Protein 1S96 (pdb70)

GO terms:
  GO:0005829 cytosol (C, IDA)
  GO:0042802 identical protein binding (F, IDA)
  GO:0004385 GMP kinase activity (F, IDA)

InterPro domains:
  IPR008144 Guanylate kinase-like domain [PS50052] (4-184)
  IPR008145 Guanylate kinase/L-type calcium channel beta subunit [PF00625] (5-185)
  IPR008145 Guanylate kinase/L-type calcium channel beta subunit [SM00072] (3-187)
  IPR017665 Guanylate kinase [MF_00328] (2-187)
  IPR017665 Guanylate kinase [TIGR03263] (4-184)
  IPR020590 Guanylate kinase, conserved site [PS00856] (40-57)
  IPR027417 P-loop containing nucleoside triphosphate hydrolase [G3DSA:3.40.50.300] (6-184)
  IPR027417 P-loop containing nucleoside triphosphate hydrolase [SSF52540] (3-189)

Radius of gyration: 25.56 Å; Cα contacts (8 Å, |Δi|>4): 653; chains: 2; bounding box: 54×76×63 Å

Sequence (399 aa):
QGTLYIVSAPSGAGKSSLIQALLKTQPLYDTQVSVSHTTRQPRPGEVHGEHYFFVNHDEFKEISRDAFLEHAEVFGNYYGTSREAIEQVLATGVDVFLDIDWQGAQQIRQKPHARSIFILPPSKIELDRRLRGRGQDSEEVIAKRAQAVAESHYAEYDYLIVNDDFDTALTDLKTIIRAERLRSRQKQRHDALISKLLADQGTLYIVSAPSGAGKSSLIQALLKTQPLYDTQVSVSHTTRQPRPGEVHGEHYFFVNHDEFKEISRDAFLEHAEVFGNYYGTSREAIEQVLATGVDVFLDIDWQGAQQIRQKPHARSIFILPPSKIELDRRLRGRGQDSEEVIAKRAQAVAESHYAEYDYLIVNDDFDTALTDLKTIIRAERLRSRQKQRHDALISKLLA

Structure (mmCIF, N/CA/C/O backbone):
data_1S96
#
_entry.id   1S96
#
_cell.length_a   124.552
_cell.length_b   124.552
_cell.length_c   124.552
_cell.angle_alpha   90.00
_cell.angle_beta   90.00
_cell.angle_gamma   90.00
#
_symmetry.space_group_name_H-M   'P 21 3'
#
loop_
_entity.id
_entity.type
_entity.pdbx_description
1 polymer 'Guanylate kinase'
2 non-polymer 'PHOSPHATE ION'
3 non-polymer 'UNKNOWN ATOM OR ION'
4 water water
#
loop_
_atom_site.group_PDB
_atom_site.id
_atom_site.type_symbol
_atom_site.label_atom_id
_atom_site.label_alt_id
_atom_site.label_comp_id
_atom_site.label_asym_id
_atom_site.label_entity_id
_atom_site.label_seq_id
_atom_site.pdbx_PDB_ins_code
_atom_site.Cartn_x
_atom_site.Cartn_y
_atom_site.Cartn_z
_atom_site.occupancy
_atom_site.B_iso_or_equiv
_atom_site.auth_seq_id
_atom_site.auth_comp_id
_atom_site.auth_asym_id
_atom_site.auth_atom_id
_atom_site.pdbx_PDB_model_num
ATOM 1 N N . GLN A 1 15 ? 79.153 61.574 23.043 1.00 49.53 3 GLN A N 1
ATOM 2 C CA . GLN A 1 15 ? 78.599 62.549 22.076 1.00 40.29 3 GLN A CA 1
ATOM 3 C C . GLN A 1 15 ? 77.372 61.943 21.411 1.00 33.42 3 GLN A C 1
ATOM 4 O O . GLN A 1 15 ? 76.294 62.295 21.795 1.00 27.98 3 GLN A O 1
ATOM 10 N N . GLY A 1 16 ? 77.528 61.075 20.410 1.00 26.86 4 GLY A N 1
ATOM 11 C CA . GLY A 1 16 ? 76.346 60.533 19.727 1.00 30.13 4 GLY A CA 1
ATOM 12 C C . GLY A 1 16 ? 75.618 59.437 20.531 1.00 24.50 4 GLY A C 1
ATOM 13 O O . GLY A 1 16 ? 76.173 58.921 21.458 1.00 25.15 4 GLY A O 1
ATOM 14 N N . THR A 1 17 ? 74.401 59.070 20.145 1.00 25.79 5 THR A N 1
ATOM 15 C CA . THR A 1 17 ? 73.665 58.062 20.841 1.00 21.70 5 THR A CA 1
ATOM 16 C C . THR A 1 17 ? 73.505 56.847 19.975 1.00 24.25 5 THR A C 1
ATOM 17 O O . THR A 1 17 ? 73.302 56.974 18.804 1.00 19.16 5 THR A O 1
ATOM 21 N N . LEU A 1 18 ? 73.637 55.656 20.596 1.00 26.41 6 LEU A N 1
ATOM 22 C CA . LEU A 1 18 ? 73.433 54.374 19.941 1.00 24.29 6 LEU A CA 1
ATOM 23 C C . LEU A 1 18 ? 71.956 54.046 20.092 1.00 21.51 6 LEU A C 1
ATOM 24 O O . LEU A 1 18 ? 71.414 54.002 21.211 1.00 21.90 6 LEU A O 1
ATOM 29 N N . TYR A 1 19 ? 71.303 53.883 18.963 1.00 18.86 7 TYR A N 1
ATOM 30 C CA . TYR A 1 19 ? 69.894 53.478 18.964 1.00 23.83 7 TYR A CA 1
ATOM 31 C C . TYR A 1 19 ? 69.784 52.026 18.461 1.00 18.79 7 TYR A C 1
ATOM 32 O O . TYR A 1 19 ? 70.085 51.701 17.280 1.00 22.13 7 TYR A O 1
ATOM 41 N N . ILE A 1 20 ? 69.306 51.197 19.353 1.00 21.84 8 ILE A N 1
ATOM 42 C CA . ILE A 1 20 ? 69.085 49.782 19.071 1.00 22.95 8 ILE A CA 1
ATOM 43 C C . ILE A 1 20 ? 67.637 49.804 18.553 1.00 22.24 8 ILE A C 1
ATOM 44 O O . ILE A 1 20 ? 66.775 50.359 19.256 1.00 23.57 8 ILE A O 1
ATOM 49 N N . VAL A 1 21 ? 67.365 49.283 17.357 1.00 18.57 9 VAL A N 1
ATOM 50 C CA . VAL A 1 21 ? 66.012 49.249 16.866 1.00 21.45 9 VAL A CA 1
ATOM 51 C C . VAL A 1 21 ? 65.603 47.817 16.553 1.00 20.73 9 VAL A C 1
ATOM 52 O O . VAL A 1 21 ? 66.297 47.099 15.829 1.00 25.67 9 VAL A O 1
ATOM 56 N N . SER A 1 22 ? 64.493 47.400 17.102 1.00 25.20 10 SER A N 1
ATOM 57 C CA . SER A 1 22 ? 64.002 46.044 16.885 1.00 25.67 10 SER A CA 1
ATOM 58 C C . SER A 1 22 ? 62.546 46.070 16.597 1.00 28.16 10 SER A C 1
ATOM 59 O O . SER A 1 22 ? 61.836 47.025 16.925 1.00 23.78 10 SER A O 1
ATOM 62 N N . ALA A 1 23 ? 62.068 44.980 16.018 1.00 15.80 11 ALA A N 1
ATOM 63 C CA . ALA A 1 23 ? 60.647 44.887 15.714 1.00 16.71 11 ALA A CA 1
ATOM 64 C C . ALA A 1 23 ? 60.435 43.547 14.993 1.00 20.85 11 ALA A C 1
ATOM 65 O O . ALA A 1 23 ? 61.406 43.039 14.428 1.00 19.86 11 ALA A O 1
ATOM 67 N N . PRO A 1 24 ? 59.205 43.010 15.004 1.00 22.14 12 PRO A N 1
ATOM 68 C CA . PRO A 1 24 ? 58.872 41.751 14.281 1.00 22.96 12 PRO A CA 1
ATOM 69 C C . PRO A 1 24 ? 58.872 42.179 12.784 1.00 31.17 12 PRO A C 1
ATOM 70 O O . PRO A 1 24 ? 58.860 43.384 12.491 1.00 24.40 12 PRO A O 1
ATOM 74 N N . SER A 1 25 ? 58.885 41.242 11.835 1.00 24.84 13 SER A N 1
ATOM 75 C CA . SER A 1 25 ? 58.731 41.650 10.436 1.00 27.04 13 SER A CA 1
ATOM 76 C C . SER A 1 25 ? 57.266 42.106 10.448 1.00 24.46 13 SER A C 1
ATOM 77 O O . SER A 1 25 ? 56.484 41.652 11.277 1.00 27.26 13 SER A O 1
ATOM 80 N N . GLY A 1 26 ? 56.909 42.990 9.513 1.00 24.43 14 GLY A N 1
ATOM 81 C CA . GLY A 1 26 ? 55.536 43.458 9.448 1.00 28.41 14 GLY A CA 1
ATOM 82 C C . GLY A 1 26 ? 55.418 44.779 10.207 1.00 32.30 14 GLY A C 1
ATOM 83 O O . GLY A 1 26 ? 54.316 45.318 10.267 1.00 29.48 14 GLY A O 1
ATOM 84 N N . ALA A 1 27 ? 56.499 45.296 10.809 1.00 28.69 15 ALA A N 1
ATOM 85 C CA . ALA A 1 27 ? 56.340 46.599 11.526 1.00 30.03 15 ALA A CA 1
ATOM 86 C C . ALA A 1 27 ? 57.042 47.715 10.758 1.00 31.26 15 ALA A C 1
ATOM 87 O O . ALA A 1 27 ? 57.174 48.827 11.230 1.00 34.97 15 ALA A O 1
ATOM 89 N N . GLY A 1 28 ? 57.497 47.412 9.546 1.00 34.74 16 GLY A N 1
ATOM 90 C CA . GLY A 1 28 ? 58.127 48.425 8.686 1.00 29.68 16 GLY A CA 1
ATOM 91 C C . GLY A 1 28 ? 59.444 48.953 9.157 1.00 37.18 16 GLY A C 1
ATOM 92 O O . GLY A 1 28 ? 59.903 49.988 8.696 1.00 34.83 16 GLY A O 1
ATOM 93 N N . LYS A 1 29 ? 60.090 48.221 10.059 1.00 35.67 17 LYS A N 1
ATOM 94 C CA . LYS A 1 29 ? 61.346 48.665 10.606 1.00 28.16 17 LYS A CA 1
ATOM 95 C C . LYS A 1 29 ? 62.476 48.999 9.658 1.00 40.08 17 LYS A C 1
ATOM 96 O O . LYS A 1 29 ? 63.087 50.088 9.769 1.00 34.90 17 LYS A O 1
ATOM 102 N N . SER A 1 30 ? 62.843 48.091 8.747 1.00 32.54 18 SER A N 1
ATOM 103 C CA . SER A 1 30 ? 63.983 48.430 7.875 1.00 36.18 18 SER A CA 1
ATOM 104 C C . SER A 1 30 ? 63.780 49.687 7.034 1.00 31.21 18 SER A C 1
ATOM 105 O O . SER A 1 30 ? 64.733 50.432 6.829 1.00 37.39 18 SER A O 1
ATOM 108 N N . SER A 1 31 ? 62.565 49.852 6.517 1.00 30.38 19 SER A N 1
ATOM 109 C CA . SER A 1 31 ? 62.202 50.964 5.658 1.00 38.06 19 SER A CA 1
ATOM 110 C C . SER A 1 31 ? 62.232 52.286 6.468 1.00 36.73 19 SER A C 1
ATOM 111 O O . SER A 1 31 ? 62.614 53.329 5.936 1.00 35.72 19 SER A O 1
ATOM 114 N N . LEU A 1 32 ? 61.800 52.216 7.739 1.00 35.97 20 LEU A N 1
ATOM 115 C CA . LEU A 1 32 ? 61.792 53.387 8.627 1.00 34.48 20 LEU A CA 1
ATOM 116 C C . LEU A 1 32 ? 63.183 53.815 8.801 1.00 33.57 20 LEU A C 1
ATOM 117 O O . LEU A 1 32 ? 63.471 54.996 8.662 1.00 31.35 20 LEU A O 1
ATOM 122 N N . ILE A 1 33 ? 64.077 52.874 9.112 1.00 29.63 21 ILE A N 1
ATOM 123 C CA . ILE A 1 33 ? 65.484 53.252 9.288 1.00 30.92 21 ILE A CA 1
ATOM 124 C C . ILE A 1 33 ? 66.050 53.815 7.979 1.00 35.15 21 ILE A C 1
ATOM 125 O O . ILE A 1 33 ? 66.802 54.828 7.964 1.00 31.47 21 ILE A O 1
ATOM 130 N N . GLN A 1 34 ? 65.719 53.158 6.879 1.00 34.09 22 GLN A N 1
ATOM 131 C CA . GLN A 1 34 ? 66.260 53.607 5.583 1.00 40.77 22 GLN A CA 1
ATOM 132 C C . GLN A 1 34 ? 65.798 55.017 5.243 1.00 30.17 22 GLN A C 1
ATOM 133 O O . GLN A 1 34 ? 66.574 55.838 4.725 1.00 38.48 22 GLN A O 1
ATOM 139 N N . ALA A 1 35 ? 64.539 55.272 5.519 1.00 29.55 23 ALA A N 1
ATOM 140 C CA . ALA A 1 35 ? 63.968 56.585 5.217 1.00 40.02 23 ALA A CA 1
ATOM 141 C C . ALA A 1 35 ? 64.696 57.641 6.071 1.00 42.57 23 ALA A C 1
ATOM 142 O O . ALA A 1 35 ? 64.964 58.760 5.621 1.00 37.33 23 ALA A O 1
ATOM 144 N N . LEU A 1 36 ? 65.034 57.261 7.303 1.00 39.80 24 LEU A N 1
ATOM 145 C CA . LEU A 1 36 ? 65.763 58.123 8.204 1.00 39.67 24 LEU A CA 1
ATOM 146 C C . LEU A 1 36 ? 67.094 58.495 7.589 1.00 44.93 24 LEU A C 1
ATOM 147 O O . LEU A 1 36 ? 67.449 59.673 7.547 1.00 51.28 24 LEU A O 1
ATOM 152 N N . LEU A 1 37 ? 67.849 57.514 7.096 1.00 45.75 25 LEU A N 1
ATOM 153 C CA . LEU A 1 37 ? 69.143 57.816 6.505 1.00 51.97 25 LEU A CA 1
ATOM 154 C C . LEU A 1 37 ? 69.046 58.684 5.253 1.00 56.41 25 LEU A C 1
ATOM 155 O O . LEU A 1 37 ? 70.027 59.331 4.857 1.00 56.95 25 LEU A O 1
ATOM 160 N N . LYS A 1 38 ? 67.882 58.669 4.607 1.00 51.81 26 LYS A N 1
ATOM 161 C CA . LYS A 1 38 ? 67.702 59.446 3.396 1.00 49.98 26 LYS A CA 1
ATOM 162 C C . LYS A 1 38 ? 67.555 60.932 3.682 1.00 48.79 26 LYS A C 1
ATOM 163 O O . LYS A 1 38 ? 67.701 61.753 2.785 1.00 44.49 26 LYS A O 1
ATOM 169 N N . THR A 1 39 ? 67.260 61.305 4.912 1.00 38.96 27 THR A N 1
ATOM 170 C CA . THR A 1 39 ? 67.105 62.717 5.141 1.00 48.15 27 THR A CA 1
ATOM 171 C C . THR A 1 39 ? 67.987 63.309 6.225 1.00 50.54 27 THR A C 1
ATOM 172 O O . THR A 1 39 ? 67.789 64.463 6.669 1.00 55.04 27 THR A O 1
ATOM 176 N N . GLN A 1 40 ? 68.965 62.541 6.672 1.00 38.74 28 GLN A N 1
ATOM 177 C CA . GLN A 1 40 ? 69.842 63.113 7.643 1.00 37.17 28 GLN A CA 1
ATOM 178 C C . GLN A 1 40 ? 71.297 62.969 7.164 1.00 41.90 28 GLN A C 1
ATOM 179 O O . GLN A 1 40 ? 71.700 61.971 6.551 1.00 36.79 28 GLN A O 1
ATOM 185 N N . PRO A 1 41 ? 72.099 64.012 7.377 1.00 38.43 29 PRO A N 1
ATOM 186 C CA . PRO A 1 41 ? 73.499 63.932 6.961 1.00 30.60 29 PRO A CA 1
ATOM 187 C C . PRO A 1 41 ? 74.243 62.820 7.723 1.00 25.39 29 PRO A C 1
ATOM 188 O O . PRO A 1 41 ? 73.912 62.450 8.850 1.00 28.31 29 PRO A O 1
ATOM 192 N N . LEU A 1 42 ? 75.331 62.376 7.139 1.00 26.71 30 LEU A N 1
ATOM 193 C CA . LEU A 1 42 ? 76.149 61.326 7.755 1.00 24.17 30 LEU A CA 1
ATOM 194 C C . LEU A 1 42 ? 76.819 61.898 8.961 1.00 32.37 30 LEU A C 1
ATOM 195 O O . LEU A 1 42 ? 77.278 61.141 9.800 1.00 30.08 30 LEU A O 1
ATOM 200 N N . TYR A 1 43 ? 76.903 63.240 9.084 1.00 25.28 31 TYR A N 1
ATOM 201 C CA . TYR A 1 43 ? 77.535 63.746 10.291 1.00 24.74 31 TYR A CA 1
ATOM 202 C C . TYR A 1 43 ? 76.517 63.855 11.419 1.00 21.34 31 TYR A C 1
ATOM 203 O O . TYR A 1 43 ? 76.883 64.248 12.530 1.00 31.98 31 TYR A O 1
ATOM 212 N N . ASP A 1 44 ? 75.260 63.469 11.162 1.00 23.51 32 ASP A N 1
ATOM 213 C CA . ASP A 1 44 ? 74.290 63.414 12.269 1.00 26.83 32 ASP A CA 1
ATOM 214 C C . ASP A 1 44 ? 73.853 61.948 12.628 1.00 20.09 32 ASP A C 1
ATOM 215 O O . ASP A 1 44 ? 73.742 61.573 13.802 1.00 25.94 32 ASP A O 1
ATOM 220 N N . THR A 1 45 ? 73.605 61.195 11.577 1.00 25.64 33 THR A N 1
ATOM 221 C CA . THR A 1 45 ? 73.062 59.859 11.671 1.00 26.23 33 THR A CA 1
ATOM 222 C C . THR A 1 45 ? 73.649 58.860 10.735 1.00 28.15 33 THR A C 1
ATOM 223 O O . THR A 1 45 ? 73.762 59.172 9.537 1.00 26.60 33 THR A O 1
ATOM 227 N N . GLN A 1 46 ? 73.995 57.663 11.259 1.00 23.50 34 GLN A N 1
ATOM 228 C CA . GLN A 1 46 ? 74.532 56.570 10.396 1.00 22.78 34 GLN A CA 1
ATOM 229 C C . GLN A 1 46 ? 73.967 55.228 10.867 1.00 26.90 34 GLN A C 1
ATOM 230 O O . GLN A 1 46 ? 73.474 55.150 11.998 1.00 23.93 34 GLN A O 1
ATOM 236 N N . VAL A 1 47 ? 73.987 54.203 10.015 1.00 28.13 35 VAL A N 1
ATOM 237 C CA . VAL A 1 47 ? 73.598 52.868 10.516 1.00 26.08 35 VAL A CA 1
ATOM 238 C C . VAL A 1 47 ? 74.915 52.179 10.951 1.00 32.53 35 VAL A C 1
ATOM 239 O O . VAL A 1 47 ? 75.985 52.583 10.487 1.00 28.13 35 VAL A O 1
ATOM 243 N N . SER A 1 48 ? 74.883 51.183 11.850 1.00 25.99 36 SER A N 1
ATOM 244 C CA . SER A 1 48 ? 76.142 50.529 12.285 1.00 31.11 36 SER A CA 1
ATOM 245 C C . SER A 1 48 ? 76.461 49.595 11.108 1.00 27.26 36 SER A C 1
ATOM 246 O O . SER A 1 48 ? 75.580 49.232 10.365 1.00 32.47 36 SER A O 1
ATOM 249 N N . VAL A 1 49 ? 77.733 49.233 10.976 1.00 28.84 37 VAL A N 1
ATOM 250 C CA . VAL A 1 49 ? 78.189 48.340 9.938 1.00 36.42 37 VAL A CA 1
ATOM 251 C C . VAL A 1 49 ? 78.618 47.103 10.727 1.00 25.65 37 VAL A C 1
ATOM 252 O O . VAL A 1 49 ? 79.447 47.224 11.608 1.00 30.22 37 VAL A O 1
ATOM 256 N N . SER A 1 50 ? 78.005 45.966 10.449 1.00 34.48 38 SER A N 1
ATOM 257 C CA . SER A 1 50 ? 78.357 44.747 11.213 1.00 32.40 38 SER A CA 1
ATOM 258 C C . SER A 1 50 ? 79.581 44.012 10.654 1.00 43.08 38 SER A C 1
ATOM 259 O O . SER A 1 50 ? 79.835 44.090 9.437 1.00 37.91 38 SER A O 1
ATOM 262 N N . HIS A 1 51 ? 80.333 43.342 11.534 1.00 36.98 39 HIS A N 1
ATOM 263 C CA . HIS A 1 51 ? 81.434 42.462 11.097 1.00 37.83 39 HIS A CA 1
ATOM 264 C C . HIS A 1 51 ? 80.830 41.128 10.705 1.00 40.89 39 HIS A C 1
ATOM 265 O O . HIS A 1 51 ? 79.787 40.716 11.269 1.00 42.02 39 HIS A O 1
ATOM 272 N N . THR A 1 52 ? 81.460 40.429 9.757 1.00 43.24 40 THR A N 1
ATOM 273 C CA . THR A 1 52 ? 80.967 39.117 9.303 1.00 40.66 40 THR A CA 1
ATOM 274 C C . THR A 1 52 ? 82.038 38.326 8.568 1.00 53.02 40 THR A C 1
ATOM 275 O O . THR A 1 52 ? 82.937 38.896 7.949 1.00 53.74 40 THR A O 1
ATOM 279 N N . THR A 1 53 ? 81.934 37.000 8.649 1.00 54.77 41 THR A N 1
ATOM 280 C CA . THR A 1 53 ? 82.869 36.071 8.008 1.00 47.55 41 THR A CA 1
ATOM 281 C C . THR A 1 53 ? 82.260 35.612 6.686 1.00 47.47 41 THR A C 1
ATOM 282 O O . THR A 1 53 ? 82.901 34.970 5.868 1.00 51.34 41 THR A O 1
ATOM 286 N N . ARG A 1 54 ? 80.986 35.886 6.506 1.00 45.52 42 ARG A N 1
ATOM 287 C CA . ARG A 1 54 ? 80.339 35.540 5.273 1.00 46.43 42 ARG A CA 1
ATOM 288 C C . ARG A 1 54 ? 81.249 36.154 4.204 1.00 51.80 42 ARG A C 1
ATOM 289 O O . ARG A 1 54 ? 82.112 37.010 4.508 1.00 48.27 42 ARG A O 1
ATOM 297 N N . GLN A 1 55 ? 81.118 35.676 2.972 1.00 53.34 43 GLN A N 1
ATOM 298 C CA . GLN A 1 55 ? 81.963 36.166 1.876 1.00 61.13 43 GLN A CA 1
ATOM 299 C C . GLN A 1 55 ? 81.310 37.354 1.208 1.00 63.66 43 GLN A C 1
ATOM 300 O O . GLN A 1 55 ? 80.099 37.303 0.908 1.00 62.87 43 GLN A O 1
ATOM 306 N N . PRO A 1 56 ? 82.094 38.431 0.952 1.00 63.72 44 PRO A N 1
ATOM 307 C CA . PRO A 1 56 ? 81.518 39.616 0.308 1.00 61.94 44 PRO A CA 1
ATOM 308 C C . PRO A 1 56 ? 80.658 39.140 -0.819 1.00 64.42 44 PRO A C 1
ATOM 309 O O . PRO A 1 56 ? 80.916 38.092 -1.388 1.00 65.33 44 PRO A O 1
ATOM 313 N N . ARG A 1 57 ? 79.601 39.870 -1.109 1.00 68.81 45 ARG A N 1
ATOM 314 C CA . ARG A 1 57 ? 78.725 39.484 -2.190 1.00 74.81 45 ARG A CA 1
ATOM 315 C C . ARG A 1 57 ? 78.743 40.516 -3.324 1.00 82.27 45 ARG A C 1
ATOM 316 O O . ARG A 1 57 ? 79.544 41.468 -3.315 1.00 85.62 45 ARG A O 1
ATOM 324 N N . PRO A 1 58 ? 77.885 40.328 -4.337 1.00 84.57 46 PRO A N 1
ATOM 325 C CA . PRO A 1 58 ? 77.884 41.302 -5.430 1.00 84.51 46 PRO A CA 1
ATOM 326 C C . PRO A 1 58 ? 77.503 42.734 -5.012 1.00 83.00 46 PRO A C 1
ATOM 327 O O . PRO A 1 58 ? 76.364 43.015 -4.617 1.00 83.50 46 PRO A O 1
ATOM 331 N N . GLY A 1 59 ? 78.468 43.640 -5.096 1.00 81.60 47 GLY A N 1
ATOM 332 C CA . GLY A 1 59 ? 78.188 45.022 -4.742 1.00 83.26 47 GLY A CA 1
ATOM 333 C C . GLY A 1 59 ? 78.696 45.462 -3.381 1.00 81.80 47 GLY A C 1
ATOM 334 O O . GLY A 1 59 ? 79.049 46.624 -3.163 1.00 82.37 47 GLY A O 1
ATOM 335 N N . GLU A 1 60 ? 78.756 44.525 -2.451 1.00 76.69 48 GLU A N 1
ATOM 336 C CA . GLU A 1 60 ? 79.214 44.851 -1.116 1.00 69.96 48 GLU A CA 1
ATOM 337 C C . GLU A 1 60 ? 80.633 45.367 -1.020 1.00 62.62 48 GLU A C 1
ATOM 338 O O . GLU A 1 60 ? 81.566 44.841 -1.606 1.00 61.73 48 GLU A O 1
ATOM 344 N N . VAL A 1 61 ? 80.801 46.399 -0.229 1.00 57.55 49 VAL A N 1
ATOM 345 C CA . VAL A 1 61 ? 82.102 46.958 -0.087 1.00 57.02 49 VAL A CA 1
ATOM 346 C C . VAL A 1 61 ? 82.497 46.887 1.353 1.00 58.55 49 VAL A C 1
ATOM 347 O O . VAL A 1 61 ? 81.730 47.292 2.229 1.00 66.02 49 VAL A O 1
ATOM 351 N N . HIS A 1 62 ? 83.686 46.375 1.615 1.00 55.05 50 HIS A N 1
ATOM 352 C CA . HIS A 1 62 ? 84.203 46.326 2.969 1.00 55.00 50 HIS A CA 1
ATOM 353 C C . HIS A 1 62 ? 83.923 47.725 3.554 1.00 60.00 50 HIS A C 1
ATOM 354 O O . HIS A 1 62 ? 83.799 48.689 2.788 1.00 61.46 50 HIS A O 1
ATOM 361 N N . GLY A 1 63 ? 83.820 47.820 4.885 1.00 57.91 51 GLY A N 1
ATOM 362 C CA . GLY A 1 63 ? 83.580 49.085 5.572 1.00 49.35 51 GLY A CA 1
ATOM 363 C C . GLY A 1 63 ? 82.259 49.767 5.297 1.00 44.28 51 GLY A C 1
ATOM 364 O O . GLY A 1 63 ? 81.955 50.788 5.914 1.00 47.78 51 GLY A O 1
ATOM 365 N N . GLU A 1 64 ? 81.454 49.226 4.396 1.00 38.73 52 GLU A N 1
ATOM 366 C CA . GLU A 1 64 ? 80.180 49.850 4.125 1.00 52.82 52 GLU A CA 1
ATOM 367 C C . GLU A 1 64 ? 79.002 48.924 4.351 1.00 52.75 52 GLU A C 1
ATOM 368 O O . GLU A 1 64 ? 78.094 49.245 5.137 1.00 57.79 52 GLU A O 1
ATOM 374 N N . HIS A 1 65 ? 78.987 47.788 3.651 1.00 49.06 53 HIS A N 1
ATOM 375 C CA . HIS A 1 65 ? 77.884 46.835 3.824 1.00 54.32 53 HIS A CA 1
ATOM 376 C C . HIS A 1 65 ? 78.168 45.962 5.024 1.00 51.18 53 HIS A C 1
ATOM 377 O O . HIS A 1 65 ? 77.220 45.565 5.672 1.00 44.04 53 HIS A O 1
ATOM 384 N N . TYR A 1 66 ? 79.463 45.694 5.280 1.00 44.15 54 TYR A N 1
ATOM 385 C CA . TYR A 1 66 ? 79.963 44.958 6.454 1.00 44.69 54 TYR A CA 1
ATOM 386 C C . TYR A 1 66 ? 81.421 45.161 6.545 1.00 43.86 54 TYR A C 1
ATOM 387 O O . TYR A 1 66 ? 82.042 45.622 5.590 1.00 54.29 54 TYR A O 1
ATOM 396 N N . PHE A 1 67 ? 81.984 44.857 7.704 1.00 40.00 55 PHE A N 1
ATOM 397 C CA . PHE A 1 67 ? 83.413 44.830 7.829 1.00 43.09 55 PHE A CA 1
ATOM 398 C C . PHE A 1 67 ? 83.649 43.309 7.627 1.00 53.99 55 PHE A C 1
ATOM 399 O O . PHE A 1 67 ? 83.347 42.489 8.524 1.00 51.11 55 PHE A O 1
ATOM 407 N N . PHE A 1 68 ? 84.134 42.918 6.452 1.00 58.56 56 PHE A N 1
ATOM 408 C CA . PHE A 1 68 ? 84.412 41.499 6.202 1.00 55.86 56 PHE A CA 1
ATOM 409 C C . PHE A 1 68 ? 85.718 41.032 6.872 1.00 53.90 56 PHE A C 1
ATOM 410 O O . PHE A 1 68 ? 86.745 41.691 6.787 1.00 52.68 56 PHE A O 1
ATOM 418 N N . VAL A 1 69 ? 85.638 39.931 7.615 1.00 50.87 57 VAL A N 1
ATOM 419 C CA . VAL A 1 69 ? 86.813 39.337 8.222 1.00 49.50 57 VAL A CA 1
ATOM 420 C C . VAL A 1 69 ? 86.618 37.818 8.190 1.00 52.31 57 VAL A C 1
ATOM 421 O O . VAL A 1 69 ? 85.541 37.337 7.838 1.00 55.87 57 VAL A O 1
ATOM 425 N N . ASN A 1 70 ? 87.662 37.055 8.495 1.00 57.69 58 ASN A N 1
ATOM 426 C CA . ASN A 1 70 ? 87.532 35.583 8.444 1.00 62.09 58 ASN A CA 1
ATOM 427 C C . ASN A 1 70 ? 87.349 34.991 9.850 1.00 56.73 58 ASN A C 1
ATOM 428 O O . ASN A 1 70 ? 87.606 35.676 10.858 1.00 51.98 58 ASN A O 1
ATOM 433 N N . HIS A 1 71 ? 86.942 33.723 9.919 1.00 51.62 59 HIS A N 1
ATOM 434 C CA . HIS A 1 71 ? 86.698 33.128 11.218 1.00 47.03 59 HIS A CA 1
ATOM 435 C C . HIS A 1 71 ? 87.771 33.275 12.284 1.00 54.51 59 HIS A C 1
ATOM 436 O O . HIS A 1 71 ? 87.458 33.404 13.496 1.00 50.88 59 HIS A O 1
ATOM 443 N N . ASP A 1 72 ? 89.039 33.267 11.878 1.00 54.11 60 ASP A N 1
ATOM 444 C CA . ASP A 1 72 ? 90.070 33.402 12.898 1.00 54.19 60 ASP A CA 1
ATOM 445 C C . ASP A 1 72 ? 90.071 34.817 13.460 1.00 47.10 60 ASP A C 1
ATOM 446 O O . ASP A 1 72 ? 90.271 35.020 14.662 1.00 46.60 60 ASP A O 1
ATOM 451 N N . GLU A 1 73 ? 89.842 35.808 12.604 1.00 44.36 61 GLU A N 1
ATOM 452 C CA . GLU A 1 73 ? 89.842 37.195 13.137 1.00 44.47 61 GLU A CA 1
ATOM 453 C C . GLU A 1 73 ? 88.623 37.344 14.065 1.00 30.81 61 GLU A C 1
ATOM 454 O O . GLU A 1 73 ? 88.724 37.798 15.223 1.00 44.21 61 GLU A O 1
ATOM 460 N N . PHE A 1 74 ? 87.462 36.959 13.546 1.00 38.18 62 PHE A N 1
ATOM 461 C CA . PHE A 1 74 ? 86.229 37.057 14.343 1.00 36.99 62 PHE A CA 1
ATOM 462 C C . PHE A 1 74 ? 86.435 36.368 15.701 1.00 42.06 62 PHE A C 1
ATOM 463 O O . PHE A 1 74 ? 86.230 36.969 16.800 1.00 35.87 62 PHE A O 1
ATOM 471 N N . LYS A 1 75 ? 86.907 35.115 15.675 1.00 47.72 63 LYS A N 1
ATOM 472 C CA . LYS A 1 75 ? 87.113 34.432 16.952 1.00 41.14 63 LYS A CA 1
ATOM 473 C C . LYS A 1 75 ? 88.099 35.158 17.817 1.00 42.68 63 LYS A C 1
ATOM 474 O O . LYS A 1 75 ? 87.951 35.179 19.051 1.00 43.64 63 LYS A O 1
ATOM 480 N N . GLU A 1 76 ? 89.140 35.727 17.213 1.00 39.18 64 GLU A N 1
ATOM 481 C CA . GLU A 1 76 ? 90.082 36.415 18.063 1.00 35.37 64 GLU A CA 1
ATOM 482 C C . GLU A 1 76 ? 89.353 37.612 18.661 1.00 40.98 64 GLU A C 1
ATOM 483 O O . GLU A 1 76 ? 89.591 38.022 19.835 1.00 45.36 64 GLU A O 1
ATOM 497 N N . ILE A 1 78 ? 86.080 37.797 19.326 1.00 39.22 66 ILE A N 1
ATOM 498 C CA . ILE A 1 78 ? 85.285 37.295 20.416 1.00 34.34 66 ILE A CA 1
ATOM 499 C C . ILE A 1 78 ? 86.204 37.117 21.642 1.00 44.32 66 ILE A C 1
ATOM 500 O O . ILE A 1 78 ? 85.850 37.567 22.736 1.00 39.51 66 ILE A O 1
ATOM 505 N N . SER A 1 79 ? 87.392 36.490 21.489 1.00 49.60 67 SER A N 1
ATOM 506 C CA . SER A 1 79 ? 88.252 36.270 22.682 1.00 49.15 67 SER A CA 1
ATOM 507 C C . SER A 1 79 ? 88.519 37.568 23.405 1.00 54.60 67 SER A C 1
ATOM 508 O O . SER A 1 79 ? 88.621 37.605 24.649 1.00 51.20 67 SER A O 1
ATOM 511 N N . ARG A 1 80 ? 88.621 38.640 22.619 1.00 53.20 68 ARG A N 1
ATOM 512 C CA . ARG A 1 80 ? 88.831 39.975 23.173 1.00 53.29 68 ARG A CA 1
ATOM 513 C C . ARG A 1 80 ? 87.522 40.654 23.604 1.00 52.14 68 ARG A C 1
ATOM 514 O O . ARG A 1 80 ? 87.542 41.800 24.030 1.00 46.96 68 ARG A O 1
ATOM 522 N N . ASP A 1 81 ? 86.392 39.965 23.510 1.00 50.91 69 ASP A N 1
ATOM 523 C CA . ASP A 1 81 ? 85.104 40.560 23.908 1.00 41.99 69 ASP A CA 1
ATOM 524 C C . ASP A 1 81 ? 84.958 41.919 23.279 1.00 38.54 69 ASP A C 1
ATOM 525 O O . ASP A 1 81 ? 84.589 42.889 23.936 1.00 37.15 69 ASP A O 1
ATOM 530 N N . ALA A 1 82 ? 85.228 41.940 21.989 1.00 38.00 70 ALA A N 1
ATOM 531 C CA . ALA A 1 82 ? 85.218 43.127 21.195 1.00 41.03 70 ALA A CA 1
ATOM 532 C C . ALA A 1 82 ? 83.839 43.410 20.581 1.00 44.32 70 ALA A C 1
ATOM 533 O O . ALA A 1 82 ? 83.666 44.475 19.970 1.00 38.11 70 ALA A O 1
ATOM 535 N N . PHE A 1 83 ? 82.870 42.492 20.723 1.00 36.74 71 PHE A N 1
ATOM 536 C CA . PHE A 1 83 ? 81.551 42.727 20.175 1.00 31.51 71 PHE A CA 1
ATOM 537 C C . PHE A 1 83 ? 80.537 43.112 21.185 1.00 37.94 71 PHE A C 1
ATOM 538 O O . PHE A 1 83 ? 80.591 42.650 22.326 1.00 37.48 71 PHE A O 1
ATOM 546 N N . LEU A 1 84 ? 79.566 43.931 20.742 1.00 34.83 72 LEU A N 1
ATOM 547 C CA . LEU A 1 84 ? 78.482 44.370 21.616 1.00 33.94 72 LEU A CA 1
ATOM 548 C C . LEU A 1 84 ? 77.480 43.213 21.543 1.00 30.69 72 LEU A C 1
ATOM 549 O O . LEU A 1 84 ? 76.798 42.897 22.516 1.00 33.23 72 LEU A O 1
ATOM 554 N N . GLU A 1 85 ? 77.396 42.584 20.374 1.00 28.78 73 GLU A N 1
ATOM 555 C CA . GLU A 1 85 ? 76.570 41.419 20.216 1.00 26.81 73 GLU A CA 1
ATOM 556 C C . GLU A 1 85 ? 77.120 40.643 19.013 1.00 33.07 73 GLU A C 1
ATOM 557 O O . GLU A 1 85 ? 77.716 41.221 18.094 1.00 30.47 73 GLU A O 1
ATOM 563 N N . HIS A 1 86 ? 76.935 39.328 18.998 1.00 27.31 74 HIS A N 1
ATOM 564 C CA . HIS A 1 86 ? 77.361 38.562 17.795 1.00 34.10 74 HIS A CA 1
ATOM 565 C C . HIS A 1 86 ? 76.548 37.331 17.770 1.00 31.98 74 HIS A C 1
ATOM 566 O O . HIS A 1 86 ? 75.938 36.956 18.790 1.00 33.21 74 HIS A O 1
ATOM 573 N N . ALA A 1 87 ? 76.494 36.714 16.616 1.00 32.49 75 ALA A N 1
ATOM 574 C CA . ALA A 1 87 ? 75.664 35.542 16.472 1.00 37.83 75 ALA A CA 1
ATOM 575 C C . ALA A 1 87 ? 76.385 34.736 15.489 1.00 34.99 75 ALA A C 1
ATOM 576 O O . ALA A 1 87 ? 77.207 35.252 14.755 1.00 36.86 75 ALA A O 1
ATOM 578 N N . GLU A 1 88 ? 76.009 33.479 15.448 1.00 37.75 76 GLU A N 1
ATOM 579 C CA . GLU A 1 88 ? 76.640 32.523 14.608 1.00 34.83 76 GLU A CA 1
ATOM 580 C C . GLU A 1 88 ? 75.527 31.838 13.871 1.00 38.33 76 GLU A C 1
ATOM 581 O O . GLU A 1 88 ? 74.713 31.131 14.467 1.00 42.95 76 GLU A O 1
ATOM 587 N N . VAL A 1 89 ? 75.469 32.034 12.569 1.00 35.67 77 VAL A N 1
ATOM 588 C CA . VAL A 1 89 ? 74.392 31.407 11.815 1.00 40.59 77 VAL A CA 1
ATOM 589 C C . VAL A 1 89 ? 74.970 30.795 10.526 1.00 51.27 77 VAL A C 1
ATOM 590 O O . VAL A 1 89 ? 75.775 31.432 9.823 1.00 50.96 77 VAL A O 1
ATOM 594 N N . PHE A 1 90 ? 74.571 29.548 10.257 1.00 55.28 78 PHE A N 1
ATOM 595 C CA . PHE A 1 90 ? 74.991 28.765 9.094 1.00 50.25 78 PHE A CA 1
ATOM 596 C C . PHE A 1 90 ? 76.445 28.890 8.697 1.00 51.49 78 PHE A C 1
ATOM 597 O O . PHE A 1 90 ? 76.766 29.218 7.562 1.00 47.00 78 PHE A O 1
ATOM 605 N N . GLY A 1 91 ? 77.331 28.670 9.649 1.00 43.42 79 GLY A N 1
ATOM 606 C CA . GLY A 1 91 ? 78.727 28.693 9.306 1.00 47.81 79 GLY A CA 1
ATOM 607 C C . GLY A 1 91 ? 79.387 30.021 9.373 1.00 51.79 79 GLY A C 1
ATOM 608 O O . GLY A 1 91 ? 80.622 30.113 9.231 1.00 51.82 79 GLY A O 1
ATOM 609 N N . ASN A 1 92 ? 78.596 31.061 9.603 1.00 49.31 80 ASN A N 1
ATOM 610 C CA . ASN A 1 92 ? 79.205 32.386 9.696 1.00 44.78 80 ASN A CA 1
ATOM 611 C C . ASN A 1 92 ? 78.844 33.205 10.918 1.00 33.15 80 ASN A C 1
ATOM 612 O O . ASN A 1 92 ? 77.807 33.017 11.530 1.00 38.96 80 ASN A O 1
ATOM 617 N N . TYR A 1 93 ? 79.790 34.051 11.289 1.00 35.41 81 TYR A N 1
ATOM 618 C CA . TYR A 1 93 ? 79.662 34.964 12.381 1.00 36.99 81 TYR A CA 1
ATOM 619 C C . TYR A 1 93 ? 79.140 36.351 11.867 1.00 40.41 81 TYR A C 1
ATOM 620 O O . TYR A 1 93 ? 79.354 36.735 10.703 1.00 41.25 81 TYR A O 1
ATOM 629 N N . TYR A 1 94 ? 78.411 37.066 12.711 1.00 36.86 82 TYR A N 1
ATOM 630 C CA . TYR A 1 94 ? 77.868 38.400 12.377 1.00 32.55 82 TYR A CA 1
ATOM 631 C C . TYR A 1 94 ? 77.891 39.085 13.729 1.00 36.80 82 TYR A C 1
ATOM 632 O O . TYR A 1 94 ? 77.513 38.462 14.760 1.00 34.12 82 TYR A O 1
ATOM 641 N N . GLY A 1 95 ? 78.369 40.325 13.792 1.00 31.40 83 GLY A N 1
ATOM 642 C CA . GLY A 1 95 ? 78.377 40.966 15.093 1.00 32.23 83 GLY A CA 1
ATOM 643 C C . GLY A 1 95 ? 78.673 42.443 14.940 1.00 31.18 83 GLY A C 1
ATOM 644 O O . GLY A 1 95 ? 79.067 42.860 13.868 1.00 31.51 83 GLY A O 1
ATOM 645 N N . THR A 1 96 ? 78.539 43.184 16.013 1.00 32.10 84 THR A N 1
ATOM 646 C CA . THR A 1 96 ? 78.730 44.626 15.981 1.00 27.81 84 THR A CA 1
ATOM 647 C C . THR A 1 96 ? 79.907 44.926 16.800 1.00 30.29 84 THR A C 1
ATOM 648 O O . THR A 1 96 ? 79.906 44.718 18.031 1.00 32.56 84 THR A O 1
ATOM 652 N N . SER A 1 97 ? 80.920 45.445 16.133 1.00 29.00 85 SER A N 1
ATOM 653 C CA . SER A 1 97 ? 82.150 45.745 16.850 1.00 32.67 85 SER A CA 1
ATOM 654 C C . SER A 1 97 ? 81.946 46.890 17.777 1.00 28.91 85 SER A C 1
ATOM 655 O O . SER A 1 97 ? 81.391 47.888 17.388 1.00 33.17 85 SER A O 1
ATOM 658 N N . ARG A 1 98 ? 82.420 46.775 18.989 1.00 25.57 86 ARG A N 1
ATOM 659 C CA . ARG A 1 98 ? 82.263 47.815 19.932 1.00 32.91 86 ARG A CA 1
ATOM 660 C C . ARG A 1 98 ? 83.129 49.006 19.538 1.00 45.73 86 ARG A C 1
ATOM 661 O O . ARG A 1 98 ? 82.761 50.199 19.749 1.00 38.47 86 ARG A O 1
ATOM 669 N N . GLU A 1 99 ? 84.263 48.692 18.927 1.00 41.21 87 GLU A N 1
ATOM 670 C CA . GLU A 1 99 ? 85.188 49.739 18.527 1.00 42.50 87 GLU A CA 1
ATOM 671 C C . GLU A 1 99 ? 84.571 50.530 17.428 1.00 30.60 87 GLU A C 1
ATOM 672 O O . GLU A 1 99 ? 84.568 51.730 17.469 1.00 37.09 87 GLU A O 1
ATOM 678 N N . ALA A 1 100 ? 84.037 49.858 16.437 1.00 30.34 88 ALA A N 1
ATOM 679 C CA . ALA A 1 100 ? 83.475 50.564 15.306 1.00 32.80 88 ALA A CA 1
ATOM 680 C C . ALA A 1 100 ? 82.335 51.510 15.717 1.00 42.55 88 ALA A C 1
ATOM 681 O O . ALA A 1 100 ? 82.233 52.628 15.160 1.00 35.86 88 ALA A O 1
ATOM 683 N N . ILE A 1 101 ? 81.507 51.070 16.681 1.00 34.37 89 ILE A N 1
ATOM 684 C CA . ILE A 1 101 ? 80.387 51.874 17.187 1.00 35.06 89 ILE A CA 1
ATOM 685 C C . ILE A 1 101 ? 80.932 53.051 17.986 1.00 36.75 89 ILE A C 1
ATOM 686 O O . ILE A 1 101 ? 80.562 54.214 17.751 1.00 31.19 89 ILE A O 1
ATOM 691 N N . GLU A 1 102 ? 81.810 52.798 18.934 1.00 36.62 90 GLU A N 1
ATOM 692 C CA . GLU A 1 102 ? 82.245 53.932 19.720 1.00 35.54 90 GLU A CA 1
ATOM 693 C C . GLU A 1 102 ? 83.028 54.982 18.953 1.00 36.00 90 GLU A C 1
ATOM 694 O O . GLU A 1 102 ? 83.024 56.150 19.337 1.00 31.18 90 GLU A O 1
ATOM 700 N N . GLN A 1 103 ? 83.659 54.573 17.860 1.00 31.92 91 GLN A N 1
ATOM 701 C CA . GLN A 1 103 ? 84.410 55.498 17.042 1.00 44.63 91 GLN A CA 1
ATOM 702 C C . GLN A 1 103 ? 83.456 56.503 16.444 1.00 39.16 91 GLN A C 1
ATOM 703 O O . GLN A 1 103 ? 83.760 57.682 16.454 1.00 36.61 91 GLN A O 1
ATOM 709 N N . VAL A 1 104 ? 82.365 56.008 15.854 1.00 35.67 92 VAL A N 1
ATOM 710 C CA . VAL A 1 104 ? 81.334 56.859 15.263 1.00 33.63 92 VAL A CA 1
ATOM 711 C C . VAL A 1 104 ? 80.646 57.706 16.339 1.00 30.72 92 VAL A C 1
ATOM 712 O O . VAL A 1 104 ? 80.522 58.915 16.176 1.00 30.66 92 VAL A O 1
ATOM 716 N N . LEU A 1 105 ? 80.200 57.092 17.432 1.00 28.06 93 LEU A N 1
ATOM 717 C CA . LEU A 1 105 ? 79.591 57.849 18.520 1.00 26.01 93 LEU A CA 1
ATOM 718 C C . LEU A 1 105 ? 80.512 58.937 19.026 1.00 28.73 93 LEU A C 1
ATOM 719 O O . LEU A 1 105 ? 80.031 60.007 19.431 1.00 32.77 93 LEU A O 1
ATOM 724 N N . ALA A 1 106 ? 81.821 58.699 18.999 1.00 28.25 94 ALA A N 1
ATOM 725 C CA . ALA A 1 106 ? 82.745 59.663 19.545 1.00 24.71 94 ALA A CA 1
ATOM 726 C C . ALA A 1 106 ? 82.829 60.863 18.578 1.00 29.27 94 ALA A C 1
ATOM 727 O O . ALA A 1 106 ? 83.328 61.877 18.957 1.00 32.87 94 ALA A O 1
ATOM 729 N N . THR A 1 107 ? 82.345 60.744 17.342 1.00 26.36 95 THR A N 1
ATOM 730 C CA . THR A 1 107 ? 82.379 61.893 16.473 1.00 25.76 95 THR A CA 1
ATOM 731 C C . THR A 1 107 ? 81.039 62.670 16.525 1.00 35.02 95 THR A C 1
ATOM 732 O O . THR A 1 107 ? 80.772 63.488 15.642 1.00 30.73 95 THR A O 1
ATOM 736 N N . GLY A 1 108 ? 80.208 62.399 17.533 1.00 26.97 96 GLY A N 1
ATOM 737 C CA . GLY A 1 108 ? 78.942 63.122 17.678 1.00 24.12 96 GLY A CA 1
ATOM 738 C C . GLY A 1 108 ? 77.798 62.630 16.814 1.00 26.75 96 GLY A C 1
ATOM 739 O O . GLY A 1 108 ? 76.743 63.239 16.750 1.00 28.84 96 GLY A O 1
ATOM 740 N N . VAL A 1 109 ? 77.995 61.500 16.164 1.00 24.89 97 VAL A N 1
ATOM 741 C CA . VAL A 1 109 ? 76.989 60.918 15.281 1.00 26.61 97 VAL A CA 1
ATOM 742 C C . VAL A 1 109 ? 76.078 59.893 15.986 1.00 31.80 97 VAL A C 1
ATOM 743 O O . VAL A 1 109 ? 76.522 59.147 16.823 1.00 30.37 97 VAL A O 1
ATOM 747 N N . ASP A 1 110 ? 74.798 59.895 15.644 1.00 25.16 98 ASP A N 1
ATOM 748 C CA . ASP A 1 110 ? 73.859 58.935 16.222 1.00 27.72 98 ASP A CA 1
ATOM 749 C C . ASP A 1 110 ? 73.928 57.680 15.332 1.00 29.07 98 ASP A C 1
ATOM 750 O O . ASP A 1 110 ? 73.883 57.769 14.121 1.00 25.70 98 ASP A O 1
ATOM 755 N N . VAL A 1 111 ? 73.995 56.522 15.948 1.00 25.71 99 VAL A N 1
ATOM 756 C CA . VAL A 1 111 ? 74.085 55.297 15.167 1.00 25.06 99 VAL A CA 1
ATOM 757 C C . VAL A 1 111 ? 72.873 54.421 15.345 1.00 23.61 99 VAL A C 1
ATOM 758 O O . VAL A 1 111 ? 72.475 54.158 16.460 1.00 24.74 99 VAL A O 1
ATOM 762 N N . PHE A 1 112 ? 72.286 53.978 14.250 1.00 19.99 100 PHE A N 1
ATOM 763 C CA . PHE A 1 112 ? 71.182 53.092 14.344 1.00 22.96 100 PHE A CA 1
ATOM 764 C C . PHE A 1 112 ? 71.608 51.647 14.109 1.00 25.49 100 PHE A C 1
ATOM 765 O O . PHE A 1 112 ? 72.207 51.333 13.082 1.00 20.28 100 PHE A O 1
ATOM 773 N N . LEU A 1 113 ? 71.222 50.803 15.037 1.00 28.18 101 LEU A N 1
ATOM 774 C CA . LEU A 1 113 ? 71.617 49.370 15.005 1.00 26.39 101 LEU A CA 1
ATOM 775 C C . LEU A 1 113 ? 70.320 48.513 14.971 1.00 28.97 101 LEU A C 1
ATOM 776 O O . LEU A 1 113 ? 69.610 48.371 15.950 1.00 25.75 101 LEU A O 1
ATOM 781 N N . ASP A 1 114 ? 70.021 47.964 13.811 1.00 25.58 102 ASP A N 1
ATOM 782 C CA . ASP A 1 114 ? 68.807 47.182 13.582 1.00 25.23 102 ASP A CA 1
ATOM 783 C C . ASP A 1 114 ? 69.205 45.767 14.106 1.00 34.91 102 ASP A C 1
ATOM 784 O O . ASP A 1 114 ? 70.205 45.200 13.665 1.00 25.34 102 ASP A O 1
ATOM 789 N N . ILE A 1 115 ? 68.466 45.188 15.048 1.00 28.98 103 ILE A N 1
ATOM 790 C CA . ILE A 1 115 ? 68.937 43.933 15.640 1.00 27.73 103 ILE A CA 1
ATOM 791 C C . ILE A 1 115 ? 67.741 43.282 16.289 1.00 31.78 103 ILE A C 1
ATOM 792 O O . ILE A 1 115 ? 66.750 43.950 16.623 1.00 28.07 103 ILE A O 1
ATOM 797 N N . ASP A 1 116 ? 67.812 41.971 16.443 1.00 27.31 104 ASP A N 1
ATOM 798 C CA . ASP A 1 116 ? 66.747 41.188 17.083 1.00 23.13 104 ASP A CA 1
ATOM 799 C C . ASP A 1 116 ? 66.769 41.409 18.597 1.00 20.58 104 ASP A C 1
ATOM 800 O O . ASP A 1 116 ? 67.736 41.925 19.154 1.00 24.50 104 ASP A O 1
ATOM 805 N N . TRP A 1 117 ? 65.754 40.898 19.304 1.00 21.46 105 TRP A N 1
ATOM 806 C CA . TRP A 1 117 ? 65.712 41.174 20.715 1.00 20.39 105 TRP A CA 1
ATOM 807 C C . TRP A 1 117 ? 66.871 40.606 21.491 1.00 26.61 105 TRP A C 1
ATOM 808 O O . TRP A 1 117 ? 67.199 41.132 22.532 1.00 25.78 105 TRP A O 1
ATOM 819 N N . GLN A 1 118 ? 67.433 39.479 21.035 1.00 27.32 106 GLN A N 1
ATOM 820 C CA . GLN A 1 118 ? 68.540 38.827 21.769 1.00 29.02 106 GLN A CA 1
ATOM 821 C C . GLN A 1 118 ? 69.780 39.654 21.620 1.00 26.61 106 GLN A C 1
ATOM 822 O O . GLN A 1 118 ? 70.452 39.899 22.604 1.00 23.86 106 GLN A O 1
ATOM 828 N N . GLY A 1 119 ? 70.086 40.081 20.397 1.00 22.44 107 GLY A N 1
ATOM 829 C CA . GLY A 1 119 ? 71.247 40.979 20.234 1.00 25.54 107 GLY A CA 1
ATOM 830 C C . GLY A 1 119 ? 71.042 42.296 21.016 1.00 25.67 107 GLY A C 1
ATOM 831 O O . GLY A 1 119 ? 71.958 42.841 21.634 1.00 27.46 107 GLY A O 1
ATOM 832 N N . ALA A 1 120 ? 69.798 42.788 21.042 1.00 23.39 108 ALA A N 1
ATOM 833 C CA . ALA A 1 120 ? 69.448 44.003 21.815 1.00 21.34 108 ALA A CA 1
ATOM 834 C C . ALA A 1 120 ? 69.769 43.798 23.265 1.00 26.76 108 ALA A C 1
ATOM 835 O O . ALA A 1 120 ? 70.323 44.675 23.917 1.00 22.83 108 ALA A O 1
ATOM 837 N N . GLN A 1 121 ? 69.422 42.638 23.829 1.00 27.39 109 GLN A N 1
ATOM 838 C CA . GLN A 1 121 ? 69.753 42.449 25.254 1.00 21.36 109 GLN A CA 1
ATOM 839 C C . GLN A 1 121 ? 71.282 42.439 25.460 1.00 23.14 109 GLN A C 1
ATOM 840 O O . GLN A 1 121 ? 71.767 43.048 26.434 1.00 25.10 109 GLN A O 1
ATOM 846 N N . GLN A 1 122 ? 72.025 41.847 24.531 1.00 22.06 110 GLN A N 1
ATOM 847 C CA . GLN A 1 122 ? 73.494 41.782 24.643 1.00 24.05 110 GLN A CA 1
ATOM 848 C C . GLN A 1 122 ? 74.049 43.195 24.637 1.00 28.35 110 GLN A C 1
ATOM 849 O O . GLN A 1 122 ? 74.913 43.556 25.400 1.00 25.68 110 GLN A O 1
ATOM 855 N N . ILE A 1 123 ? 73.617 43.992 23.684 1.00 26.43 111 ILE A N 1
ATOM 856 C CA . ILE A 1 123 ? 74.116 45.372 23.629 1.00 23.81 111 ILE A CA 1
ATOM 857 C C . ILE A 1 123 ? 73.788 46.166 24.873 1.00 25.85 111 ILE A C 1
ATOM 858 O O . ILE A 1 123 ? 74.658 46.869 25.408 1.00 31.30 111 ILE A O 1
ATOM 863 N N . ARG A 1 124 ? 72.555 46.097 25.372 1.00 25.88 112 ARG A N 1
ATOM 864 C CA . ARG A 1 124 ? 72.200 46.907 26.541 1.00 31.82 112 ARG A CA 1
ATOM 865 C C . ARG A 1 124 ? 73.044 46.680 27.737 1.00 37.41 112 ARG A C 1
ATOM 866 O O . ARG A 1 124 ? 73.298 47.603 28.531 1.00 41.04 112 ARG A O 1
ATOM 874 N N . GLN A 1 125 ? 73.427 45.447 27.912 1.00 35.15 113 GLN A N 1
ATOM 875 C CA . GLN A 1 125 ? 74.204 45.108 29.080 1.00 45.42 113 GLN A CA 1
ATOM 876 C C . GLN A 1 125 ? 75.572 45.742 28.929 1.00 44.44 113 GLN A C 1
ATOM 877 O O . GLN A 1 125 ? 76.106 46.289 29.888 1.00 49.42 113 GLN A O 1
ATOM 883 N N . LYS A 1 126 ? 76.122 45.743 27.728 1.00 38.88 114 LYS A N 1
ATOM 884 C CA . LYS A 1 126 ? 77.425 46.377 27.541 1.00 38.65 114 LYS A CA 1
ATOM 885 C C . LYS A 1 126 ? 77.386 47.888 27.271 1.00 43.33 114 LYS A C 1
ATOM 886 O O . LYS A 1 126 ? 78.423 48.522 27.346 1.00 48.32 114 LYS A O 1
ATOM 900 N N . PRO A 1 128 ? 74.882 50.561 28.577 1.00 35.92 116 PRO A N 1
ATOM 901 C CA . PRO A 1 128 ? 73.751 51.041 29.342 1.00 41.18 116 PRO A CA 1
ATOM 902 C C . PRO A 1 128 ? 73.203 52.351 28.787 1.00 46.12 116 PRO A C 1
ATOM 903 O O . PRO A 1 128 ? 72.023 52.590 28.889 1.00 44.02 116 PRO A O 1
ATOM 907 N N . HIS A 1 129 ? 74.048 53.182 28.186 1.00 42.11 117 HIS A N 1
ATOM 908 C CA . HIS A 1 129 ? 73.598 54.456 27.654 1.00 42.98 117 HIS A CA 1
ATOM 909 C C . HIS A 1 129 ? 72.889 54.315 26.298 1.00 39.92 117 HIS A C 1
ATOM 910 O O . HIS A 1 129 ? 72.405 55.293 25.757 1.00 32.23 117 HIS A O 1
ATOM 917 N N . ALA A 1 130 ? 72.841 53.121 25.725 1.00 33.22 118 ALA A N 1
ATOM 918 C CA . ALA A 1 130 ? 72.160 53.014 24.426 1.00 31.28 118 ALA A CA 1
ATOM 919 C C . ALA A 1 130 ? 70.633 53.151 24.640 1.00 30.05 118 ALA A C 1
ATOM 920 O O . ALA A 1 130 ? 70.133 52.852 25.728 1.00 31.12 118 ALA A O 1
ATOM 922 N N . ARG A 1 131 ? 69.909 53.622 23.621 1.00 23.18 119 ARG A N 1
ATOM 923 C CA . ARG A 1 131 ? 68.451 53.790 23.716 1.00 22.73 119 ARG A CA 1
ATOM 924 C C . ARG A 1 131 ? 67.875 52.747 22.778 1.00 23.20 119 ARG A C 1
ATOM 925 O O . ARG A 1 131 ? 68.405 52.514 21.691 1.00 30.69 119 ARG A O 1
ATOM 933 N N . SER A 1 132 ? 66.765 52.153 23.142 1.00 19.02 120 SER A N 1
ATOM 934 C CA . SER A 1 132 ? 66.264 51.178 22.257 1.00 19.98 120 SER A CA 1
ATOM 935 C C . SER A 1 132 ? 64.835 51.523 21.885 1.00 19.92 120 SER A C 1
ATOM 936 O O . SER A 1 132 ? 64.037 52.007 22.701 1.00 19.04 120 SER A O 1
ATOM 939 N N . ILE A 1 133 ? 64.517 51.218 20.652 1.00 17.87 121 ILE A N 1
ATOM 940 C CA . ILE A 1 133 ? 63.182 51.523 20.163 1.00 15.57 121 ILE A CA 1
ATOM 941 C C . ILE A 1 133 ? 62.580 50.243 19.613 1.00 20.74 121 ILE A C 1
ATOM 942 O O . ILE A 1 133 ? 63.173 49.570 18.795 1.00 20.65 121 ILE A O 1
ATOM 947 N N . PHE A 1 134 ? 61.380 49.936 20.038 1.00 18.32 122 PHE A N 1
ATOM 948 C CA . PHE A 1 134 ? 60.738 48.762 19.491 1.00 22.13 122 PHE A CA 1
ATOM 949 C C . PHE A 1 134 ? 59.590 49.248 18.601 1.00 27.86 122 PHE A C 1
ATOM 950 O O . PHE A 1 134 ? 58.898 50.224 18.939 1.00 21.76 122 PHE A O 1
ATOM 958 N N . ILE A 1 135 ? 59.382 48.608 17.438 1.00 22.40 123 ILE A N 1
ATOM 959 C CA . ILE A 1 135 ? 58.285 49.047 16.573 1.00 15.36 123 ILE A CA 1
ATOM 960 C C . ILE A 1 135 ? 57.261 47.941 16.391 1.00 22.85 123 ILE A C 1
ATOM 961 O O . ILE A 1 135 ? 57.625 46.767 16.147 1.00 23.02 123 ILE A O 1
ATOM 966 N N . LEU A 1 136 ? 55.997 48.289 16.544 1.00 19.50 124 LEU A N 1
ATOM 967 C CA . LEU A 1 136 ? 54.932 47.352 16.441 1.00 18.23 124 LEU A CA 1
ATOM 968 C C . LEU A 1 136 ? 54.017 47.639 15.318 1.00 27.08 124 LEU A C 1
ATOM 969 O O . LEU A 1 136 ? 53.925 48.761 14.898 1.00 22.29 124 LEU A O 1
ATOM 974 N N . PRO A 1 137 ? 53.342 46.610 14.803 1.00 21.84 125 PRO A N 1
ATOM 975 C CA . PRO A 1 137 ? 52.343 46.713 13.726 1.00 21.18 125 PRO A CA 1
ATOM 976 C C . PRO A 1 137 ? 51.128 47.312 14.471 1.00 21.42 125 PRO A C 1
ATOM 977 O O . PRO A 1 137 ? 51.018 47.226 15.690 1.00 19.87 125 PRO A O 1
ATOM 981 N N . PRO A 1 138 ? 50.114 47.824 13.736 1.00 24.97 126 PRO A N 1
ATOM 982 C CA . PRO A 1 138 ? 48.981 48.437 14.434 1.00 22.58 126 PRO A CA 1
ATOM 983 C C . PRO A 1 138 ? 47.804 47.623 14.870 1.00 26.36 126 PRO A C 1
ATOM 984 O O . PRO A 1 138 ? 46.891 48.174 15.501 1.00 24.98 126 PRO A O 1
ATOM 988 N N . SER A 1 139 ? 47.772 46.338 14.517 1.00 21.28 127 SER A N 1
ATOM 989 C CA . SER A 1 139 ? 46.678 45.443 14.895 1.00 19.06 127 SER A CA 1
ATOM 990 C C . SER A 1 139 ? 47.089 44.022 14.391 1.00 20.26 127 SER A C 1
ATOM 991 O O . SER A 1 139 ? 47.956 43.898 13.568 1.00 19.08 127 SER A O 1
ATOM 994 N N . LYS A 1 140 ? 46.428 42.996 14.900 1.00 24.36 128 LYS A N 1
ATOM 995 C CA . LYS A 1 140 ? 46.776 41.632 14.540 1.00 27.09 128 LYS A CA 1
ATOM 996 C C . LYS A 1 140 ? 46.513 41.395 13.050 1.00 22.46 128 LYS A C 1
ATOM 997 O O . LYS A 1 140 ? 47.361 40.834 12.334 1.00 25.50 128 LYS A O 1
ATOM 1003 N N . ILE A 1 141 ? 45.339 41.865 12.606 1.00 26.47 129 ILE A N 1
ATOM 1004 C CA . ILE A 1 141 ? 44.920 41.750 11.179 1.00 26.60 129 ILE A CA 1
ATOM 1005 C C . ILE A 1 141 ? 45.896 42.504 10.270 1.00 28.70 129 ILE A C 1
ATOM 1006 O O . ILE A 1 141 ? 46.301 42.000 9.217 1.00 27.46 129 ILE A O 1
ATOM 1011 N N . GLU A 1 142 ? 46.332 43.699 10.661 1.00 25.53 130 GLU A N 1
ATOM 1012 C CA . GLU A 1 142 ? 47.269 44.400 9.742 1.00 21.40 130 GLU A CA 1
ATOM 1013 C C . GLU A 1 142 ? 48.605 43.676 9.801 1.00 23.34 130 GLU A C 1
ATOM 1014 O O . GLU A 1 142 ? 49.330 43.601 8.790 1.00 20.03 130 GLU A O 1
ATOM 1020 N N . LEU A 1 143 ? 48.994 43.146 10.987 1.00 20.10 131 LEU A N 1
ATOM 1021 C CA . LEU A 1 143 ? 50.306 42.415 10.984 1.00 20.06 131 LEU A CA 1
ATOM 1022 C C . LEU A 1 143 ? 50.223 41.169 10.032 1.00 22.68 131 LEU A C 1
ATOM 1023 O O . LEU A 1 143 ? 51.123 40.888 9.245 1.00 28.43 131 LEU A O 1
ATOM 1028 N N . ASP A 1 144 ? 49.124 40.457 10.147 1.00 20.24 132 ASP A N 1
ATOM 1029 C CA . ASP A 1 144 ? 48.896 39.293 9.309 1.00 23.55 132 ASP A CA 1
ATOM 1030 C C . ASP A 1 144 ? 48.969 39.737 7.828 1.00 28.69 132 ASP A C 1
ATOM 1031 O O . ASP A 1 144 ? 49.710 39.162 7.023 1.00 24.95 132 ASP A O 1
ATOM 1036 N N . ARG A 1 145 ? 48.244 40.808 7.494 1.00 29.59 133 ARG A N 1
ATOM 1037 C CA . ARG A 1 145 ? 48.270 41.295 6.107 1.00 26.29 133 ARG A CA 1
ATOM 1038 C C . ARG A 1 145 ? 49.665 41.633 5.665 1.00 25.01 133 ARG A C 1
ATOM 1039 O O . ARG A 1 145 ? 50.087 41.226 4.582 1.00 24.61 133 ARG A O 1
ATOM 1047 N N . ARG A 1 146 ? 50.444 42.323 6.487 1.00 24.97 134 ARG A N 1
ATOM 1048 C CA . ARG A 1 146 ? 51.747 42.663 5.992 1.00 20.03 134 ARG A CA 1
ATOM 1049 C C . ARG A 1 146 ? 52.653 41.420 5.828 1.00 27.45 134 ARG A C 1
ATOM 1050 O O . ARG A 1 146 ? 53.461 41.359 4.909 1.00 27.32 134 ARG A O 1
ATOM 1058 N N . LEU A 1 147 ? 52.565 40.488 6.775 1.00 24.37 135 LEU A N 1
ATOM 1059 C CA . LEU A 1 147 ? 53.358 39.227 6.702 1.00 25.79 135 LEU A CA 1
ATOM 1060 C C . LEU A 1 147 ? 52.957 38.446 5.409 1.00 28.05 135 LEU A C 1
ATOM 1061 O O . LEU A 1 147 ? 53.788 37.791 4.771 1.00 35.53 135 LEU A O 1
ATOM 1066 N N . ARG A 1 148 ? 51.693 38.463 5.029 1.00 30.94 136 ARG A N 1
ATOM 1067 C CA . ARG A 1 148 ? 51.391 37.738 3.776 1.00 34.83 136 ARG A CA 1
ATOM 1068 C C . ARG A 1 148 ? 51.980 38.379 2.519 1.00 35.43 136 ARG A C 1
ATOM 1069 O O . ARG A 1 148 ? 52.124 37.707 1.513 1.00 36.08 136 ARG A O 1
ATOM 1077 N N . GLY A 1 149 ? 52.309 39.675 2.569 1.00 30.88 137 GLY A N 1
ATOM 1078 C CA . GLY A 1 149 ? 52.942 40.340 1.438 1.00 36.18 137 GLY A CA 1
ATOM 1079 C C . GLY A 1 149 ? 52.187 40.256 0.133 1.00 39.82 137 GLY A C 1
ATOM 1080 O O . GLY A 1 149 ? 51.045 40.643 0.110 1.00 37.84 137 GLY A O 1
ATOM 1081 N N . ARG A 1 150 ? 52.821 39.755 -0.940 1.00 49.95 138 ARG A N 1
ATOM 1082 C CA . ARG A 1 150 ? 52.172 39.622 -2.269 1.00 52.01 138 ARG A CA 1
ATOM 1083 C C . ARG A 1 150 ? 51.093 38.551 -2.201 1.00 51.49 138 ARG A C 1
ATOM 1084 O O . ARG A 1 150 ? 50.214 38.445 -3.067 1.00 50.04 138 ARG A O 1
ATOM 1092 N N . GLY A 1 151 ? 51.154 37.749 -1.150 1.00 50.45 139 GLY A N 1
ATOM 1093 C CA . GLY A 1 151 ? 50.130 36.748 -0.979 1.00 55.60 139 GLY A CA 1
ATOM 1094 C C . GLY A 1 151 ? 50.394 35.447 -1.691 1.00 60.00 139 GLY A C 1
ATOM 1095 O O . GLY A 1 151 ? 49.452 34.696 -1.980 1.00 62.63 139 GLY A O 1
ATOM 1096 N N . GLN A 1 152 ? 51.653 35.164 -1.987 1.00 59.32 140 GLN A N 1
ATOM 1097 C CA . GLN A 1 152 ? 51.941 33.893 -2.649 1.00 71.24 140 GLN A CA 1
ATOM 1098 C C . GLN A 1 152 ? 52.589 32.854 -1.726 1.00 72.07 140 GLN A C 1
ATOM 1099 O O . GLN A 1 152 ? 53.511 32.158 -2.155 1.00 78.53 140 GLN A O 1
ATOM 1105 N N . ASP A 1 153 ? 52.116 32.737 -0.477 1.00 66.57 141 ASP A N 1
ATOM 1106 C CA . ASP A 1 153 ? 52.689 31.768 0.470 1.00 55.72 141 ASP A CA 1
ATOM 1107 C C . ASP A 1 153 ? 51.638 30.897 1.106 1.00 45.75 141 ASP A C 1
ATOM 1108 O O . ASP A 1 153 ? 50.474 31.277 1.202 1.00 43.66 141 ASP A O 1
ATOM 1113 N N . SER A 1 154 ? 52.063 29.730 1.575 1.00 45.51 142 SER A N 1
ATOM 1114 C CA . SER A 1 154 ? 51.154 28.775 2.201 1.00 44.79 142 SER A CA 1
ATOM 1115 C C . SER A 1 154 ? 50.794 29.219 3.585 1.00 44.93 142 SER A C 1
ATOM 1116 O O . SER A 1 154 ? 51.505 30.031 4.161 1.00 43.39 142 SER A O 1
ATOM 1119 N N . GLU A 1 155 ? 49.679 28.727 4.102 1.00 39.80 143 GLU A N 1
ATOM 1120 C CA . GLU A 1 155 ? 49.246 29.087 5.436 1.00 46.88 143 GLU A CA 1
ATOM 1121 C C . GLU A 1 155 ? 50.226 28.640 6.510 1.00 50.60 143 GLU A C 1
ATOM 1122 O O . GLU A 1 155 ? 50.206 29.139 7.671 1.00 44.47 143 GLU A O 1
ATOM 1128 N N . GLU A 1 156 ? 51.071 27.696 6.107 1.00 51.32 144 GLU A N 1
ATOM 1129 C CA . GLU A 1 156 ? 52.077 27.124 6.972 1.00 53.70 144 GLU A CA 1
ATOM 1130 C C . GLU A 1 156 ? 53.212 28.093 7.140 1.00 43.75 144 GLU A C 1
ATOM 1131 O O . GLU A 1 156 ? 53.677 28.288 8.244 1.00 42.93 144 GLU A O 1
ATOM 1137 N N . VAL A 1 157 ? 53.671 28.657 6.028 1.00 38.79 145 VAL A N 1
ATOM 1138 C CA . VAL A 1 157 ? 54.760 29.621 6.052 1.00 44.63 145 VAL A CA 1
ATOM 1139 C C . VAL A 1 157 ? 54.262 30.879 6.797 1.00 42.85 145 VAL A C 1
ATOM 1140 O O . VAL A 1 157 ? 55.005 31.449 7.583 1.00 37.99 145 VAL A O 1
ATOM 1144 N N . ILE A 1 158 ? 52.995 31.258 6.563 1.00 38.19 146 ILE A N 1
ATOM 1145 C CA . ILE A 1 158 ? 52.428 32.434 7.207 1.00 40.73 146 ILE A CA 1
ATOM 1146 C C . ILE A 1 158 ? 52.306 32.180 8.685 1.00 36.62 146 ILE A C 1
ATOM 1147 O O . ILE A 1 158 ? 52.685 33.040 9.476 1.00 31.40 146 ILE A O 1
ATOM 1152 N N . ALA A 1 159 ? 51.772 31.026 9.091 1.00 26.00 147 ALA A N 1
ATOM 1153 C CA . ALA A 1 159 ? 51.701 30.734 10.530 1.00 31.00 147 ALA A CA 1
ATOM 1154 C C . ALA A 1 159 ? 53.104 30.744 11.145 1.00 30.24 147 ALA A C 1
ATOM 1155 O O . ALA A 1 159 ? 53.290 31.122 12.320 1.00 32.65 147 ALA A O 1
ATOM 1157 N N . LYS A 1 160 ? 54.100 30.331 10.373 1.00 35.76 148 LYS A N 1
ATOM 1158 C CA . LYS A 1 160 ? 55.416 30.373 10.942 1.00 37.02 148 LYS A CA 1
ATOM 1159 C C . LYS A 1 160 ? 55.899 31.843 11.077 1.00 41.02 148 LYS A C 1
ATOM 1160 O O . LYS A 1 160 ? 56.535 32.222 12.109 1.00 40.62 148 LYS A O 1
ATOM 1166 N N . ARG A 1 161 ? 55.589 32.674 10.078 1.00 37.97 149 ARG A N 1
ATOM 1167 C CA . ARG A 1 161 ? 56.023 34.080 10.142 1.00 35.94 149 ARG A CA 1
ATOM 1168 C C . ARG A 1 161 ? 55.361 34.728 11.325 1.00 26.86 149 ARG A C 1
ATOM 1169 O O . ARG A 1 161 ? 56.003 35.437 12.049 1.00 29.37 149 ARG A O 1
ATOM 1185 N N . ALA A 1 163 ? 54.246 33.301 14.090 1.00 27.06 151 ALA A N 1
ATOM 1186 C CA . ALA A 1 163 ? 54.819 32.812 15.365 1.00 24.35 151 ALA A CA 1
ATOM 1187 C C . ALA A 1 163 ? 56.102 33.499 15.667 1.00 25.64 151 ALA A C 1
ATOM 1188 O O . ALA A 1 163 ? 56.414 33.811 16.821 1.00 31.95 151 ALA A O 1
ATOM 1190 N N . GLN A 1 164 ? 56.887 33.704 14.627 1.00 23.58 152 GLN A N 1
ATOM 1191 C CA . GLN A 1 164 ? 58.154 34.324 14.798 1.00 22.21 152 GLN A CA 1
ATOM 1192 C C . GLN A 1 164 ? 57.904 35.810 15.184 1.00 29.45 152 GLN A C 1
ATOM 1193 O O . GLN A 1 164 ? 58.590 36.357 16.025 1.00 26.08 152 GLN A O 1
ATOM 1199 N N . ALA A 1 165 ? 56.877 36.427 14.598 1.00 23.35 153 ALA A N 1
ATOM 1200 C CA . ALA A 1 165 ? 56.577 37.836 14.902 1.00 25.50 153 ALA A CA 1
ATOM 1201 C C . ALA A 1 165 ? 56.136 37.907 16.347 1.00 21.02 153 ALA A C 1
ATOM 1202 O O . ALA A 1 165 ? 56.603 38.777 17.092 1.00 22.81 153 ALA A O 1
ATOM 1204 N N . VAL A 1 166 ? 55.298 36.961 16.788 1.00 21.52 154 VAL A N 1
ATOM 1205 C CA . VAL A 1 166 ? 54.808 36.979 18.155 1.00 19.67 154 VAL A CA 1
ATOM 1206 C C . VAL A 1 166 ? 55.948 36.834 19.161 1.00 26.88 154 VAL A C 1
ATOM 1207 O O . VAL A 1 166 ? 55.963 37.525 20.194 1.00 26.14 154 VAL A O 1
ATOM 1211 N N . ALA A 1 167 ? 56.888 35.919 18.868 1.00 27.40 155 ALA A N 1
ATOM 1212 C CA . ALA A 1 167 ? 58.026 35.702 19.755 1.00 29.58 155 ALA A CA 1
ATOM 1213 C C . ALA A 1 167 ? 58.835 37.000 19.866 1.00 27.47 155 ALA A C 1
ATOM 1214 O O . ALA A 1 167 ? 59.257 37.371 20.971 1.00 25.30 155 ALA A O 1
ATOM 1216 N N . GLU A 1 168 ? 59.033 37.694 18.740 1.00 21.76 156 GLU A N 1
ATOM 1217 C CA . GLU A 1 168 ? 59.804 38.963 18.768 1.00 26.08 156 GLU A CA 1
ATOM 1218 C C . GLU A 1 168 ? 59.033 40.010 19.592 1.00 21.28 156 GLU A C 1
ATOM 1219 O O . GLU A 1 168 ? 59.611 40.643 20.479 1.00 23.55 156 GLU A O 1
ATOM 1233 N N . SER A 1 170 ? 56.960 39.625 21.991 1.00 16.36 158 SER A N 1
ATOM 1234 C CA . SER A 1 170 ? 56.781 39.387 23.417 1.00 15.26 158 SER A CA 1
ATOM 1235 C C . SER A 1 170 ? 57.918 40.094 24.190 1.00 16.99 158 SER A C 1
ATOM 1236 O O . SER A 1 170 ? 57.823 40.284 25.399 1.00 21.71 158 SER A O 1
ATOM 1239 N N . HIS A 1 171 ? 58.971 40.542 23.514 1.00 14.84 159 HIS A N 1
ATOM 1240 C CA . HIS A 1 171 ? 60.029 41.224 24.228 1.00 15.42 159 HIS A CA 1
ATOM 1241 C C . HIS A 1 171 ? 59.903 42.727 24.176 1.00 21.82 159 HIS A C 1
ATOM 1242 O O . HIS A 1 171 ? 60.810 43.419 24.599 1.00 19.88 159 HIS A O 1
ATOM 1249 N N . TYR A 1 172 ? 58.792 43.223 23.721 1.00 20.40 160 TYR A N 1
ATOM 1250 C CA . TYR A 1 172 ? 58.763 44.702 23.503 1.00 20.11 160 TYR A CA 1
ATOM 1251 C C . TYR A 1 172 ? 58.990 45.510 24.739 1.00 21.76 160 TYR A C 1
ATOM 1252 O O . TYR A 1 172 ? 59.592 46.565 24.665 1.00 23.25 160 TYR A O 1
ATOM 1261 N N . ALA A 1 173 ? 58.605 45.007 25.896 1.00 18.81 161 ALA A N 1
ATOM 1262 C CA . ALA A 1 173 ? 58.724 45.785 27.101 1.00 24.26 161 ALA A CA 1
ATOM 1263 C C . ALA A 1 173 ? 60.132 46.018 27.553 1.00 23.20 161 ALA A C 1
ATOM 1264 O O . ALA A 1 173 ? 60.356 46.827 28.445 1.00 23.66 161 ALA A O 1
ATOM 1266 N N . GLU A 1 174 ? 61.090 45.368 26.913 1.00 20.75 162 GLU A N 1
ATOM 1267 C CA . GLU A 1 174 ? 62.475 45.548 27.348 1.00 27.72 162 GLU A CA 1
ATOM 1268 C C . GLU A 1 174 ? 63.074 46.828 26.735 1.00 28.85 162 GLU A C 1
ATOM 1269 O O . GLU A 1 174 ? 64.230 47.175 27.008 1.00 22.61 162 GLU A O 1
ATOM 1275 N N . TYR A 1 175 ? 62.293 47.532 25.929 1.00 20.77 163 TYR A N 1
ATOM 1276 C CA . TYR A 1 175 ? 62.811 48.692 25.223 1.00 19.17 163 TYR A CA 1
ATOM 1277 C C . TYR A 1 175 ? 62.428 50.055 25.839 1.00 18.73 163 TYR A C 1
ATOM 1278 O O . TYR A 1 175 ? 61.501 50.151 26.600 1.00 18.81 163 TYR A O 1
ATOM 1287 N N . ASP A 1 176 ? 63.164 51.102 25.490 1.00 21.69 164 ASP A N 1
ATOM 1288 C CA . ASP A 1 176 ? 62.918 52.448 26.055 1.00 20.61 164 ASP A CA 1
ATOM 1289 C C . ASP A 1 176 ? 61.737 53.191 25.425 1.00 18.04 164 ASP A C 1
ATOM 1290 O O . ASP A 1 176 ? 61.021 53.937 26.105 1.00 22.05 164 ASP A O 1
ATOM 1295 N N . TYR A 1 177 ? 61.559 52.967 24.130 1.00 17.68 165 TYR A N 1
ATOM 1296 C CA . TYR A 1 177 ? 60.488 53.593 23.351 1.00 20.91 165 TYR A CA 1
ATOM 1297 C C . TYR A 1 177 ? 59.697 52.582 22.538 1.00 25.52 165 TYR A C 1
ATOM 1298 O O . TYR A 1 177 ? 60.255 51.593 22.048 1.00 20.66 165 TYR A O 1
ATOM 1307 N N . LEU A 1 178 ? 58.425 52.880 22.314 1.00 17.04 166 LEU A N 1
ATOM 1308 C CA . LEU A 1 178 ? 57.598 52.043 21.441 1.00 19.61 166 LEU A CA 1
ATOM 1309 C C . LEU A 1 178 ? 56.975 52.915 20.357 1.00 23.77 166 LEU A C 1
ATOM 1310 O O . LEU A 1 178 ? 56.402 53.966 20.674 1.00 25.48 166 LEU A O 1
ATOM 1315 N N . ILE A 1 179 ? 57.106 52.523 19.091 1.00 20.03 167 ILE A N 1
ATOM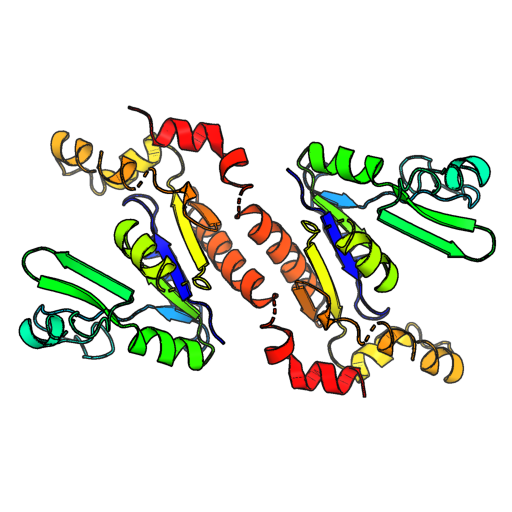 1316 C CA . ILE A 1 179 ? 56.423 53.227 18.013 1.00 23.41 167 ILE A CA 1
ATOM 1317 C C . ILE A 1 179 ? 55.401 52.222 17.469 1.00 28.14 167 ILE A C 1
ATOM 1318 O O . ILE A 1 179 ? 55.722 51.039 17.236 1.00 22.93 167 ILE A O 1
ATOM 1323 N N . VAL A 1 180 ? 54.156 52.637 17.304 1.00 21.42 168 VAL A N 1
ATOM 1324 C CA . VAL A 1 180 ? 53.167 51.709 16.704 1.00 21.44 168 VAL A CA 1
ATOM 1325 C C . VAL A 1 180 ? 53.068 52.213 15.291 1.00 26.23 168 VAL A C 1
ATOM 1326 O O . VAL A 1 180 ? 52.530 53.263 15.034 1.00 25.18 168 VAL A O 1
ATOM 1330 N N . ASN A 1 181 ? 53.581 51.441 14.351 1.00 24.74 169 ASN A N 1
ATOM 1331 C CA . ASN A 1 181 ? 53.620 51.873 12.956 1.00 26.04 169 ASN A CA 1
ATOM 1332 C C . ASN A 1 181 ? 52.339 51.546 12.200 1.00 33.56 169 ASN A C 1
ATOM 1333 O O . ASN A 1 181 ? 52.220 50.472 11.552 1.00 26.06 169 ASN A O 1
ATOM 1338 N N . ASP A 1 182 ? 51.372 52.457 12.322 1.00 25.99 170 ASP A N 1
ATOM 1339 C CA . ASP A 1 182 ? 50.076 52.296 11.659 1.00 33.27 170 ASP A CA 1
ATOM 1340 C C . ASP A 1 182 ? 50.283 52.953 10.305 1.00 33.70 170 ASP A C 1
ATOM 1341 O O . ASP A 1 182 ? 50.456 52.293 9.309 1.00 32.62 170 ASP A O 1
ATOM 1346 N N . ASP A 1 183 ? 50.340 54.268 10.306 1.00 33.84 171 ASP A N 1
ATOM 1347 C CA . ASP A 1 183 ? 50.617 55.028 9.087 1.00 31.03 171 ASP A CA 1
ATOM 1348 C C . ASP A 1 183 ? 52.091 55.214 8.961 1.00 23.84 171 ASP A C 1
ATOM 1349 O O . ASP A 1 183 ? 52.753 55.809 9.802 1.00 30.32 171 ASP A O 1
ATOM 1354 N N . PHE A 1 184 ? 52.657 54.858 7.833 1.00 32.06 172 PHE A N 1
ATOM 1355 C CA . PHE A 1 184 ? 54.093 54.955 7.723 1.00 29.37 172 PHE A CA 1
ATOM 1356 C C . PHE A 1 184 ? 54.718 56.293 7.998 1.00 43.01 172 PHE A C 1
ATOM 1357 O O . PHE A 1 184 ? 55.753 56.403 8.670 1.00 33.28 172 PHE A O 1
ATOM 1365 N N . ASP A 1 185 ? 54.126 57.326 7.433 1.00 38.39 173 ASP A N 1
ATOM 1366 C CA . ASP A 1 185 ? 54.699 58.618 7.641 1.00 36.54 173 ASP A CA 1
ATOM 1367 C C . ASP A 1 185 ? 54.629 59.043 9.094 1.00 22.92 173 ASP A C 1
ATOM 1368 O O . ASP A 1 185 ? 55.577 59.631 9.566 1.00 28.38 173 ASP A O 1
ATOM 1373 N N . THR A 1 186 ? 53.520 58.769 9.750 1.00 27.09 174 THR A N 1
ATOM 1374 C CA . THR A 1 186 ? 53.395 59.098 11.142 1.00 32.75 174 THR A CA 1
ATOM 1375 C C . THR A 1 186 ? 54.446 58.322 11.945 1.00 37.22 174 THR A C 1
ATOM 1376 O O . THR A 1 186 ? 54.949 58.859 12.917 1.00 33.14 174 THR A O 1
ATOM 1380 N N . ALA A 1 187 ? 54.844 57.107 11.515 1.00 26.49 175 ALA A N 1
ATOM 1381 C CA . ALA A 1 187 ? 55.781 56.378 12.317 1.00 28.82 175 ALA A CA 1
ATOM 1382 C C . ALA A 1 187 ? 57.090 56.963 12.077 1.00 26.73 175 ALA A C 1
ATOM 1383 O O . ALA A 1 187 ? 57.962 57.026 12.961 1.00 25.87 175 ALA A O 1
ATOM 1385 N N . LEU A 1 188 ? 57.316 57.416 10.857 1.00 22.41 176 LEU A N 1
ATOM 1386 C CA . LEU A 1 188 ? 58.609 57.993 10.637 1.00 22.45 176 LEU A CA 1
ATOM 1387 C C . LEU A 1 188 ? 58.822 59.304 11.456 1.00 22.34 176 LEU A C 1
ATOM 1388 O O . LEU A 1 188 ? 59.983 59.659 11.838 1.00 25.58 176 LEU A O 1
ATOM 1393 N N . THR A 1 189 ? 57.735 60.056 11.586 1.00 25.19 177 THR A N 1
ATOM 1394 C CA . THR A 1 189 ? 57.784 61.296 12.356 1.00 32.36 177 THR A CA 1
ATOM 1395 C C . THR A 1 189 ? 58.055 60.958 13.824 1.00 29.00 177 THR A C 1
ATOM 1396 O O . THR A 1 189 ? 58.849 61.642 14.469 1.00 27.84 177 THR A O 1
ATOM 1400 N N . ASP A 1 190 ? 57.464 59.848 14.315 1.00 30.78 178 ASP A N 1
ATOM 1401 C CA . ASP A 1 190 ? 57.740 59.391 15.673 1.00 25.25 178 ASP A CA 1
ATOM 1402 C C . ASP A 1 190 ? 59.203 59.114 15.860 1.00 22.43 178 ASP A C 1
ATOM 1403 O O . ASP A 1 190 ? 59.827 59.542 16.862 1.00 24.93 178 ASP A O 1
ATOM 1408 N N . LEU A 1 191 ? 59.804 58.413 14.916 1.00 20.34 179 LEU A N 1
ATOM 1409 C CA . LEU A 1 191 ? 61.215 58.096 15.032 1.00 21.12 179 LEU A CA 1
ATOM 1410 C C . LEU A 1 191 ? 62.047 59.410 15.063 1.00 23.95 179 LEU A C 1
ATOM 1411 O O . LEU A 1 191 ? 62.989 59.591 15.870 1.00 28.86 179 LEU A O 1
ATOM 1416 N N . LYS A 1 192 ? 61.755 60.289 14.133 1.00 21.52 180 LYS A N 1
ATOM 1417 C CA . LYS A 1 192 ? 62.441 61.559 14.113 1.00 26.98 180 LYS A CA 1
ATOM 1418 C C . LYS A 1 192 ? 62.219 62.340 15.390 1.00 19.84 180 LYS A C 1
ATOM 1419 O O . LYS A 1 192 ? 63.149 62.973 15.889 1.00 29.07 180 LYS A O 1
ATOM 1425 N N . THR A 1 193 ? 61.025 62.285 15.938 1.00 22.16 181 THR A N 1
ATOM 1426 C CA . THR A 1 193 ? 60.764 62.986 17.199 1.00 21.18 181 THR A CA 1
ATOM 1427 C C . THR A 1 193 ? 61.645 62.428 18.295 1.00 28.50 181 THR A C 1
ATOM 1428 O O . THR A 1 193 ? 62.232 63.195 19.078 1.00 18.50 181 THR A O 1
ATOM 1432 N N . ILE A 1 194 ? 61.791 61.096 18.358 1.00 23.41 182 ILE A N 1
ATOM 1433 C CA . ILE A 1 194 ? 62.646 60.562 19.394 1.00 20.96 182 ILE A CA 1
ATOM 1434 C C . ILE A 1 194 ? 64.055 61.086 19.304 1.00 21.08 182 ILE A C 1
ATOM 1435 O O . ILE A 1 194 ? 64.656 61.524 20.283 1.00 22.16 182 ILE A O 1
ATOM 1440 N N . ILE A 1 195 ? 64.600 61.062 18.119 1.00 18.79 183 ILE A N 1
ATOM 1441 C CA . ILE A 1 195 ? 65.983 61.438 17.905 1.00 18.79 183 ILE A CA 1
ATOM 1442 C C . ILE A 1 195 ? 66.154 62.949 18.212 1.00 24.22 183 ILE A C 1
ATOM 1443 O O . ILE A 1 195 ? 67.146 63.319 18.755 1.00 22.41 183 ILE A O 1
ATOM 1448 N N . ARG A 1 196 ? 65.209 63.788 17.780 1.00 24.72 184 ARG A N 1
ATOM 1449 C CA . ARG A 1 196 ? 65.293 65.238 18.038 1.00 23.80 184 ARG A CA 1
ATOM 1450 C C . ARG A 1 196 ? 65.167 65.502 19.575 1.00 17.26 184 ARG A C 1
ATOM 1451 O O . ARG A 1 196 ? 65.937 66.240 20.143 1.00 22.36 184 ARG A O 1
ATOM 1459 N N . ALA A 1 197 ? 64.212 64.863 20.244 1.00 23.95 185 ALA A N 1
ATOM 1460 C CA . ALA A 1 197 ? 64.039 65.047 21.713 1.00 23.47 185 ALA A CA 1
ATOM 1461 C C . ALA A 1 197 ? 65.319 64.643 22.424 1.00 25.27 185 ALA A C 1
ATOM 1462 O O . ALA A 1 197 ? 65.790 65.342 23.351 1.00 20.98 185 ALA A O 1
ATOM 1464 N N . GLU A 1 198 ? 65.914 63.512 22.018 1.00 23.04 186 GLU A N 1
ATOM 1465 C CA . GLU A 1 198 ? 67.165 63.085 22.681 1.00 22.90 186 GLU A CA 1
ATOM 1466 C C . GLU A 1 198 ? 68.228 64.129 22.482 1.00 23.54 186 GLU A C 1
ATOM 1467 O O . GLU A 1 198 ? 69.006 64.363 23.379 1.00 21.61 186 GLU A O 1
ATOM 1473 N N . ARG A 1 199 ? 68.285 64.704 21.293 1.00 21.30 187 ARG A N 1
ATOM 1474 C CA . ARG A 1 199 ? 69.261 65.773 21.066 1.00 22.27 187 ARG A CA 1
ATOM 1475 C C . ARG A 1 199 ? 68.950 67.052 21.852 1.00 24.81 187 ARG A C 1
ATOM 1476 O O . ARG A 1 199 ? 69.806 67.882 22.001 1.00 29.38 187 ARG A O 1
ATOM 1484 N N . LEU A 1 200 ? 67.762 67.184 22.435 1.00 21.01 188 LEU A N 1
ATOM 1485 C CA . LEU A 1 200 ? 67.432 68.378 23.224 1.00 20.28 188 LEU A CA 1
ATOM 1486 C C . LEU A 1 200 ? 67.785 68.193 24.662 1.00 26.04 188 LEU A C 1
ATOM 1487 O O . LEU A 1 200 ? 67.635 69.095 25.471 1.00 18.61 188 LEU A O 1
ATOM 1492 N N . ARG A 1 201 ? 68.228 66.978 25.021 1.00 24.66 189 ARG A N 1
ATOM 1493 C CA . ARG A 1 201 ? 68.649 66.754 26.410 1.00 23.07 189 ARG A CA 1
ATOM 1494 C C . ARG A 1 201 ? 69.851 67.650 26.741 1.00 22.54 189 ARG A C 1
ATOM 1495 O O . ARG A 1 201 ? 70.715 67.864 25.900 1.00 24.43 189 ARG A O 1
ATOM 1511 N N . SER A 1 203 ? 72.559 67.066 28.397 1.00 26.06 191 SER A N 1
ATOM 1512 C CA . SER A 1 203 ? 73.915 66.524 28.166 1.00 36.02 191 SER A CA 1
ATOM 1513 C C . SER A 1 203 ? 74.387 66.876 26.765 1.00 29.89 191 SER A C 1
ATOM 1514 O O . SER A 1 203 ? 75.556 67.249 26.560 1.00 38.46 191 SER A O 1
ATOM 1517 N N . ARG A 1 204 ? 73.514 66.767 25.785 1.00 27.49 192 ARG A N 1
ATOM 1518 C CA . ARG A 1 204 ? 74.002 67.111 24.454 1.00 27.04 192 ARG A CA 1
ATOM 1519 C C . ARG A 1 204 ? 73.879 68.583 24.140 1.00 35.10 192 ARG A C 1
ATOM 1520 O O . ARG A 1 204 ? 74.725 69.117 23.468 1.00 30.02 192 ARG A O 1
ATOM 1528 N N . GLN A 1 205 ? 72.822 69.229 24.621 1.00 31.13 193 GLN A N 1
ATOM 1529 C CA . GLN A 1 205 ? 72.684 70.614 24.301 1.00 26.95 193 GLN A CA 1
ATOM 1530 C C . GLN A 1 205 ? 73.753 71.430 24.918 1.00 26.81 193 GLN A C 1
ATOM 1531 O O . GLN A 1 205 ? 74.191 72.378 24.315 1.00 28.33 193 GLN A O 1
ATOM 1537 N N . LYS A 1 206 ? 74.129 71.148 26.167 1.00 27.15 194 LYS A N 1
ATOM 1538 C CA . LYS A 1 206 ? 75.132 71.988 26.798 1.00 26.78 194 LYS A CA 1
ATOM 1539 C C . LYS A 1 206 ? 76.507 71.949 26.096 1.00 25.01 194 LYS A C 1
ATOM 1540 O O . LYS A 1 206 ? 77.297 72.897 26.151 1.00 29.77 194 LYS A O 1
ATOM 1546 N N . GLN A 1 207 ? 76.736 70.909 25.340 1.00 30.53 195 GLN A N 1
ATOM 1547 C CA . GLN A 1 207 ? 77.984 70.765 24.607 1.00 36.72 195 GLN A CA 1
ATOM 1548 C C . GLN A 1 207 ? 77.808 71.499 23.261 1.00 38.94 195 GLN A C 1
ATOM 1549 O O . GLN A 1 207 ? 78.672 72.298 22.872 1.00 34.52 195 GLN A O 1
ATOM 1555 N N . ARG A 1 208 ? 76.673 71.251 22.587 1.00 27.89 196 ARG A N 1
ATOM 1556 C CA . ARG A 1 208 ? 76.384 71.852 21.307 1.00 31.95 196 ARG A CA 1
ATOM 1557 C C . ARG A 1 208 ? 76.368 73.375 21.411 1.00 33.15 196 ARG A C 1
ATOM 1558 O O . ARG A 1 208 ? 76.799 74.054 20.513 1.00 30.54 196 ARG A O 1
ATOM 1566 N N . HIS A 1 209 ? 75.864 73.909 22.521 1.00 25.98 197 HIS A N 1
ATOM 1567 C CA . HIS A 1 209 ? 75.720 75.367 22.617 1.00 25.82 197 HIS A CA 1
ATOM 1568 C C . HIS A 1 209 ? 76.668 76.023 23.575 1.00 25.73 197 HIS A C 1
ATOM 1569 O O . HIS A 1 209 ? 76.460 77.149 24.063 1.00 25.93 197 HIS A O 1
ATOM 1576 N N . ASP A 1 210 ? 77.704 75.290 23.884 1.00 27.96 198 ASP A N 1
ATOM 1577 C CA . ASP A 1 210 ? 78.681 75.765 24.808 1.00 27.45 198 ASP A CA 1
ATOM 1578 C C . ASP A 1 210 ? 79.120 77.254 24.576 1.00 18.48 198 ASP A C 1
ATOM 1579 O O . ASP A 1 210 ? 79.187 78.022 25.521 1.00 25.89 198 ASP A O 1
ATOM 1584 N N . ALA A 1 211 ? 79.433 77.602 23.323 1.00 24.16 199 ALA A N 1
ATOM 1585 C CA . ALA A 1 211 ? 79.899 78.961 22.985 1.00 30.21 199 ALA A CA 1
ATOM 1586 C C . ALA A 1 211 ? 78.739 79.959 23.183 1.00 25.43 199 ALA A C 1
ATOM 1587 O O . ALA A 1 211 ? 78.948 81.014 23.811 1.00 29.20 199 ALA A O 1
ATOM 1589 N N . LEU A 1 212 ? 77.534 79.631 22.684 1.00 21.91 200 LEU A N 1
ATOM 1590 C CA . LEU A 1 212 ? 76.372 80.484 22.910 1.00 19.98 200 LEU A CA 1
ATOM 1591 C C . LEU A 1 212 ? 76.159 80.672 24.420 1.00 30.61 200 LEU A C 1
ATOM 1592 O O . LEU A 1 212 ? 76.052 81.791 24.941 1.00 30.80 200 LEU A O 1
ATOM 1597 N N . ILE A 1 213 ? 76.078 79.562 25.148 1.00 25.56 201 ILE A N 1
ATOM 1598 C CA . ILE A 1 213 ? 75.844 79.681 26.588 1.00 22.24 201 ILE A CA 1
ATOM 1599 C C . ILE A 1 213 ? 76.921 80.563 27.217 1.00 26.29 201 ILE A C 1
ATOM 1600 O O . ILE A 1 213 ? 76.632 81.440 28.007 1.00 28.04 201 ILE A O 1
ATOM 1605 N N . SER A 1 214 ? 78.175 80.319 26.880 1.00 23.46 202 SER A N 1
ATOM 1606 C CA . SER A 1 214 ? 79.213 81.157 27.451 1.00 28.42 202 SER A CA 1
ATOM 1607 C C . SER A 1 214 ? 79.015 82.667 27.077 1.00 28.78 202 SER A C 1
ATOM 1608 O O . SER A 1 214 ? 79.225 83.567 27.946 1.00 25.91 202 SER A O 1
ATOM 1611 N N . LYS A 1 215 ? 78.586 82.995 25.857 1.00 27.22 203 LYS A N 1
ATOM 1612 C CA . LYS A 1 215 ? 78.347 84.426 25.566 1.00 25.05 203 LYS A CA 1
ATOM 1613 C C . LYS A 1 215 ? 77.142 84.928 26.361 1.00 36.55 203 LYS A C 1
ATOM 1614 O O . LYS A 1 215 ? 77.159 86.069 26.831 1.00 32.14 203 LYS A O 1
ATOM 1620 N N . LEU A 1 216 ? 76.078 84.108 26.507 1.00 25.61 204 LEU A N 1
ATOM 1621 C CA . LEU A 1 216 ? 74.921 84.609 27.277 1.00 25.56 204 LEU A CA 1
ATOM 1622 C C . LEU A 1 216 ? 75.277 84.941 28.722 1.00 27.01 204 LEU A C 1
ATOM 1623 O O . LEU A 1 216 ? 74.813 85.938 29.290 1.00 29.38 204 LEU A O 1
ATOM 1628 N N . LEU A 1 217 ? 76.154 84.148 29.320 1.00 26.68 205 LEU A N 1
ATOM 1629 C CA . LEU A 1 217 ? 76.477 84.380 30.735 1.00 32.35 205 LEU A CA 1
ATOM 1630 C C . LEU A 1 217 ? 77.503 85.510 30.929 1.00 37.67 205 LEU A C 1
ATOM 1631 O O . LEU A 1 217 ? 77.506 86.173 31.955 1.00 39.06 205 LEU A O 1
ATOM 1636 N N . ALA A 1 218 ? 78.294 85.782 29.889 1.00 40.17 206 ALA A N 1
ATOM 1637 C CA . ALA A 1 218 ? 79.320 86.826 29.919 1.00 47.28 206 ALA A CA 1
ATOM 1638 C C . ALA A 1 218 ? 78.807 88.231 30.106 1.00 51.42 206 ALA A C 1
ATOM 1639 O O . ALA A 1 218 ? 77.683 88.558 29.673 1.00 59.16 206 ALA A O 1
ATOM 1641 N N . ASP A 1 219 ? 79.702 89.050 30.678 1.00 61.64 207 ASP A N 1
ATOM 1642 C CA . ASP A 1 219 ? 79.581 90.496 30.973 1.00 66.80 207 ASP A CA 1
ATOM 1643 C C . ASP A 1 219 ? 79.196 90.870 32.393 1.00 71.36 207 ASP A C 1
ATOM 1644 O O . ASP A 1 219 ? 80.119 90.920 33.247 1.00 69.70 207 ASP A O 1
ATOM 1650 N N . GLN B 1 15 ? 50.865 58.639 35.973 1.00 43.58 3 GLN B N 1
ATOM 1651 C CA . GLN B 1 15 ? 50.350 58.568 34.576 1.00 32.93 3 GLN B CA 1
ATOM 1652 C C . GLN B 1 15 ? 50.876 59.799 33.789 1.00 29.82 3 GLN B C 1
ATOM 1653 O O . GLN B 1 15 ? 51.693 59.617 32.886 1.00 26.69 3 GLN B O 1
ATOM 1659 N N . GLY B 1 16 ? 50.414 61.027 34.063 1.00 26.05 4 GLY B N 1
ATOM 1660 C CA . GLY B 1 16 ? 50.926 62.148 33.271 1.00 17.75 4 GLY B CA 1
ATOM 1661 C C . GLY B 1 16 ? 52.324 62.552 33.745 1.00 22.08 4 GLY B C 1
ATOM 1662 O O . GLY B 1 16 ? 52.716 62.117 34.801 1.00 22.07 4 GLY B O 1
ATOM 1663 N N . THR B 1 17 ? 53.027 63.450 33.049 1.00 20.32 5 THR B N 1
ATOM 1664 C CA . THR B 1 17 ? 54.346 63.885 33.473 1.00 21.85 5 THR B CA 1
ATOM 1665 C C . THR B 1 17 ? 54.263 65.387 33.831 1.00 22.75 5 THR B C 1
ATOM 1666 O O . THR B 1 17 ? 53.570 66.165 33.173 1.00 19.40 5 THR B O 1
ATOM 1670 N N . LEU B 1 18 ? 54.900 65.758 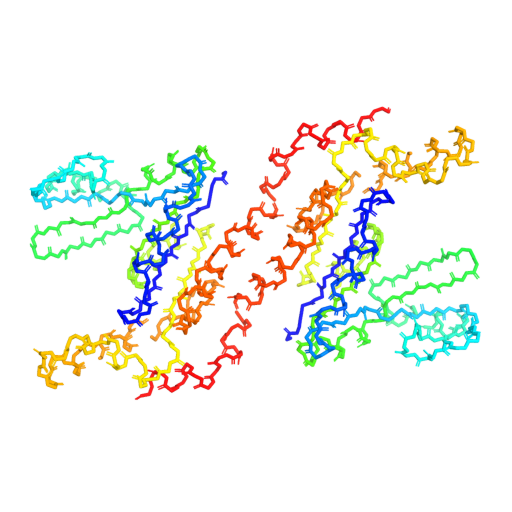34.928 1.00 21.51 6 LEU B N 1
ATOM 1671 C CA . LEU B 1 18 ? 54.974 67.125 35.381 1.00 22.82 6 LEU B CA 1
ATOM 1672 C C . LEU B 1 18 ? 56.173 67.752 34.660 1.00 18.89 6 LEU B C 1
ATOM 1673 O O . LEU B 1 18 ? 57.328 67.252 34.748 1.00 21.57 6 LEU B O 1
ATOM 1678 N N . TYR B 1 19 ? 55.906 68.787 33.884 1.00 21.64 7 TYR B N 1
ATOM 1679 C CA . TYR B 1 19 ? 57.005 69.481 33.192 1.00 18.38 7 TYR B CA 1
ATOM 1680 C C . TYR B 1 19 ? 57.246 70.845 33.866 1.00 21.30 7 TYR B C 1
ATOM 1681 O O . TYR B 1 19 ? 56.386 71.732 33.871 1.00 22.15 7 TYR B O 1
ATOM 1690 N N . ILE B 1 20 ? 58.430 70.951 34.444 1.00 22.91 8 ILE B N 1
ATOM 1691 C CA . ILE B 1 20 ? 58.892 72.175 35.059 1.00 21.37 8 ILE B CA 1
ATOM 1692 C C . ILE B 1 20 ? 59.452 72.984 33.891 1.00 21.63 8 ILE B C 1
ATOM 1693 O O . ILE B 1 20 ? 60.346 72.508 33.176 1.00 23.47 8 ILE B O 1
ATOM 1698 N N . VAL B 1 21 ? 58.960 74.199 33.666 1.00 1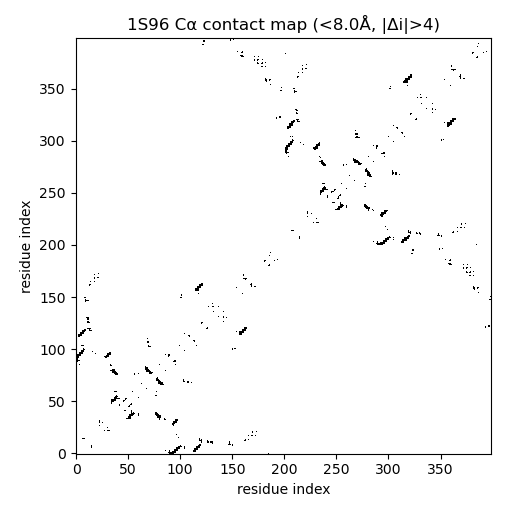9.09 9 VAL B N 1
ATOM 1699 C CA . VAL B 1 21 ? 59.534 75.016 32.521 1.00 20.22 9 VAL B CA 1
ATOM 1700 C C . VAL B 1 21 ? 60.066 76.339 33.114 1.00 19.76 9 VAL B C 1
ATOM 1701 O O . VAL B 1 21 ? 59.302 77.052 33.808 1.00 22.35 9 VAL B O 1
ATOM 1705 N N . SER B 1 22 ? 61.312 76.677 32.825 1.00 24.74 10 SER B N 1
ATOM 1706 C CA . SER B 1 22 ? 61.902 77.902 33.366 1.00 23.86 10 SER B CA 1
ATOM 1707 C C . SER B 1 22 ? 62.685 78.546 32.232 1.00 24.43 10 SER B C 1
ATOM 1708 O O . SER B 1 22 ? 63.046 77.914 31.246 1.00 22.52 10 SER B O 1
ATOM 1711 N N . ALA B 1 23 ? 63.010 79.810 32.412 1.00 25.28 11 ALA B N 1
ATOM 1712 C CA . ALA B 1 23 ? 63.762 80.578 31.416 1.00 24.92 11 ALA B CA 1
ATOM 1713 C C . ALA B 1 23 ? 63.840 81.997 31.943 1.00 22.22 11 ALA B C 1
ATOM 1714 O O . ALA B 1 23 ? 62.964 82.430 32.727 1.00 21.00 11 ALA B O 1
ATOM 1716 N N . PRO B 1 24 ? 64.853 82.733 31.482 1.00 19.88 12 PRO B N 1
ATOM 1717 C CA . PRO B 1 24 ? 65.033 84.156 31.846 1.00 21.76 12 PRO B CA 1
ATOM 1718 C C . PRO B 1 24 ? 63.927 84.847 31.063 1.00 23.30 12 PRO B C 1
ATOM 1719 O O . PRO B 1 24 ? 63.386 84.217 30.137 1.00 26.41 12 PRO B O 1
ATOM 1723 N N . SER B 1 25 ? 63.531 86.090 31.419 1.00 22.90 13 SER B N 1
ATOM 1724 C CA . SER B 1 25 ? 62.616 86.863 30.570 1.00 19.18 13 SER B CA 1
ATOM 1725 C C . SER B 1 25 ? 63.443 86.976 29.257 1.00 22.97 13 SER B C 1
ATOM 1726 O O . SER B 1 25 ? 64.693 86.894 29.292 1.00 25.14 13 SER B O 1
ATOM 1729 N N . GLY B 1 26 ? 62.759 87.157 28.138 1.00 22.15 14 GLY B N 1
ATOM 1730 C CA . GLY B 1 26 ? 63.422 87.274 26.851 1.00 25.42 14 GLY B CA 1
ATOM 1731 C C . GLY B 1 26 ? 63.622 85.937 26.119 1.00 31.82 14 GLY B C 1
ATOM 1732 O O . GLY B 1 26 ? 64.290 85.905 25.098 1.00 32.85 14 GLY B O 1
ATOM 1733 N N . ALA B 1 27 ? 63.087 84.812 26.618 1.00 28.98 15 ALA B N 1
ATOM 1734 C CA . ALA B 1 27 ? 63.283 83.522 25.899 1.00 30.65 15 ALA B CA 1
ATOM 1735 C C . ALA B 1 27 ? 61.965 83.064 25.298 1.00 32.07 15 ALA B C 1
ATOM 1736 O O . ALA B 1 27 ? 61.850 81.949 24.804 1.00 33.07 15 ALA B O 1
ATOM 1738 N N . GLY B 1 28 ? 60.946 83.906 25.436 1.00 33.06 16 GLY B N 1
ATOM 1739 C CA . GLY B 1 28 ? 59.611 83.605 24.908 1.00 35.09 16 GLY B CA 1
ATOM 1740 C C . GLY B 1 28 ? 58.922 82.434 25.616 1.00 40.70 16 GLY B C 1
ATOM 1741 O O . GLY B 1 28 ? 57.998 81.858 25.085 1.00 32.60 16 GLY B O 1
ATOM 1742 N N . LYS B 1 29 ? 59.317 82.138 26.848 1.00 35.25 17 LYS B N 1
ATOM 1743 C CA . LYS B 1 29 ? 58.757 81.014 27.554 1.00 25.81 17 LYS B CA 1
ATOM 1744 C C . LYS B 1 29 ? 5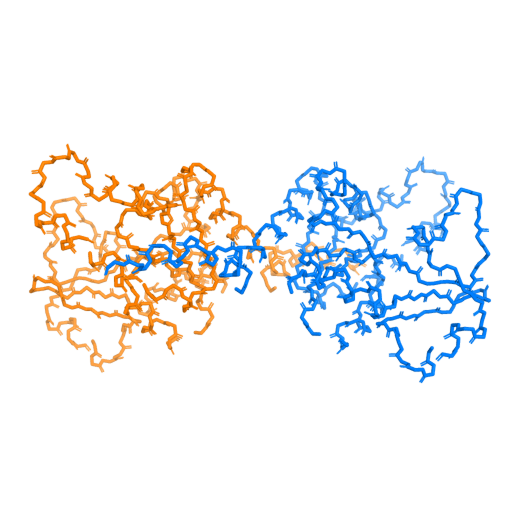7.269 81.046 27.735 1.00 35.63 17 LYS B C 1
ATOM 1745 O O . LYS B 1 29 ? 56.591 80.054 27.440 1.00 30.33 17 LYS B O 1
ATOM 1751 N N . SER B 1 30 ? 56.728 82.154 28.229 1.00 31.25 18 SER B N 1
ATOM 1752 C CA . SER B 1 30 ? 55.288 82.211 28.492 1.00 36.26 18 SER B CA 1
ATOM 1753 C C . SER B 1 30 ? 54.380 81.947 27.258 1.00 32.84 18 SER B C 1
ATOM 1754 O O . SER B 1 30 ? 53.354 81.290 27.344 1.00 34.79 18 SER B O 1
ATOM 1757 N N . SER B 1 31 ? 54.763 82.551 26.158 1.00 26.42 19 SER B N 1
ATOM 1758 C CA . SER B 1 31 ? 54.136 82.438 24.875 1.00 38.36 19 SER B CA 1
ATOM 1759 C C . SER B 1 31 ? 54.222 80.972 24.378 1.00 37.02 19 SER B C 1
ATOM 1760 O O . SER B 1 31 ? 53.259 80.458 23.806 1.00 33.85 19 SER B O 1
ATOM 1763 N N . LEU B 1 32 ? 55.395 80.352 24.539 1.00 28.50 20 LEU B N 1
ATOM 1764 C CA . LEU B 1 32 ? 55.593 79.006 24.069 1.00 33.53 20 LEU B CA 1
ATOM 1765 C C . LEU B 1 32 ? 54.643 78.118 24.816 1.00 25.83 20 LEU B C 1
ATOM 1766 O O . LEU B 1 32 ? 53.992 77.265 24.225 1.00 34.37 20 LEU B O 1
ATOM 1771 N N . ILE B 1 33 ? 54.446 78.349 26.101 1.00 27.44 21 ILE B N 1
ATOM 1772 C CA . ILE B 1 33 ? 53.547 77.500 26.814 1.00 24.19 21 ILE B CA 1
ATOM 1773 C C . ILE B 1 33 ? 52.116 77.777 26.376 1.00 29.72 21 ILE B C 1
ATOM 1774 O O . ILE B 1 33 ? 51.262 76.854 26.261 1.00 31.09 21 ILE B O 1
ATOM 1779 N N . GLN B 1 34 ? 51.791 79.052 26.204 1.00 29.25 22 GLN B N 1
ATOM 1780 C CA . GLN B 1 34 ? 50.417 79.366 25.809 1.00 33.25 22 GLN B CA 1
ATOM 1781 C C . GLN B 1 34 ? 50.155 78.742 24.435 1.00 28.41 22 GLN B C 1
ATOM 1782 O O . GLN B 1 34 ? 49.097 78.166 24.207 1.00 35.48 22 GLN B O 1
ATOM 1788 N N . ALA B 1 35 ? 51.131 78.826 23.551 1.00 25.89 23 ALA B N 1
ATOM 1789 C CA . ALA B 1 35 ? 50.942 78.281 22.241 1.00 36.83 23 ALA B CA 1
ATOM 1790 C C . ALA B 1 35 ? 50.701 76.771 22.379 1.00 39.00 23 ALA B C 1
ATOM 1791 O O . ALA B 1 35 ? 49.872 76.177 21.685 1.00 30.20 23 ALA B O 1
ATOM 1793 N N . LEU B 1 36 ? 51.382 76.142 23.312 1.00 41.44 24 LEU B N 1
ATOM 1794 C CA . LEU B 1 36 ? 51.135 74.698 23.513 1.00 42.33 24 LEU B CA 1
ATOM 1795 C C . LEU B 1 36 ? 49.674 74.396 23.937 1.00 36.48 24 LEU B C 1
ATOM 1796 O O . LEU B 1 36 ? 48.996 73.570 23.309 1.00 42.46 24 LEU B O 1
ATOM 1801 N N . LEU B 1 37 ? 49.142 75.082 24.952 1.00 36.61 25 LEU B N 1
ATOM 1802 C CA . LEU B 1 37 ? 47.774 74.845 25.376 1.00 38.61 25 LEU B CA 1
ATOM 1803 C C . LEU B 1 37 ? 46.713 75.101 24.304 1.00 47.08 25 LEU B C 1
ATOM 1804 O O . LEU B 1 37 ? 45.612 74.562 24.400 1.00 46.72 25 LEU B O 1
ATOM 1809 N N . LYS B 1 38 ? 46.995 75.970 23.335 1.00 35.86 26 LYS B N 1
ATOM 1810 C CA . LYS B 1 38 ? 46.020 76.210 22.314 1.00 43.96 26 LYS B CA 1
ATOM 1811 C C . LYS B 1 38 ? 45.878 75.025 21.384 1.00 39.12 26 LYS B C 1
ATOM 1812 O O . LYS B 1 38 ? 44.916 74.944 20.644 1.00 47.86 26 LYS B O 1
ATOM 1818 N N . THR B 1 39 ? 46.828 74.111 21.380 1.00 40.66 27 THR B N 1
ATOM 1819 C CA . THR B 1 39 ? 46.698 73.034 20.426 1.00 41.26 27 THR B CA 1
ATOM 1820 C C . THR B 1 39 ? 46.586 71.646 20.991 1.00 44.99 27 THR B C 1
ATOM 1821 O O . THR B 1 39 ? 46.531 70.667 20.241 1.00 44.00 27 THR B O 1
ATOM 1825 N N . GLN B 1 40 ? 46.517 71.551 22.306 1.00 30.99 28 GLN B N 1
ATOM 1826 C CA . GLN B 1 40 ? 46.382 70.249 22.927 1.00 31.97 28 GLN B CA 1
ATOM 1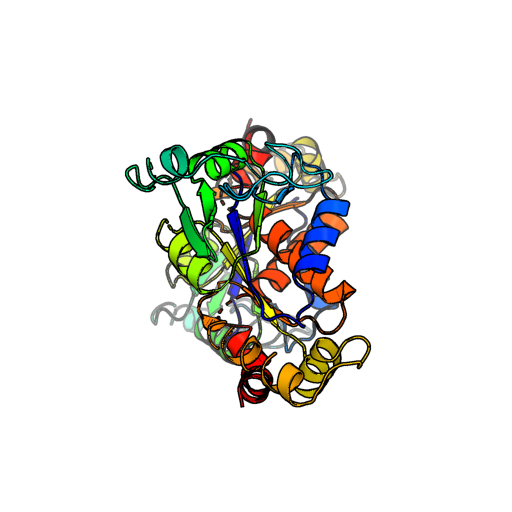827 C C . GLN B 1 40 ? 45.125 70.200 23.782 1.00 31.77 28 GLN B C 1
ATOM 1828 O O . GLN B 1 40 ? 44.793 71.167 24.457 1.00 30.51 28 GLN B O 1
ATOM 1834 N N . PRO B 1 41 ? 44.403 69.066 23.764 1.00 31.23 29 PRO B N 1
ATOM 1835 C CA . PRO B 1 41 ? 43.170 68.930 24.559 1.00 31.52 29 PRO B CA 1
ATOM 1836 C C . PRO B 1 41 ? 43.526 68.914 26.048 1.00 29.25 29 PRO B C 1
ATOM 1837 O O . PRO B 1 41 ? 44.621 68.472 26.417 1.00 24.11 29 PRO B O 1
ATOM 1841 N N . LEU B 1 42 ? 42.592 69.333 26.876 1.00 23.91 30 LEU B N 1
ATOM 1842 C CA . LEU B 1 42 ? 42.818 69.385 28.309 1.00 22.94 30 LEU B CA 1
ATOM 1843 C C . LEU B 1 42 ? 42.993 68.003 28.871 1.00 26.09 30 LEU B C 1
ATOM 1844 O O . LEU B 1 42 ? 43.505 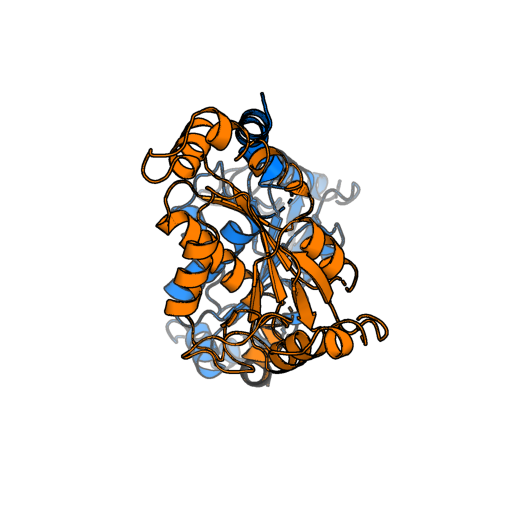67.849 29.998 1.00 25.31 30 LEU B O 1
ATOM 1849 N N . TYR B 1 43 ? 42.557 66.980 28.144 1.00 22.21 31 TYR B N 1
ATOM 1850 C CA . TYR B 1 43 ? 42.766 65.616 28.692 1.00 24.82 31 TYR B CA 1
ATOM 1851 C C . TYR B 1 43 ? 44.161 65.136 28.379 1.00 21.72 31 TYR B C 1
ATOM 1852 O O . TYR B 1 43 ? 44.578 64.053 28.816 1.00 26.44 31 TYR B O 1
ATOM 1861 N N . ASP B 1 44 ? 44.921 65.924 27.635 1.00 16.60 32 ASP B N 1
ATOM 1862 C CA . ASP B 1 44 ? 46.338 65.566 27.459 1.00 14.38 32 ASP B CA 1
ATOM 1863 C C . ASP B 1 44 ? 47.310 66.483 28.211 1.00 17.94 32 ASP B C 1
ATOM 1864 O O . ASP B 1 44 ? 48.318 66.042 28.800 1.00 20.89 32 ASP B O 1
ATOM 1869 N N . THR B 1 45 ? 47.034 67.782 28.103 1.00 23.95 33 THR B N 1
ATOM 1870 C CA . THR B 1 45 ? 47.952 68.766 28.595 1.00 22.42 33 THR B CA 1
ATOM 1871 C C . THR B 1 45 ? 47.254 69.888 29.377 1.00 26.16 33 THR B C 1
ATOM 1872 O O . THR B 1 45 ? 46.308 70.424 28.861 1.00 22.79 33 THR B O 1
ATOM 1876 N N . GLN B 1 46 ? 47.738 70.251 30.567 1.00 24.17 34 GLN B N 1
ATOM 1877 C CA . GLN B 1 46 ? 47.123 71.346 31.348 1.00 27.43 34 GLN B CA 1
ATOM 1878 C C . GLN B 1 46 ? 48.214 72.195 31.996 1.00 30.87 34 GLN B C 1
ATOM 1879 O O . GLN B 1 46 ? 49.349 71.730 32.159 1.00 25.90 34 GLN B O 1
ATOM 1885 N N . VAL B 1 47 ? 47.914 73.461 32.295 1.00 24.68 35 VAL B N 1
ATOM 1886 C CA . VAL B 1 47 ? 48.919 74.239 33.010 1.00 21.48 35 VAL B CA 1
ATOM 1887 C C . VAL B 1 47 ? 48.624 74.074 34.508 1.00 20.95 35 VAL B C 1
ATOM 1888 O O . VAL B 1 47 ? 47.480 73.796 34.919 1.00 23.15 35 VAL B O 1
ATOM 1892 N N . SER B 1 48 ? 49.663 74.167 35.319 1.00 23.46 36 SER B N 1
ATOM 1893 C CA . SER B 1 48 ? 49.579 74.151 36.763 1.00 25.79 36 SER B CA 1
ATOM 1894 C C . SER B 1 48 ? 48.705 75.314 37.240 1.00 26.34 3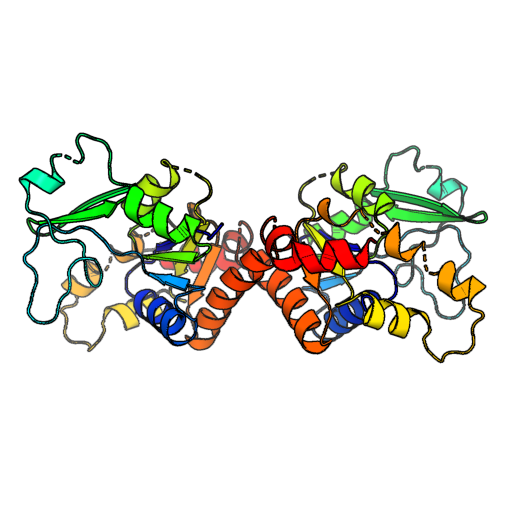6 SER B C 1
ATOM 1895 O O . SER B 1 48 ? 48.777 76.379 36.690 1.00 27.90 36 SER B O 1
ATOM 1898 N N . VAL B 1 49 ? 47.890 75.108 38.258 1.00 23.83 37 VAL B N 1
ATOM 1899 C CA . VAL B 1 49 ? 47.067 76.156 38.830 1.00 26.53 37 VAL B CA 1
ATOM 1900 C C . VAL B 1 49 ? 47.722 76.440 40.219 1.00 26.89 37 VAL B C 1
ATOM 1901 O O . VAL B 1 49 ? 47.832 75.538 41.052 1.00 24.30 37 VAL B O 1
ATOM 1905 N N . SER B 1 50 ? 48.211 77.660 40.446 1.00 26.56 38 SER B N 1
ATOM 1906 C CA . SER B 1 50 ? 48.867 77.922 41.708 1.00 25.13 38 SER B CA 1
ATOM 1907 C C . SER B 1 50 ? 47.905 78.425 42.782 1.00 22.50 38 SER B C 1
ATOM 1908 O O . SER B 1 50 ? 46.819 78.886 42.487 1.00 29.48 38 SER B O 1
ATOM 1911 N N . HIS B 1 51 ? 48.346 78.282 44.032 1.00 25.33 39 HIS B N 1
ATOM 1912 C CA . HIS B 1 51 ? 47.604 78.859 45.155 1.00 32.09 39 HIS B CA 1
ATOM 1913 C C . HIS B 1 51 ? 48.156 80.267 45.283 1.00 31.19 39 HIS B C 1
ATOM 1914 O O . HIS B 1 51 ? 49.321 80.534 44.960 1.00 28.70 39 HIS B O 1
ATOM 1921 N N . THR B 1 52 ? 47.298 81.187 45.663 1.00 31.82 40 THR B N 1
ATOM 1922 C CA . THR B 1 52 ? 47.777 82.528 45.923 1.00 31.80 40 THR B CA 1
ATOM 1923 C C . THR B 1 52 ? 46.964 83.129 47.060 1.00 37.48 40 THR B C 1
ATOM 1924 O O . THR B 1 52 ? 45.825 82.700 47.289 1.00 30.57 40 THR B O 1
ATOM 1928 N N . THR B 1 53 ? 47.538 84.132 47.739 1.00 36.96 41 THR B N 1
ATOM 1929 C CA . THR B 1 53 ? 46.874 84.816 48.852 1.00 35.46 41 THR B CA 1
ATOM 1930 C C . THR B 1 53 ? 46.337 86.106 48.311 1.00 41.83 41 THR B C 1
ATOM 1931 O O . THR B 1 53 ? 45.566 86.769 48.988 1.00 42.56 41 THR B O 1
ATOM 1935 N N . ARG B 1 54 ? 46.700 86.480 47.091 1.00 34.75 42 ARG B N 1
ATOM 1936 C CA . ARG B 1 54 ? 46.122 87.726 46.583 1.00 33.09 42 ARG B CA 1
ATOM 1937 C C . ARG B 1 54 ? 44.652 87.524 46.333 1.00 45.51 42 ARG B C 1
ATOM 1938 O O . ARG B 1 54 ? 44.184 86.392 46.183 1.00 40.78 42 ARG B O 1
ATOM 1946 N N . GLN B 1 55 ? 43.926 88.634 46.259 1.00 41.33 43 GLN B N 1
ATOM 1947 C CA . GLN B 1 55 ? 42.505 88.611 46.085 1.00 38.27 43 GLN B CA 1
ATOM 1948 C C . GLN B 1 55 ? 42.097 88.270 44.683 1.00 42.89 43 GLN B C 1
ATOM 1949 O O . GLN B 1 55 ? 42.717 88.730 43.714 1.00 40.23 43 GLN B O 1
ATOM 1955 N N . PRO B 1 56 ? 40.998 87.492 44.550 1.00 39.43 44 PRO B N 1
ATOM 1956 C CA . PRO B 1 56 ? 40.547 87.141 43.202 1.00 37.38 44 PRO B CA 1
ATOM 1957 C C . PRO B 1 56 ? 40.124 88.424 42.541 1.00 33.43 44 PRO B C 1
ATOM 1958 O O . PRO B 1 56 ? 39.596 89.286 43.219 1.00 41.04 44 PRO B O 1
ATOM 1962 N N . ARG B 1 57 ? 40.323 88.548 41.232 1.00 37.09 45 ARG B N 1
ATOM 1963 C CA . ARG B 1 57 ? 39.925 89.736 40.484 1.00 38.84 45 ARG B CA 1
ATOM 1964 C C . ARG B 1 57 ? 38.701 89.371 39.709 1.00 52.47 45 ARG B C 1
ATOM 1965 O O . ARG B 1 57 ? 38.343 88.198 39.663 1.00 50.63 45 ARG B O 1
ATOM 1973 N N . PRO B 1 58 ? 38.035 90.358 39.081 1.00 55.48 46 PRO B N 1
ATOM 1974 C CA . PRO B 1 58 ? 36.817 90.018 38.319 1.00 51.32 46 PRO B CA 1
ATOM 1975 C C . PRO B 1 58 ? 37.120 88.983 37.256 1.00 49.97 46 PRO B C 1
ATOM 1976 O O . PRO B 1 58 ? 38.171 89.009 36.647 1.00 48.29 46 PRO B O 1
ATOM 1980 N N . GLY B 1 59 ? 36.200 88.044 37.058 1.00 53.81 47 GLY B N 1
ATOM 1981 C CA . GLY B 1 59 ? 36.430 87.016 36.059 1.00 52.82 47 GLY B CA 1
ATOM 1982 C C . GLY B 1 59 ? 37.229 85.806 36.537 1.00 51.00 47 GLY B C 1
ATOM 1983 O O . GLY B 1 59 ? 37.071 84.703 36.005 1.00 54.14 47 GLY B O 1
ATOM 1984 N N . GLU B 1 60 ? 38.072 85.966 37.546 1.00 39.70 48 GLU B N 1
ATOM 1985 C CA . GLU B 1 60 ? 38.847 84.826 37.974 1.00 44.35 48 GLU B CA 1
ATOM 1986 C C . GLU B 1 60 ? 38.007 83.819 38.717 1.00 48.41 48 GLU B C 1
ATOM 1987 O O . GLU B 1 60 ? 37.086 84.154 39.465 1.00 51.12 48 GLU B O 1
ATOM 1993 N N . VAL B 1 61 ? 38.344 82.564 38.511 1.00 42.32 49 VAL B N 1
ATOM 1994 C CA . VAL B 1 61 ? 37.641 81.479 39.140 1.00 33.20 49 VAL B CA 1
ATOM 1995 C C . VAL B 1 61 ? 38.585 80.626 39.964 1.00 34.20 49 VAL B C 1
ATOM 1996 O O . VAL B 1 61 ? 39.637 80.213 39.481 1.00 31.94 49 VAL B O 1
ATOM 2000 N N . HIS B 1 62 ? 38.191 80.345 41.192 1.00 28.14 50 HIS B N 1
ATOM 2001 C CA . HIS B 1 62 ? 38.949 79.541 42.097 1.00 38.15 50 HIS B CA 1
ATOM 2002 C C . HIS B 1 62 ? 39.118 78.162 41.482 1.00 45.69 50 HIS B C 1
ATOM 2003 O O . HIS B 1 62 ? 38.131 77.605 40.980 1.00 45.81 50 HIS B O 1
ATOM 2010 N N . GLY B 1 63 ? 40.347 77.617 41.515 1.00 31.80 51 GLY B N 1
ATOM 2011 C CA . GLY B 1 63 ? 40.569 76.313 40.916 1.00 35.11 51 GLY B CA 1
ATOM 2012 C C . GLY B 1 63 ? 40.849 76.430 39.431 1.00 40.32 51 GLY B C 1
ATOM 2013 O O . GLY B 1 63 ? 41.297 75.480 38.812 1.00 40.79 51 GLY B O 1
ATOM 2014 N N . GLU B 1 64 ? 40.576 77.587 38.839 1.00 38.98 52 GLU B N 1
ATOM 2015 C CA . GLU B 1 64 ? 40.886 77.757 37.419 1.00 39.13 52 GLU B CA 1
ATOM 2016 C C . GLU B 1 64 ? 42.087 78.721 37.188 1.00 39.59 52 GLU B C 1
ATOM 2017 O O . GLU B 1 64 ? 43.121 78.346 36.603 1.00 35.40 52 GLU B O 1
ATOM 2023 N N . HIS B 1 65 ? 41.969 79.961 37.653 1.00 30.33 53 HIS B N 1
ATOM 2024 C CA . HIS B 1 65 ? 43.092 80.925 37.463 1.00 29.68 53 HIS B CA 1
ATOM 2025 C C . HIS B 1 65 ? 44.064 80.760 38.613 1.00 27.37 53 HIS B C 1
ATOM 2026 O O . HIS B 1 65 ? 45.255 80.814 38.417 1.00 30.73 53 HIS B O 1
ATOM 2033 N N . TYR B 1 66 ? 43.546 80.514 39.806 1.00 28.00 54 TYR B N 1
ATOM 2034 C CA . TYR B 1 66 ? 44.382 80.245 40.966 1.00 26.25 54 TYR B CA 1
ATOM 2035 C C . TYR B 1 66 ? 43.498 79.582 41.982 1.00 28.65 54 TYR B C 1
ATOM 2036 O O . TYR B 1 66 ? 42.296 79.664 41.850 1.00 35.80 54 TYR B O 1
ATOM 2045 N N . PHE B 1 67 ? 44.097 78.894 42.961 1.00 25.05 55 PHE B N 1
ATOM 2046 C CA . PHE B 1 67 ? 43.318 78.515 44.131 1.00 28.39 55 PHE B CA 1
ATOM 2047 C C . PHE B 1 67 ? 43.556 79.749 45.090 1.00 33.10 55 PHE B C 1
ATOM 2048 O O . PHE B 1 67 ? 44.695 80.124 45.431 1.00 34.77 55 PHE B O 1
ATOM 2056 N N . PHE B 1 68 ? 42.477 80.381 45.487 1.00 33.11 56 PHE B N 1
ATOM 2057 C CA . PHE B 1 68 ? 42.528 81.603 46.329 1.00 33.71 56 PHE B CA 1
ATOM 2058 C C . PHE B 1 68 ? 42.341 81.282 47.785 1.00 38.48 56 PHE B C 1
ATOM 2059 O O . PHE B 1 68 ? 41.273 80.785 48.179 1.00 38.89 56 PHE B O 1
ATOM 2067 N N . VAL B 1 69 ? 43.405 81.480 48.559 1.00 33.92 57 VAL B N 1
ATOM 2068 C CA . VAL B 1 69 ? 43.386 81.266 49.977 1.00 36.89 57 VAL B CA 1
ATOM 2069 C C . VAL B 1 69 ? 43.846 82.566 50.640 1.00 46.34 57 VAL B C 1
ATOM 2070 O O . VAL B 1 69 ? 44.301 83.518 49.946 1.00 45.78 57 VAL B O 1
ATOM 2074 N N . ASN B 1 70 ? 43.703 82.634 51.970 1.00 46.75 58 ASN B N 1
ATOM 2075 C CA . ASN B 1 70 ? 44.110 83.827 52.711 1.00 45.97 58 ASN B CA 1
ATOM 2076 C C . ASN B 1 70 ? 45.484 83.498 53.248 1.00 43.12 58 ASN B C 1
ATOM 2077 O O . ASN B 1 70 ? 45.943 82.352 53.112 1.00 41.03 58 ASN B O 1
ATOM 2082 N N . HIS B 1 71 ? 46.150 84.484 53.847 1.00 39.30 59 HIS B N 1
ATOM 2083 C CA . HIS B 1 71 ? 47.494 84.270 54.341 1.00 45.35 59 HIS B CA 1
ATOM 2084 C C . HIS B 1 71 ? 47.680 83.199 55.427 1.00 52.15 59 HIS B C 1
ATOM 2085 O O . HIS B 1 71 ? 48.737 82.541 55.477 1.00 47.73 59 HIS B O 1
ATOM 2092 N N . ASP B 1 72 ? 46.674 82.991 56.283 1.00 53.62 60 ASP B N 1
ATOM 2093 C CA . ASP B 1 72 ? 46.832 82.001 57.360 1.00 57.07 60 ASP B CA 1
ATOM 2094 C C . ASP B 1 72 ? 46.734 80.611 56.768 1.00 52.39 60 ASP B C 1
ATOM 2095 O O . ASP B 1 72 ? 47.542 79.720 57.104 1.00 56.12 60 ASP B O 1
ATOM 2100 N N . GLU B 1 73 ? 45.734 80.431 55.903 1.00 46.89 61 GLU B N 1
ATOM 2101 C CA . GLU B 1 73 ? 45.531 79.156 55.188 1.00 47.67 61 GLU B CA 1
ATOM 2102 C C . GLU B 1 73 ? 46.827 78.789 54.458 1.00 38.66 61 GLU B C 1
ATOM 2103 O O . GLU B 1 73 ? 47.314 77.673 54.568 1.00 40.12 61 GLU B O 1
ATOM 2109 N N . PHE B 1 74 ? 47.403 79.754 53.756 1.00 37.85 62 PHE B N 1
ATOM 2110 C CA . PHE B 1 74 ? 48.647 79.482 53.051 1.00 33.96 62 PHE B CA 1
ATOM 2111 C C . PHE B 1 74 ? 49.725 79.099 54.038 1.00 44.31 62 PHE B C 1
ATOM 2112 O O . PHE B 1 74 ? 50.436 78.105 53.843 1.00 42.17 62 PHE B O 1
ATOM 2120 N N . LYS B 1 75 ? 49.849 79.832 55.144 1.00 44.06 63 LYS B N 1
ATOM 2121 C CA . LYS B 1 75 ? 50.918 79.448 56.064 1.00 45.60 63 LYS B CA 1
ATOM 2122 C C . LYS B 1 75 ? 50.627 78.103 56.694 1.00 42.92 63 LYS B C 1
ATOM 2123 O O . LYS B 1 75 ? 51.559 77.288 56.932 1.00 43.56 63 LYS B O 1
ATOM 2129 N N . GLU B 1 76 ? 49.345 77.820 56.921 1.00 40.54 64 GLU B N 1
ATOM 2130 C CA . GLU B 1 76 ? 49.000 76.516 57.465 1.00 44.67 64 GLU B CA 1
ATOM 2131 C C . GLU B 1 76 ? 49.452 75.495 56.431 1.00 45.76 64 GLU B C 1
ATOM 2132 O O . GLU B 1 76 ? 50.106 74.524 56.766 1.00 48.35 64 GLU B O 1
ATOM 2146 N N . ILE B 1 78 ? 51.729 75.579 54.328 1.00 42.51 66 ILE B N 1
ATOM 2147 C CA . ILE B 1 78 ? 53.150 75.466 54.323 1.00 38.08 66 ILE B CA 1
ATOM 2148 C C . ILE B 1 78 ? 53.591 74.597 55.470 1.00 44.27 66 ILE B C 1
ATOM 2149 O O . ILE B 1 78 ? 54.551 73.829 55.323 1.00 44.26 66 ILE B O 1
ATOM 2154 N N . SER B 1 79 ? 52.895 74.713 56.604 1.00 45.67 67 SER B N 1
ATOM 2155 C CA . SER B 1 79 ? 53.290 73.975 57.809 1.00 50.36 67 SER B CA 1
ATOM 2156 C C . SER B 1 79 ? 53.073 72.504 57.594 1.00 49.28 67 SER B C 1
ATOM 2157 O O . SER B 1 79 ? 53.838 71.703 58.098 1.00 49.97 67 SER B O 1
ATOM 2160 N N . ARG B 1 80 ? 52.058 72.129 56.824 1.00 49.43 68 ARG B N 1
ATOM 2161 C CA . ARG B 1 80 ? 51.887 70.703 56.560 1.00 50.53 68 ARG B CA 1
ATOM 2162 C C . ARG B 1 80 ? 52.649 70.271 55.266 1.00 53.66 68 ARG B C 1
ATOM 2163 O O . ARG B 1 80 ? 52.400 69.196 54.705 1.00 43.79 68 ARG B O 1
ATOM 2171 N N . ASP B 1 81 ? 53.595 71.115 54.822 1.00 54.56 69 ASP B N 1
ATOM 2172 C CA . ASP B 1 81 ? 54.416 70.827 53.630 1.00 55.61 69 ASP B CA 1
ATOM 2173 C C . ASP B 1 81 ? 53.510 70.479 52.420 1.00 45.50 69 ASP B C 1
ATOM 2174 O O . ASP B 1 81 ? 53.784 69.557 51.694 1.00 48.68 69 ASP B O 1
ATOM 2179 N N . ALA B 1 82 ? 52.419 71.205 52.257 1.00 41.08 70 ALA B N 1
ATOM 2180 C CA . ALA B 1 82 ? 51.456 70.972 51.199 1.00 39.13 70 ALA B CA 1
ATOM 2181 C C . ALA B 1 82 ? 51.911 71.486 49.818 1.00 39.02 70 ALA B C 1
ATOM 2182 O O . ALA B 1 82 ? 51.245 71.220 48.804 1.00 32.74 70 ALA B O 1
ATOM 2184 N N . PHE B 1 83 ? 53.006 72.242 49.785 1.00 32.84 71 PHE B N 1
ATOM 2185 C CA . PHE B 1 83 ? 53.490 72.840 48.513 1.00 38.67 71 PHE B CA 1
ATOM 2186 C C . PHE B 1 83 ? 54.707 72.219 47.920 1.00 38.37 71 PHE B C 1
ATOM 2187 O O . PHE B 1 83 ? 55.611 71.864 48.682 1.00 39.15 71 PHE B O 1
ATOM 2195 N N . LEU B 1 84 ? 54.758 72.092 46.574 1.00 32.84 72 LEU B N 1
ATOM 2196 C CA . LEU B 1 84 ? 55.977 71.587 45.919 1.00 30.71 72 LEU B CA 1
ATOM 2197 C C . LEU B 1 84 ? 57.006 72.747 45.946 1.00 25.59 72 LEU B C 1
ATOM 2198 O O . LEU B 1 84 ? 58.216 72.530 46.001 1.00 28.89 72 LEU B O 1
ATOM 2203 N N . GLU B 1 85 ? 56.495 73.960 45.842 1.00 26.82 73 GLU B N 1
ATOM 2204 C CA . GLU B 1 85 ? 57.283 75.195 45.898 1.00 21.80 73 GLU B CA 1
ATOM 2205 C C . GLU B 1 85 ? 56.325 76.318 46.330 1.00 25.55 73 GLU B C 1
ATOM 2206 O O . GLU B 1 85 ? 55.120 76.205 46.175 1.00 30.15 73 GLU B O 1
ATOM 2212 N N . HIS B 1 86 ? 56.851 77.393 46.910 1.00 30.54 74 HIS B N 1
ATOM 2213 C CA . HIS B 1 86 ? 56.058 78.576 47.269 1.00 30.51 74 HIS B CA 1
ATOM 2214 C C . HIS B 1 86 ? 57.073 79.661 47.447 1.00 28.93 74 HIS B C 1
ATOM 2215 O O . HIS B 1 86 ? 58.243 79.372 47.593 1.00 32.84 74 HIS B O 1
ATOM 2222 N N . ALA B 1 87 ? 56.625 80.888 47.300 1.00 30.64 75 ALA B N 1
ATOM 2223 C CA . ALA B 1 87 ? 57.505 82.024 47.398 1.00 37.32 75 ALA B CA 1
ATOM 2224 C C . ALA B 1 87 ? 56.618 83.195 47.749 1.00 37.05 75 ALA B C 1
ATOM 2225 O O . ALA B 1 87 ? 55.394 83.132 47.581 1.00 33.05 75 ALA B O 1
ATOM 2227 N N . GLU B 1 88 ? 57.222 84.249 48.284 1.00 42.80 76 GLU B N 1
ATOM 2228 C CA . GLU B 1 88 ? 56.443 85.435 48.627 1.00 45.22 76 GLU B CA 1
ATOM 2229 C C . GLU B 1 88 ? 56.857 86.427 47.599 1.00 47.51 76 GLU B C 1
ATOM 2230 O O . GLU B 1 88 ? 58.038 86.597 47.351 1.00 47.86 76 GLU B O 1
ATOM 2236 N N . VAL B 1 89 ? 55.888 87.080 47.003 1.00 46.52 77 VAL B N 1
ATOM 2237 C CA . VAL B 1 89 ? 56.164 88.026 45.962 1.00 52.21 77 VAL B CA 1
ATOM 2238 C C . VAL B 1 89 ? 55.269 89.234 46.103 1.00 55.56 77 VAL B C 1
ATOM 2239 O O . VAL B 1 89 ? 54.045 89.142 45.899 1.00 61.27 77 VAL B O 1
ATOM 2243 N N . PHE B 1 90 ? 55.868 90.370 46.440 1.00 61.85 78 PHE B N 1
ATOM 2244 C CA . PHE B 1 90 ? 55.117 91.628 46.590 1.00 63.67 78 PHE B CA 1
ATOM 2245 C C . PHE B 1 90 ? 54.014 91.467 47.634 1.00 57.96 78 PHE B C 1
ATOM 2246 O O . PHE B 1 90 ? 52.825 91.670 47.335 1.00 61.08 78 PHE B O 1
ATOM 2254 N N . GLY B 1 91 ? 54.426 91.061 48.837 1.00 50.83 79 GLY B N 1
ATOM 2255 C CA . GLY B 1 91 ? 53.487 90.880 49.933 1.00 49.05 79 GLY B CA 1
ATOM 2256 C C . GLY B 1 91 ? 52.308 89.908 49.725 1.00 48.91 79 GLY B C 1
ATOM 2257 O O . GLY B 1 91 ? 51.237 90.100 50.303 1.00 42.04 79 GLY B O 1
ATOM 2258 N N . ASN B 1 92 ? 52.516 88.873 48.913 1.00 45.80 80 ASN B N 1
ATOM 2259 C CA . ASN B 1 92 ? 51.528 87.822 48.671 1.00 35.75 80 ASN B CA 1
ATOM 2260 C C . ASN B 1 92 ? 52.265 86.526 48.443 1.00 40.04 80 ASN B C 1
ATOM 2261 O O . ASN B 1 92 ? 53.392 86.522 47.929 1.00 41.21 80 ASN B O 1
ATOM 2266 N N . TYR B 1 93 ? 51.699 85.408 48.873 1.00 39.10 81 TYR B N 1
ATOM 2267 C CA . TYR B 1 93 ? 52.420 84.141 48.677 1.00 38.74 81 TYR B CA 1
ATOM 2268 C C . TYR B 1 93 ? 51.860 83.439 47.433 1.00 42.35 81 TYR B C 1
ATOM 2269 O O . TYR B 1 93 ? 50.663 83.599 47.137 1.00 34.24 81 TYR B O 1
ATOM 2278 N N . TYR B 1 94 ? 52.699 82.712 46.693 1.00 34.05 82 TYR B N 1
ATOM 2279 C CA . TYR B 1 94 ? 52.170 81.990 45.503 1.00 33.03 82 TYR B CA 1
ATOM 2280 C C . TYR B 1 94 ? 52.808 80.625 45.658 1.00 37.16 82 TYR B C 1
ATOM 2281 O O . TYR B 1 94 ? 53.929 80.553 46.106 1.00 39.84 82 TYR B O 1
ATOM 2290 N N . GLY B 1 95 ? 52.112 79.537 45.336 1.00 31.70 83 GLY B N 1
ATOM 2291 C CA . GLY B 1 95 ? 52.773 78.266 45.532 1.00 25.57 83 GLY B CA 1
ATOM 2292 C C . GLY B 1 95 ? 52.092 77.203 44.704 1.00 21.41 83 GLY B C 1
ATOM 2293 O O . GLY B 1 95 ? 50.962 77.410 44.233 1.00 26.17 83 GLY B O 1
ATOM 2294 N N . THR B 1 96 ? 52.770 76.072 44.532 1.00 27.28 84 THR B N 1
ATOM 2295 C CA . THR B 1 96 ? 52.151 74.999 43.774 1.00 28.22 84 THR B CA 1
ATOM 2296 C C . THR B 1 96 ? 51.808 73.842 44.709 1.00 25.82 84 THR B C 1
ATOM 2297 O O . THR B 1 96 ? 52.680 73.219 45.304 1.00 26.54 84 THR B O 1
ATOM 2301 N N . SER B 1 97 ? 50.525 73.597 44.818 1.00 25.22 85 SER B N 1
ATOM 2302 C CA . SER B 1 97 ? 50.046 72.572 45.703 1.00 29.41 85 SER B CA 1
ATOM 2303 C C . SER B 1 97 ? 50.395 71.152 45.254 1.00 31.76 85 SER B C 1
ATOM 2304 O O . SER B 1 97 ? 50.096 70.743 44.124 1.00 27.95 85 SER B O 1
ATOM 2307 N N . ARG B 1 98 ? 50.986 70.375 46.123 1.00 26.61 86 ARG B N 1
ATOM 2308 C CA . ARG B 1 98 ? 51.318 69.014 45.756 1.00 30.88 86 ARG B CA 1
ATOM 2309 C C . ARG B 1 98 ? 50.063 68.252 45.393 1.00 34.92 86 ARG B C 1
ATOM 2310 O O . ARG B 1 98 ? 49.989 67.589 44.385 1.00 33.59 86 ARG B O 1
ATOM 2318 N N . GLU B 1 99 ? 49.061 68.341 46.233 1.00 28.24 87 GLU B N 1
ATOM 2319 C CA . GLU B 1 99 ? 47.858 67.612 45.952 1.00 38.19 87 GLU B CA 1
ATOM 2320 C C . GLU B 1 99 ? 47.263 67.963 44.596 1.00 37.77 87 GLU B C 1
ATOM 2321 O O . GLU B 1 99 ? 46.878 67.068 43.849 1.00 32.89 87 GLU B O 1
ATOM 2327 N N . ALA B 1 100 ? 47.135 69.260 44.302 1.00 30.40 88 ALA B N 1
ATOM 2328 C CA . ALA B 1 100 ? 46.567 69.677 43.041 1.00 30.10 88 ALA B CA 1
ATOM 2329 C C . ALA B 1 100 ? 47.348 69.082 41.845 1.00 31.67 88 ALA B C 1
ATOM 2330 O O . ALA B 1 100 ? 46.728 68.616 40.894 1.00 32.06 88 ALA B O 1
ATOM 2332 N N . ILE B 1 101 ? 48.679 69.106 41.906 1.00 25.69 89 ILE B N 1
ATOM 2333 C CA . ILE B 1 101 ? 49.491 68.604 40.823 1.00 26.14 89 ILE B CA 1
ATOM 2334 C C . ILE B 1 101 ? 49.244 67.106 40.725 1.00 28.87 89 ILE B C 1
ATOM 2335 O O . ILE B 1 101 ? 48.981 66.595 39.660 1.00 25.93 89 ILE B O 1
ATOM 2340 N N . GLU B 1 102 ? 49.234 66.404 41.838 1.00 27.68 90 GLU B N 1
ATOM 2341 C CA . GLU B 1 102 ? 49.074 64.915 41.759 1.00 31.60 90 GLU B CA 1
ATOM 2342 C C . GLU B 1 102 ? 47.738 64.454 41.288 1.00 26.49 90 GLU B C 1
ATOM 2343 O O . GLU B 1 102 ? 47.616 63.402 40.610 1.00 25.65 90 GLU B O 1
ATOM 2349 N N . GLN B 1 103 ? 46.699 65.183 41.653 1.00 24.07 91 GLN B N 1
ATOM 2350 C CA . GLN B 1 103 ? 45.385 64.778 41.189 1.00 30.19 91 GLN B CA 1
ATOM 2351 C C . GLN B 1 103 ? 45.327 64.867 39.667 1.00 28.60 91 GLN B C 1
ATOM 2352 O O . GLN B 1 103 ? 44.710 64.055 39.029 1.00 27.27 91 GLN B O 1
ATOM 2358 N N . VAL B 1 104 ? 45.906 65.903 39.092 1.00 22.38 92 VAL B N 1
ATOM 2359 C CA . VAL B 1 104 ? 45.870 66.051 37.631 1.00 17.45 92 VAL B CA 1
ATOM 2360 C C . VAL B 1 104 ? 46.746 65.013 36.997 1.00 18.95 92 VAL B C 1
ATOM 2361 O O . VAL B 1 104 ? 46.299 64.323 36.111 1.00 24.41 92 VAL B O 1
ATOM 2365 N N . LEU B 1 105 ? 47.969 64.844 37.461 1.00 19.92 93 LEU B N 1
ATOM 2366 C CA . LEU B 1 105 ? 48.837 63.805 36.864 1.00 25.35 93 LEU B CA 1
ATOM 2367 C C . LEU B 1 105 ? 48.182 62.429 36.959 1.00 32.34 93 LEU B C 1
ATOM 2368 O O . LEU B 1 105 ? 48.349 61.608 36.061 1.00 27.47 93 LEU B O 1
ATOM 2373 N N . ALA B 1 106 ? 47.483 62.157 38.062 1.00 27.20 94 ALA B N 1
ATOM 2374 C CA . ALA B 1 106 ? 46.862 60.816 38.238 1.00 25.44 94 ALA B CA 1
ATOM 2375 C C . ALA B 1 106 ? 45.773 60.590 37.182 1.00 30.67 94 ALA B C 1
ATOM 2376 O O . ALA B 1 106 ? 45.318 59.461 36.994 1.00 25.56 94 ALA B O 1
ATOM 2378 N N . THR B 1 107 ? 45.362 61.631 36.472 1.00 19.30 95 THR B N 1
ATOM 2379 C CA . THR B 1 107 ? 44.331 61.457 35.431 1.00 26.43 95 THR B CA 1
ATOM 2380 C C . THR B 1 107 ? 44.978 61.223 34.090 1.00 23.21 95 THR B C 1
ATOM 2381 O O . THR B 1 107 ? 44.304 61.125 33.070 1.00 26.22 95 THR B O 1
ATOM 2385 N N . GLY B 1 108 ? 46.312 61.140 34.097 1.00 24.46 96 GLY B N 1
ATOM 2386 C CA . GLY B 1 108 ? 47.061 60.900 32.860 1.00 21.59 96 GLY B CA 1
ATOM 2387 C C . GLY B 1 108 ? 47.362 62.155 32.079 1.00 26.78 96 GLY B C 1
ATOM 2388 O O . GLY B 1 108 ? 47.833 62.080 30.986 1.00 21.74 96 GLY B O 1
ATOM 2389 N N . VAL B 1 109 ? 47.093 63.323 32.651 1.00 20.15 97 VAL B N 1
ATOM 2390 C CA . VAL B 1 109 ? 47.327 64.602 31.955 1.00 18.21 97 VAL B CA 1
ATOM 2391 C C . VAL B 1 109 ? 48.731 65.117 32.232 1.00 23.03 97 VAL B C 1
ATOM 2392 O O . VAL B 1 109 ? 49.200 65.021 33.353 1.00 25.10 97 VAL B O 1
ATOM 2396 N N . ASP B 1 110 ? 49.413 65.634 31.225 1.00 18.42 98 ASP B N 1
ATOM 2397 C CA . ASP B 1 110 ? 50.744 66.214 31.439 1.00 18.13 98 ASP B CA 1
ATOM 2398 C C . ASP B 1 110 ? 50.557 67.667 31.987 1.00 20.52 98 ASP B C 1
ATOM 2399 O O . ASP B 1 110 ? 49.718 68.411 31.512 1.00 23.87 98 ASP B O 1
ATOM 2404 N N . VAL B 1 111 ? 51.372 68.078 32.952 1.00 22.50 99 VAL B N 1
ATOM 2405 C CA . VAL B 1 111 ? 51.151 69.405 33.513 1.00 24.14 99 VAL B CA 1
ATOM 2406 C C . VAL B 1 111 ? 52.385 70.259 33.278 1.00 18.72 99 VAL B C 1
ATOM 2407 O O . VAL B 1 111 ? 53.484 69.780 33.533 1.00 22.66 99 VAL B O 1
ATOM 2411 N N . PHE B 1 112 ? 52.190 71.521 32.876 1.00 21.35 100 PHE B N 1
ATOM 2412 C CA . PHE B 1 112 ? 53.318 72.434 32.629 1.00 21.63 100 PHE B CA 1
ATOM 2413 C C . PHE B 1 112 ? 53.283 73.481 33.785 1.00 20.74 100 PHE B C 1
ATOM 2414 O O . PHE B 1 112 ? 52.273 74.103 34.042 1.00 23.18 100 PHE B O 1
ATOM 2422 N N . LEU B 1 113 ? 54.387 73.562 34.490 1.00 27.27 101 LEU B N 1
ATOM 2423 C CA . LEU B 1 113 ? 54.518 74.387 35.690 1.00 27.12 101 LEU B CA 1
ATOM 2424 C C . LEU B 1 113 ? 55.615 75.382 35.385 1.00 28.78 101 LEU B C 1
ATOM 2425 O O . LEU B 1 113 ? 56.783 75.027 35.382 1.00 25.86 101 LEU B O 1
ATOM 2430 N N . ASP B 1 114 ? 55.217 76.603 35.042 1.00 27.23 102 ASP B N 1
ATOM 2431 C CA . ASP B 1 114 ? 56.151 77.668 34.662 1.00 25.56 102 ASP B CA 1
ATOM 2432 C C . ASP B 1 114 ? 56.710 78.197 36.020 1.00 24.41 102 ASP B C 1
ATOM 2433 O O . ASP B 1 114 ? 55.928 78.643 36.847 1.00 21.68 102 ASP B O 1
ATOM 2438 N N . ILE B 1 115 ? 58.015 78.166 36.249 1.00 21.87 103 ILE B N 1
ATOM 2439 C CA . ILE B 1 115 ? 58.519 78.551 37.561 1.00 20.92 103 ILE B CA 1
ATOM 2440 C C . ILE B 1 115 ? 59.984 78.981 37.431 1.00 29.18 103 ILE B C 1
ATOM 2441 O O . ILE B 1 115 ? 60.643 78.632 36.482 1.00 24.68 103 ILE B O 1
ATOM 2446 N N . ASP B 1 116 ? 60.491 79.773 38.374 1.00 24.65 104 ASP B N 1
ATOM 2447 C CA . ASP B 1 116 ? 61.873 80.207 38.324 1.00 25.13 104 ASP B CA 1
ATOM 2448 C C . ASP B 1 116 ? 62.735 79.047 38.761 1.00 28.85 104 ASP B C 1
ATOM 2449 O O . ASP B 1 116 ? 62.208 78.010 39.228 1.00 22.54 104 ASP B O 1
ATOM 2454 N N . TRP B 1 117 ? 64.052 79.238 38.715 1.00 22.21 105 TRP B N 1
ATOM 2455 C CA . TRP B 1 117 ? 64.946 78.183 39.021 1.00 25.51 105 TRP B CA 1
ATOM 2456 C C . TRP B 1 117 ? 64.888 77.760 40.479 1.00 33.17 105 TRP B C 1
ATOM 2457 O O . TRP B 1 117 ? 65.191 76.619 40.820 1.00 29.37 105 TRP B O 1
ATOM 2468 N N . GLN B 1 118 ? 64.462 78.657 41.333 1.00 26.64 106 GLN B N 1
ATOM 2469 C CA . GLN B 1 118 ? 64.422 78.362 42.765 1.00 30.81 106 GLN B CA 1
ATOM 2470 C C . GLN B 1 118 ? 63.311 77.381 43.076 1.00 24.88 106 GLN B C 1
ATOM 2471 O O . GLN B 1 118 ? 63.518 76.359 43.708 1.00 32.35 106 GLN B O 1
ATOM 2477 N N . GLY B 1 119 ? 62.128 77.717 42.633 1.00 25.17 107 GLY B N 1
ATOM 2478 C CA . GLY B 1 119 ? 61.005 76.822 42.799 1.00 29.55 107 GLY B CA 1
ATOM 2479 C C . GLY B 1 119 ? 61.243 75.527 42.021 1.00 28.79 107 GLY B C 1
ATOM 2480 O O . GLY B 1 119 ? 60.842 74.485 42.480 1.00 31.67 107 GLY B O 1
ATOM 2481 N N . ALA B 1 120 ? 61.920 75.583 40.874 1.00 27.49 108 ALA B N 1
ATOM 2482 C CA . ALA B 1 120 ? 62.212 74.382 40.101 1.00 24.38 108 ALA B CA 1
ATOM 2483 C C . ALA B 1 120 ? 63.093 73.484 41.000 1.00 33.33 108 ALA B C 1
ATOM 2484 O O . ALA B 1 120 ? 62.921 72.270 41.054 1.00 31.05 108 ALA B O 1
ATOM 2486 N N . GLN B 1 121 ? 64.068 74.054 41.689 1.00 28.29 109 GLN B N 1
ATOM 2487 C CA . GLN B 1 121 ? 64.854 73.192 42.559 1.00 28.83 109 GLN B CA 1
ATOM 2488 C C . GLN B 1 121 ? 63.993 72.602 43.669 1.00 28.40 109 GLN B C 1
ATOM 2489 O O . GLN B 1 121 ? 64.180 71.444 44.054 1.00 38.44 109 GLN B O 1
ATOM 2495 N N . GLN B 1 122 ? 63.037 73.354 44.183 1.00 25.90 110 GLN B N 1
ATOM 2496 C CA . GLN B 1 122 ? 62.222 72.831 45.289 1.00 31.52 110 GLN B CA 1
ATOM 2497 C C . GLN B 1 122 ? 61.393 71.662 44.767 1.00 34.37 110 GLN B C 1
ATOM 2498 O O . GLN B 1 122 ? 61.320 70.597 45.375 1.00 28.38 110 GLN B O 1
ATOM 2504 N N . ILE B 1 123 ? 60.764 71.863 43.626 1.00 27.97 111 ILE B N 1
ATOM 2505 C CA . ILE B 1 123 ? 59.952 70.810 43.005 1.00 22.34 111 ILE B CA 1
ATOM 2506 C C . ILE B 1 123 ? 60.714 69.529 42.742 1.00 26.47 111 ILE B C 1
ATOM 2507 O O . ILE B 1 123 ? 60.231 68.426 43.041 1.00 29.19 111 ILE B O 1
ATOM 2512 N N . ARG B 1 124 ? 61.870 69.632 42.135 1.00 27.57 112 ARG B N 1
ATOM 2513 C CA . ARG B 1 124 ? 62.652 68.466 41.841 1.00 32.77 112 ARG B CA 1
ATOM 2514 C C . ARG B 1 124 ? 62.975 67.598 43.077 1.00 40.58 112 ARG B C 1
ATOM 2515 O O . ARG B 1 124 ? 63.111 66.404 42.974 1.00 40.95 112 ARG B O 1
ATOM 2523 N N . GLN B 1 125 ? 63.154 68.231 44.219 1.00 45.35 113 GLN B N 1
ATOM 2524 C CA . GLN B 1 125 ? 63.466 67.543 45.463 1.00 44.32 113 GLN B CA 1
ATOM 2525 C C . GLN B 1 125 ? 62.284 66.742 45.932 1.00 42.12 113 GLN B C 1
ATOM 2526 O O . GLN B 1 125 ? 62.448 65.755 46.593 1.00 46.82 113 GLN B O 1
ATOM 2532 N N . LYS B 1 126 ? 61.086 67.204 45.675 1.00 29.98 114 LYS B N 1
ATOM 2533 C CA . LYS B 1 126 ? 59.929 66.424 46.055 1.00 37.05 114 LYS B CA 1
ATOM 2534 C C . LYS B 1 126 ? 59.372 65.523 44.914 1.00 41.35 114 LYS B C 1
ATOM 2535 O O . LYS B 1 126 ? 58.676 64.549 45.195 1.00 39.75 114 LYS B O 1
ATOM 2549 N N . PRO B 1 128 ? 61.092 63.749 41.852 1.00 36.61 116 PRO B N 1
ATOM 2550 C CA . PRO B 1 128 ? 62.266 63.258 41.140 1.00 39.99 116 PRO B CA 1
ATOM 2551 C C . PRO B 1 128 ? 61.945 62.876 39.748 1.00 41.49 116 PRO B C 1
ATOM 2552 O O . PRO B 1 128 ? 62.777 62.998 38.861 1.00 47.65 116 PRO B O 1
ATOM 2556 N N . HIS B 1 129 ? 60.707 62.469 39.549 1.00 35.84 117 HIS B N 1
ATOM 2557 C CA . HIS B 1 129 ? 60.228 62.099 38.218 1.00 43.02 117 HIS B CA 1
ATOM 2558 C C . HIS B 1 129 ? 59.773 63.340 37.370 1.00 37.89 117 HIS B C 1
ATOM 2559 O O . HIS B 1 129 ? 59.414 63.181 36.205 1.00 38.43 117 HIS B O 1
ATOM 2566 N N . ALA B 1 130 ? 59.747 64.547 37.943 1.00 31.98 118 ALA B N 1
ATOM 2567 C CA . ALA B 1 130 ? 59.306 65.732 37.166 1.00 24.75 118 ALA B CA 1
ATOM 2568 C C . ALA B 1 130 ? 60.329 65.962 36.107 1.00 26.22 118 ALA B C 1
ATOM 2569 O O . ALA B 1 130 ? 61.522 65.792 36.360 1.00 31.66 118 ALA B O 1
ATOM 2571 N N . ARG B 1 131 ? 59.906 66.301 34.884 1.00 24.29 119 ARG B N 1
ATOM 2572 C CA . ARG B 1 131 ? 60.907 66.603 33.870 1.00 23.78 119 ARG B CA 1
ATOM 2573 C C . ARG B 1 131 ? 61.080 68.135 33.846 1.00 26.17 119 ARG B C 1
ATOM 2574 O O . ARG B 1 131 ? 60.139 68.854 34.153 1.00 37.27 119 ARG B O 1
ATOM 2582 N N . SER B 1 132 ? 62.246 68.671 33.482 1.00 21.18 120 SER B N 1
ATOM 2583 C CA . SER B 1 132 ? 62.307 70.133 33.504 1.00 21.27 120 SER B CA 1
ATOM 2584 C C . SER B 1 132 ? 62.930 70.636 32.182 1.00 20.43 120 SER B C 1
ATOM 2585 O O . SER B 1 132 ? 63.871 70.049 31.647 1.00 22.37 120 SER B O 1
ATOM 2588 N N . ILE B 1 133 ? 62.428 71.767 31.685 1.00 17.36 121 ILE B N 1
ATOM 2589 C CA . ILE B 1 133 ? 62.916 72.189 30.374 1.00 20.30 121 ILE B CA 1
ATOM 2590 C C . ILE B 1 133 ? 63.369 73.638 30.569 1.00 22.51 121 ILE B C 1
ATOM 2591 O O . ILE B 1 133 ? 62.597 74.413 31.134 1.00 23.40 121 ILE B O 1
ATOM 2596 N N . PHE B 1 134 ? 64.562 73.993 30.096 1.00 18.65 122 PHE B N 1
ATOM 2597 C CA . PHE B 1 134 ? 65.002 75.380 30.239 1.00 19.96 122 PHE B CA 1
ATOM 2598 C C . PHE B 1 134 ? 65.004 75.983 28.839 1.00 18.69 122 PHE B C 1
ATOM 2599 O O . PHE B 1 134 ? 65.360 75.311 27.901 1.00 21.73 122 PHE B O 1
ATOM 2607 N N . ILE B 1 135 ? 64.626 77.261 28.700 1.00 18.62 123 ILE B N 1
ATOM 2608 C CA . ILE B 1 135 ? 64.544 77.837 27.375 1.00 20.08 123 ILE B CA 1
ATOM 2609 C C . ILE B 1 135 ? 65.448 79.035 27.366 1.00 28.05 123 ILE B C 1
ATOM 2610 O O . ILE B 1 135 ? 65.421 79.835 28.269 1.00 21.88 123 ILE B O 1
ATOM 2615 N N . LEU B 1 136 ? 66.286 79.112 26.370 1.00 21.42 124 LEU B N 1
ATOM 2616 C CA . LEU B 1 136 ? 67.236 80.184 26.262 1.00 20.73 124 LEU B CA 1
ATOM 2617 C C . LEU B 1 136 ? 66.979 81.049 25.068 1.00 21.52 124 LEU B C 1
ATOM 2618 O O . LEU B 1 136 ? 66.304 80.649 24.131 1.00 22.55 124 LEU B O 1
ATOM 2623 N N . PRO B 1 137 ? 67.504 82.265 25.099 1.00 26.12 125 PRO B N 1
ATOM 2624 C CA . PRO B 1 137 ? 67.348 83.172 23.959 1.00 21.34 125 PRO B CA 1
ATOM 2625 C C . PRO B 1 137 ? 68.468 82.738 23.012 1.00 29.01 125 PRO B C 1
ATOM 2626 O O . PRO B 1 137 ? 69.427 82.048 23.388 1.00 20.73 125 PRO B O 1
ATOM 2630 N N . PRO B 1 138 ? 68.445 83.232 21.792 1.00 26.20 126 PRO B N 1
ATOM 2631 C CA . PRO B 1 138 ? 69.508 82.730 20.928 1.00 21.66 126 PRO B CA 1
ATOM 2632 C C . PRO B 1 138 ? 70.823 83.429 20.803 1.00 27.98 126 PRO B C 1
ATOM 2633 O O . PRO B 1 138 ? 71.698 82.931 20.096 1.00 22.00 126 PRO B O 1
ATOM 2637 N N . SER B 1 139 ? 70.983 84.567 21.459 1.00 19.37 127 SER B N 1
ATOM 2638 C CA . SER B 1 139 ? 72.233 85.278 21.388 1.00 23.18 127 SER B CA 1
ATOM 2639 C C . SER B 1 139 ? 72.086 86.374 22.427 1.00 23.42 127 SER B C 1
ATOM 2640 O O . SER B 1 139 ? 70.954 86.672 22.835 1.00 21.34 127 SER B O 1
ATOM 2643 N N . LYS B 1 140 ? 73.194 87.021 22.794 1.00 18.59 128 LYS B N 1
ATOM 2644 C CA . LYS B 1 140 ? 73.138 88.060 23.798 1.00 21.86 128 LYS B CA 1
ATOM 2645 C C . LYS B 1 140 ? 72.365 89.245 23.232 1.00 19.19 128 LYS B C 1
ATOM 2646 O O . LYS B 1 140 ? 71.519 89.860 23.913 1.00 22.24 128 LYS B O 1
ATOM 2652 N N . ILE B 1 141 ? 72.608 89.504 21.949 1.00 22.57 129 ILE B N 1
ATOM 2653 C CA . ILE B 1 141 ? 71.982 90.667 21.294 1.00 22.60 129 ILE B CA 1
ATOM 2654 C C . ILE B 1 141 ? 70.499 90.441 21.205 1.00 23.28 129 ILE B C 1
ATOM 2655 O O . ILE B 1 141 ? 69.735 91.359 21.433 1.00 20.40 129 ILE B O 1
ATOM 2660 N N . GLU B 1 142 ? 70.067 89.238 20.816 1.00 19.08 130 GLU B N 1
ATOM 2661 C CA . GLU B 1 142 ? 68.611 89.071 20.741 1.00 19.45 130 GLU B CA 1
ATOM 2662 C C . GLU B 1 142 ? 67.980 89.096 22.159 1.00 21.56 130 GLU B C 1
ATOM 2663 O O . GLU B 1 142 ? 66.863 89.547 22.323 1.00 19.06 130 GLU B O 1
ATOM 2669 N N . LEU B 1 143 ? 68.664 88.549 23.154 1.00 16.79 131 LEU B N 1
ATOM 2670 C CA . LEU B 1 143 ? 68.111 88.588 24.533 1.00 18.82 131 LEU B CA 1
ATOM 2671 C C . LEU B 1 143 ? 67.963 90.062 24.921 1.00 22.89 131 LEU B C 1
ATOM 2672 O O . LEU B 1 143 ? 66.878 90.490 25.384 1.00 20.55 131 LEU B O 1
ATOM 2677 N N . ASP B 1 144 ? 68.995 90.869 24.646 1.00 18.16 132 ASP B N 1
ATOM 2678 C CA . ASP B 1 144 ? 68.909 92.309 25.008 1.00 18.46 132 ASP B CA 1
ATOM 2679 C C . ASP B 1 144 ? 67.710 92.933 24.236 1.00 21.50 132 ASP B C 1
ATOM 2680 O O . ASP B 1 144 ? 66.908 93.680 24.797 1.00 19.88 132 ASP B O 1
ATOM 2685 N N . ARG B 1 145 ? 67.568 92.640 22.942 1.00 20.22 133 ARG B N 1
ATOM 2686 C CA . ARG B 1 145 ? 66.411 93.204 22.197 1.00 16.96 133 ARG B CA 1
ATOM 2687 C C . ARG B 1 145 ? 65.078 92.811 22.773 1.00 18.05 133 ARG B C 1
ATOM 2688 O O . ARG B 1 145 ? 64.194 93.637 22.992 1.00 19.45 133 ARG B O 1
ATOM 2696 N N . ARG B 1 146 ? 64.941 91.535 23.112 1.00 19.87 134 ARG B N 1
ATOM 2697 C CA . ARG B 1 146 ? 63.669 91.112 23.639 1.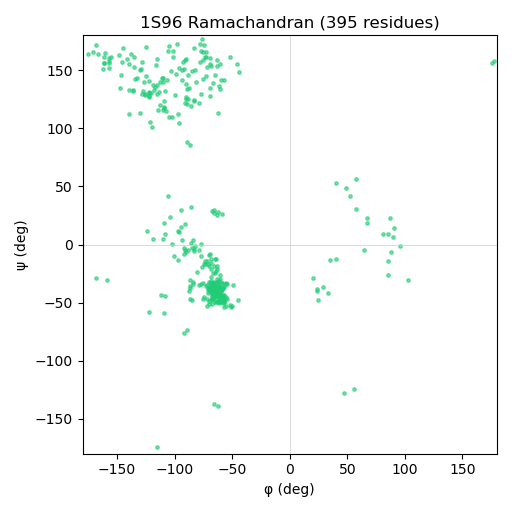00 18.43 134 ARG B CA 1
ATOM 2698 C C . ARG B 1 146 ? 63.445 91.728 25.001 1.00 22.58 134 ARG B C 1
ATOM 2699 O O . ARG B 1 146 ? 62.313 92.087 25.276 1.00 22.76 134 ARG B O 1
ATOM 2707 N N . LEU B 1 147 ? 64.484 91.904 25.825 1.00 19.75 135 LEU B N 1
ATOM 2708 C CA . LEU B 1 147 ? 64.252 92.520 27.157 1.00 16.40 135 LEU B CA 1
ATOM 2709 C C . LEU B 1 147 ? 63.865 93.984 26.999 1.00 21.76 135 LEU B C 1
ATOM 2710 O O . LEU B 1 147 ? 63.162 94.547 27.809 1.00 21.50 135 LEU B O 1
ATOM 2715 N N . ARG B 1 148 ? 64.313 94.615 25.944 1.00 19.43 136 ARG B N 1
ATOM 2716 C CA . ARG B 1 148 ? 63.932 96.018 25.795 1.00 18.51 136 ARG B CA 1
ATOM 2717 C C . ARG B 1 148 ? 62.473 96.229 25.429 1.00 28.84 136 ARG B C 1
ATOM 2718 O O . ARG B 1 148 ? 61.953 97.333 25.533 1.00 26.73 136 ARG B O 1
ATOM 2726 N N . GLY B 1 149 ? 61.798 95.163 25.008 1.00 33.75 137 GLY B N 1
ATOM 2727 C CA . GLY B 1 149 ? 60.391 95.294 24.640 1.00 28.71 137 GLY B CA 1
ATOM 2728 C C . GLY B 1 149 ? 60.093 96.481 23.741 1.00 27.24 137 GLY B C 1
ATOM 2729 O O . GLY B 1 149 ? 60.736 96.671 22.718 1.00 27.71 137 GLY B O 1
ATOM 2730 N N . ARG B 1 150 ? 59.126 97.307 24.144 1.00 31.76 138 ARG B N 1
ATOM 2731 C CA . ARG B 1 150 ? 58.733 98.478 23.369 1.00 34.00 138 ARG B CA 1
ATOM 2732 C C . ARG B 1 150 ? 59.813 99.512 23.224 1.00 34.20 138 ARG B C 1
ATOM 2733 O O . ARG B 1 150 ? 59.716 100.398 22.394 1.00 39.42 138 ARG B O 1
ATOM 2741 N N . GLY B 1 151 ? 60.886 99.394 23.992 1.00 28.73 139 GLY B N 1
ATOM 2742 C CA . GLY B 1 151 ? 61.937 100.373 23.819 1.00 31.35 139 GLY B CA 1
ATOM 2743 C C . GLY B 1 151 ? 61.755 101.576 24.746 1.00 35.22 139 GLY B C 1
ATOM 2744 O O . GLY B 1 151 ? 62.392 102.602 24.579 1.00 42.78 139 GLY B O 1
ATOM 2745 N N . GLN B 1 152 ? 60.899 101.447 25.739 1.00 31.40 140 GLN B N 1
ATOM 2746 C CA . GLN B 1 152 ? 60.672 102.580 26.589 1.00 43.99 140 GLN B CA 1
ATOM 2747 C C . GLN B 1 152 ? 61.353 102.603 27.958 1.00 46.29 140 GLN B C 1
ATOM 2748 O O . GLN B 1 152 ? 61.158 103.564 28.685 1.00 37.73 140 GLN B O 1
ATOM 2754 N N . ASP B 1 153 ? 62.145 101.597 28.329 1.00 36.72 141 ASP B N 1
ATOM 2755 C CA . ASP B 1 153 ? 62.759 101.627 29.651 1.00 31.63 141 ASP B CA 1
ATOM 2756 C C . ASP B 1 153 ? 64.082 102.273 29.608 1.00 27.46 141 ASP B C 1
ATOM 2757 O O . ASP B 1 153 ? 64.707 102.402 28.548 1.00 29.82 141 ASP B O 1
ATOM 2762 N N . SER B 1 154 ? 64.544 102.746 30.767 1.00 27.74 142 SER B N 1
ATOM 2763 C CA . SER B 1 154 ? 65.844 103.370 30.780 1.00 20.91 142 SER B CA 1
ATOM 2764 C C . SER B 1 154 ? 66.908 102.329 30.664 1.00 19.88 142 SER B C 1
ATOM 2765 O O . SER B 1 154 ? 66.673 101.133 31.002 1.00 20.86 142 SER B O 1
ATOM 2768 N N . GLU B 1 155 ? 68.104 102.772 30.278 1.00 19.80 143 GLU B N 1
ATOM 2769 C CA . GLU B 1 155 ? 69.216 101.882 30.172 1.00 24.90 143 GLU B CA 1
ATOM 2770 C C . GLU B 1 155 ? 69.493 101.186 31.490 1.00 24.65 143 GLU B C 1
ATOM 2771 O O . GLU B 1 155 ? 69.857 100.000 31.501 1.00 20.64 143 GLU B O 1
ATOM 2777 N N . GLU B 1 156 ? 69.335 101.869 32.620 1.00 21.23 144 GLU B N 1
ATOM 2778 C CA . GLU B 1 156 ? 69.631 101.156 33.850 1.00 24.54 144 GLU B CA 1
ATOM 2779 C C . GLU B 1 156 ? 68.629 100.075 34.153 1.00 23.47 144 GLU B C 1
ATOM 2780 O O . GLU B 1 156 ? 68.962 99.064 34.774 1.00 18.62 144 GLU B O 1
ATOM 2786 N N . VAL B 1 157 ? 67.388 100.334 33.839 1.00 18.98 145 VAL B N 1
ATOM 2787 C CA . VAL B 1 157 ? 66.391 99.298 34.087 1.00 21.23 145 VAL B CA 1
ATOM 2788 C C . VAL B 1 157 ? 66.671 98.091 33.196 1.00 21.35 145 VAL B C 1
ATOM 2789 O O . VAL B 1 157 ? 66.554 96.914 33.619 1.00 24.05 145 VAL B O 1
ATOM 2793 N N . ILE B 1 158 ? 67.047 98.362 31.967 1.00 16.23 146 ILE B N 1
ATOM 2794 C CA . ILE B 1 158 ? 67.401 97.245 31.074 1.00 25.55 146 ILE B CA 1
ATOM 2795 C C . ILE B 1 158 ? 68.592 96.491 31.613 1.00 23.37 146 ILE B C 1
ATOM 2796 O O . ILE B 1 158 ? 68.653 95.230 31.585 1.00 20.50 146 ILE B O 1
ATOM 2801 N N . ALA B 1 159 ? 69.574 97.213 32.153 1.00 21.25 147 ALA B N 1
ATOM 2802 C CA . ALA B 1 159 ? 70.749 96.489 32.642 1.00 19.64 147 ALA B CA 1
ATOM 2803 C C . ALA B 1 159 ? 70.392 95.587 33.827 1.00 21.48 147 ALA B C 1
ATOM 2804 O O . ALA B 1 159 ? 70.968 94.495 33.962 1.00 23.37 147 ALA B O 1
ATOM 2806 N N . LYS B 1 160 ? 69.474 96.023 34.685 1.00 19.07 148 LYS B N 1
ATOM 2807 C CA . LYS B 1 160 ? 69.047 95.182 35.756 1.00 24.13 148 LYS B CA 1
ATOM 2808 C C . LYS B 1 160 ? 68.242 94.012 35.153 1.00 27.37 148 LYS B C 1
ATOM 2809 O O . LYS B 1 160 ? 68.406 92.897 35.632 1.00 25.01 148 LYS B O 1
ATOM 2815 N N . ARG B 1 161 ? 67.381 94.236 34.140 1.00 20.57 149 ARG B N 1
ATOM 2816 C CA . ARG B 1 161 ? 66.716 93.062 33.543 1.00 21.01 149 ARG B CA 1
ATOM 2817 C C . ARG B 1 161 ? 67.741 92.055 32.987 1.00 22.70 149 ARG B C 1
ATOM 2818 O O . ARG B 1 161 ? 67.532 90.847 33.135 1.00 22.68 149 ARG B O 1
ATOM 2834 N N . ALA B 1 163 ? 70.910 91.562 33.960 1.00 25.08 151 ALA B N 1
ATOM 2835 C CA . ALA B 1 163 ? 71.608 90.896 35.087 1.00 29.04 151 ALA B CA 1
ATOM 2836 C C . ALA B 1 163 ? 70.682 89.827 35.673 1.00 27.34 151 ALA B C 1
ATOM 2837 O O . ALA B 1 163 ? 71.146 88.755 36.003 1.00 27.61 151 ALA B O 1
ATOM 2839 N N . GLN B 1 164 ? 69.392 90.117 35.747 1.00 20.95 152 GLN B N 1
ATOM 2840 C CA . GLN B 1 164 ? 68.469 89.151 36.246 1.00 31.81 152 GLN B CA 1
ATOM 2841 C C . GLN B 1 164 ? 68.366 87.962 35.266 1.00 31.31 152 GLN B C 1
ATOM 2842 O O . GLN B 1 164 ? 68.371 86.815 35.692 1.00 26.15 152 GLN B O 1
ATOM 2848 N N . ALA B 1 165 ? 68.312 88.230 33.963 1.00 21.31 153 ALA B N 1
ATOM 2849 C CA . ALA B 1 165 ? 68.219 87.165 33.003 1.00 21.59 153 ALA B CA 1
ATOM 2850 C C . ALA B 1 165 ? 69.496 86.316 33.124 1.00 24.35 153 ALA B C 1
ATOM 2851 O O . ALA B 1 165 ? 69.442 85.083 33.115 1.00 26.24 153 ALA B O 1
ATOM 2853 N N . VAL B 1 166 ? 70.655 86.941 33.268 1.00 23.01 154 VAL B N 1
ATOM 2854 C CA . VAL B 1 166 ? 71.896 86.190 33.352 1.00 21.32 154 VAL B CA 1
ATOM 2855 C C . VAL B 1 166 ? 71.895 85.316 34.636 1.00 27.79 154 VAL B C 1
ATOM 2856 O O . VAL B 1 166 ? 72.374 84.172 34.639 1.00 26.03 154 VAL B O 1
ATOM 2860 N N . ALA B 1 167 ? 71.283 85.804 35.673 1.00 23.61 155 ALA B N 1
ATOM 2861 C CA . ALA B 1 167 ? 71.337 85.055 36.910 1.00 30.31 155 ALA B CA 1
ATOM 2862 C C . ALA B 1 167 ? 70.424 83.808 36.775 1.00 32.63 155 ALA B C 1
ATOM 2863 O O . ALA B 1 167 ? 70.713 82.737 37.287 1.00 35.27 155 ALA B O 1
ATOM 2865 N N . GLU B 1 168 ? 69.319 83.971 36.082 1.00 27.74 156 GLU B N 1
ATOM 2866 C CA . GLU B 1 168 ? 68.397 82.901 35.846 1.00 26.91 156 GLU B CA 1
ATOM 2867 C C . GLU B 1 168 ? 69.072 81.898 34.933 1.00 31.35 156 GLU B C 1
ATOM 2868 O O . GLU B 1 168 ? 69.044 80.701 35.209 1.00 25.38 156 GLU B O 1
ATOM 2882 N N . SER B 1 170 ? 72.025 81.202 34.593 1.00 21.86 158 SER B N 1
ATOM 2883 C CA . SER B 1 170 ? 73.214 80.513 35.098 1.00 26.81 158 SER B CA 1
ATOM 2884 C C . SER B 1 170 ? 72.873 79.161 35.653 1.00 30.16 158 SER B C 1
ATOM 2885 O O . SER B 1 170 ? 73.748 78.334 35.910 1.00 23.09 158 SER B O 1
ATOM 2888 N N . HIS B 1 171 ? 71.590 78.926 35.835 1.00 22.26 159 HIS B N 1
ATOM 2889 C CA . HIS B 1 171 ? 71.119 77.683 36.372 1.00 21.28 159 HIS B CA 1
ATOM 2890 C C . HIS B 1 171 ? 70.690 76.698 35.347 1.00 25.87 159 HIS B C 1
ATOM 2891 O O . HIS B 1 171 ? 70.097 75.673 35.702 1.00 22.69 159 HIS B O 1
ATOM 2898 N N . TYR B 1 172 ? 70.985 76.961 34.082 1.00 21.87 160 TYR B N 1
ATOM 2899 C CA . TYR B 1 172 ? 70.459 76.105 33.044 1.00 24.39 160 TYR B CA 1
ATOM 2900 C C . TYR B 1 172 ? 70.839 74.641 33.115 1.00 26.03 160 TYR B C 1
ATOM 2901 O O . TYR B 1 172 ? 70.054 73.772 32.705 1.00 22.56 160 TYR B O 1
ATOM 2910 N N . ALA B 1 173 ? 72.034 74.338 33.606 1.00 24.72 161 ALA B N 1
ATOM 2911 C CA . ALA B 1 173 ? 72.437 72.920 33.586 1.00 24.74 161 ALA B CA 1
ATOM 2912 C C . ALA B 1 173 ? 71.672 72.042 34.548 1.00 31.83 161 ALA B C 1
ATOM 2913 O O . ALA B 1 173 ? 71.836 70.830 34.511 1.00 26.54 161 ALA B O 1
ATOM 2915 N N . GLU B 1 174 ? 70.871 72.629 35.414 1.00 21.17 162 GLU B N 1
ATOM 2916 C CA . GLU B 1 174 ? 70.072 71.813 36.334 1.00 28.75 162 GLU B CA 1
ATOM 2917 C C . GLU B 1 174 ? 68.868 71.197 35.627 1.00 31.24 162 GLU B C 1
ATOM 2918 O O . GLU B 1 174 ? 68.115 70.490 36.241 1.00 27.77 162 GLU B O 1
ATOM 2924 N N . TYR B 1 175 ? 68.683 71.444 34.336 1.00 22.63 163 TYR B N 1
ATOM 2925 C CA . TYR B 1 175 ? 67.428 70.994 33.718 1.00 20.09 163 TYR B CA 1
ATOM 2926 C C . TYR B 1 175 ? 67.648 69.788 32.844 1.00 15.69 163 TYR B C 1
ATOM 2927 O O . TYR B 1 175 ? 68.775 69.543 32.421 1.00 22.41 163 TYR B O 1
ATOM 2936 N N . ASP B 1 176 ? 66.567 69.125 32.458 1.00 19.95 164 ASP B N 1
ATOM 2937 C CA . ASP B 1 176 ? 66.723 67.889 31.666 1.00 19.75 164 ASP B CA 1
ATOM 2938 C C . ASP B 1 176 ? 66.830 68.188 30.202 1.00 16.84 164 ASP B C 1
ATOM 2939 O O . ASP B 1 176 ? 67.491 67.435 29.502 1.00 19.01 164 ASP B O 1
ATOM 2944 N N . TYR B 1 177 ? 66.194 69.273 29.744 1.00 17.19 165 TYR B N 1
ATOM 2945 C CA . TYR B 1 177 ? 66.207 69.608 28.318 1.00 17.39 165 TYR B CA 1
ATOM 2946 C C . TYR B 1 177 ? 66.486 71.096 28.198 1.00 20.21 165 TYR B C 1
ATOM 2947 O O . TYR B 1 177 ? 66.141 71.841 29.082 1.00 22.51 165 TYR B O 1
ATOM 2956 N N . LEU B 1 178 ? 67.072 71.480 27.075 1.00 14.90 166 LEU B N 1
ATOM 2957 C CA . LEU B 1 178 ? 67.362 72.905 26.772 1.00 20.22 166 LEU B CA 1
ATOM 2958 C C . LEU B 1 178 ? 66.785 73.209 25.374 1.00 20.16 166 LEU B C 1
ATOM 2959 O O . LEU B 1 178 ? 66.993 72.417 24.391 1.00 28.48 166 LEU B O 1
ATOM 2964 N N . ILE B 1 179 ? 66.006 74.274 25.258 1.00 19.60 167 ILE B N 1
ATOM 2965 C CA . ILE B 1 179 ? 65.513 74.649 23.929 1.00 20.54 167 ILE B CA 1
ATOM 2966 C C . ILE B 1 179 ? 66.155 76.054 23.704 1.00 25.62 167 ILE B C 1
ATOM 2967 O O . ILE B 1 179 ? 66.189 76.867 24.626 1.00 25.45 167 ILE B O 1
ATOM 2972 N N . VAL B 1 180 ? 66.704 76.323 22.540 1.00 26.39 168 VAL B N 1
ATOM 2973 C CA . VAL B 1 180 ? 67.307 77.666 22.267 1.00 23.05 168 VAL B CA 1
ATOM 2974 C C . VAL B 1 180 ? 66.198 78.243 21.372 1.00 30.11 168 VAL B C 1
ATOM 2975 O O . VAL B 1 180 ? 65.996 77.765 20.269 1.00 28.56 168 VAL B O 1
ATOM 2979 N N . ASN B 1 181 ? 65.434 79.233 21.866 1.00 20.61 169 ASN B N 1
ATOM 2980 C CA . ASN B 1 181 ? 64.356 79.781 21.120 1.00 22.59 169 ASN B CA 1
ATOM 2981 C C . ASN B 1 181 ? 64.802 80.940 20.242 1.00 31.31 169 ASN B C 1
ATOM 2982 O O . ASN B 1 181 ? 64.789 82.103 20.655 1.00 27.49 169 ASN B O 1
ATOM 2987 N N . ASP B 1 182 ? 65.219 80.607 19.049 1.00 26.45 170 ASP B N 1
ATOM 2988 C CA . ASP B 1 182 ? 65.683 81.607 18.051 1.00 28.73 170 ASP B CA 1
ATOM 2989 C C . ASP B 1 182 ? 64.416 81.920 17.290 1.00 30.85 170 ASP B C 1
ATOM 2990 O O . ASP B 1 182 ? 63.767 82.905 17.537 1.00 31.38 170 ASP B O 1
ATOM 2995 N N . ASP B 1 183 ? 64.009 81.020 16.411 1.00 28.38 171 ASP B N 1
ATOM 2996 C CA . ASP B 1 183 ? 62.739 81.211 15.669 1.00 27.49 171 ASP B CA 1
ATOM 2997 C C . ASP B 1 183 ? 61.612 80.620 16.480 1.00 25.63 171 ASP B C 1
ATOM 2998 O O . ASP B 1 183 ? 61.661 79.435 16.809 1.00 31.88 171 ASP B O 1
ATOM 3003 N N . PHE B 1 184 ? 60.565 81.383 16.781 1.00 24.64 172 PHE B N 1
ATOM 3004 C CA . PHE B 1 184 ? 59.509 80.900 17.626 1.00 21.48 172 PHE B CA 1
ATOM 3005 C C . PHE B 1 184 ? 58.913 79.550 17.231 1.00 39.17 172 PHE B C 1
ATOM 3006 O O . PHE B 1 184 ? 58.765 78.648 18.068 1.00 33.06 172 PHE B O 1
ATOM 3014 N N . ASP B 1 185 ? 58.474 79.419 15.992 1.00 31.99 173 ASP B N 1
ATOM 3015 C CA . ASP B 1 185 ? 57.839 78.186 15.638 1.00 35.62 173 ASP B CA 1
ATOM 3016 C C . ASP B 1 185 ? 58.799 77.021 15.744 1.00 22.24 173 ASP B C 1
ATOM 3017 O O . ASP B 1 185 ? 58.366 75.957 16.138 1.00 33.06 173 ASP B O 1
ATOM 3022 N N . THR B 1 186 ? 60.078 77.222 15.466 1.00 31.67 174 THR B N 1
ATOM 3023 C CA . THR B 1 186 ? 61.062 76.148 15.595 1.00 34.96 174 THR B CA 1
ATOM 3024 C C . THR B 1 186 ? 61.125 75.760 17.090 1.00 43.14 174 THR B C 1
ATOM 3025 O O . THR B 1 186 ? 61.113 74.572 17.433 1.00 33.96 174 THR B O 1
ATOM 3029 N N . ALA B 1 187 ? 61.123 76.753 17.981 1.00 29.98 175 ALA B N 1
ATOM 3030 C CA . ALA B 1 187 ? 61.156 76.451 19.396 1.00 32.02 175 ALA B CA 1
ATOM 3031 C C . ALA B 1 187 ? 59.931 75.716 19.825 1.00 26.06 175 ALA B C 1
ATOM 3032 O O . ALA B 1 187 ? 60.004 74.781 20.652 1.00 24.47 175 ALA B O 1
ATOM 3034 N N . LEU B 1 188 ? 58.774 76.163 19.357 1.00 21.16 176 LEU B N 1
ATOM 3035 C CA . LEU B 1 188 ? 57.580 75.527 19.790 1.00 21.44 176 LEU B CA 1
ATOM 3036 C C . LEU B 1 188 ? 57.506 74.027 19.301 1.00 27.21 176 LEU B C 1
ATOM 3037 O O . LEU B 1 188 ? 56.933 73.180 19.959 1.00 24.73 176 LEU B O 1
ATOM 3042 N N . THR B 1 189 ? 58.019 73.761 18.115 1.00 29.99 177 THR B N 1
ATOM 3043 C CA . THR B 1 189 ? 58.086 72.391 17.593 1.00 31.09 177 THR B CA 1
ATOM 3044 C C . THR B 1 189 ? 59.043 71.586 18.508 1.00 31.20 177 THR B C 1
ATOM 3045 O O . THR B 1 189 ? 58.833 70.420 18.779 1.00 27.29 177 THR B O 1
ATOM 3049 N N . ASP B 1 190 ? 60.067 72.240 18.997 1.00 26.00 178 ASP B N 1
ATOM 3050 C CA . ASP B 1 190 ? 61.017 71.611 19.889 1.00 30.44 178 ASP B CA 1
ATOM 3051 C C . ASP B 1 190 ? 60.292 71.200 21.158 1.00 25.46 178 ASP B C 1
ATOM 3052 O O . ASP B 1 190 ? 60.461 70.090 21.634 1.00 22.50 178 ASP B O 1
ATOM 3057 N N . LEU B 1 191 ? 59.455 72.066 21.685 1.00 22.77 179 LEU B N 1
ATOM 3058 C CA . LEU B 1 191 ? 58.705 71.749 22.874 1.00 24.16 179 LEU B CA 1
ATOM 3059 C C . LEU B 1 191 ? 57.709 70.636 22.598 1.00 27.83 179 LEU B C 1
ATOM 3060 O O . LEU B 1 191 ? 57.509 69.729 23.412 1.00 26.50 179 LEU B O 1
ATOM 3065 N N . LYS B 1 192 ? 57.043 70.690 21.473 1.00 23.35 180 LYS B N 1
ATOM 3066 C CA . LYS B 1 192 ? 56.088 69.659 21.219 1.00 21.80 180 LYS B CA 1
ATOM 3067 C C . LYS B 1 192 ? 56.866 68.359 20.998 1.00 19.14 180 LYS B C 1
ATOM 3068 O O . LYS B 1 192 ? 56.357 67.293 21.321 1.00 25.79 180 LYS B O 1
ATOM 3074 N N . THR B 1 193 ? 58.062 68.451 20.449 1.00 20.49 181 THR B N 1
ATOM 3075 C CA . THR B 1 193 ? 58.867 67.253 20.240 1.00 21.59 181 THR B CA 1
ATOM 3076 C C . THR B 1 193 ? 59.229 66.589 21.559 1.00 25.71 181 THR B C 1
ATOM 3077 O O . THR B 1 193 ? 59.212 65.354 21.687 1.00 25.62 181 THR B O 1
ATOM 3081 N N . ILE B 1 194 ? 59.547 67.393 22.567 1.00 24.98 182 ILE B N 1
ATOM 3082 C CA . ILE B 1 194 ? 59.894 66.849 23.853 1.00 21.82 182 ILE B CA 1
ATOM 3083 C C . ILE B 1 194 ? 58.724 66.050 24.447 1.00 27.17 182 ILE B C 1
ATOM 3084 O O . ILE B 1 194 ? 58.854 64.891 24.925 1.00 21.92 182 ILE B O 1
ATOM 3089 N N . ILE B 1 195 ? 57.572 66.656 24.397 1.00 18.67 183 ILE B N 1
ATOM 3090 C CA . ILE B 1 195 ? 56.377 66.077 24.929 1.00 18.26 183 ILE B CA 1
ATOM 3091 C C . ILE B 1 195 ? 55.959 64.845 24.158 1.00 21.92 183 ILE B C 1
ATOM 3092 O O . ILE B 1 195 ? 55.591 63.835 24.738 1.00 21.08 183 ILE B O 1
ATOM 3097 N N . ARG B 1 196 ? 56.070 64.906 22.849 1.00 21.66 184 ARG B N 1
ATOM 3098 C CA . ARG B 1 196 ? 55.722 63.724 22.084 1.00 19.22 184 ARG B CA 1
ATOM 3099 C C . ARG B 1 196 ? 56.681 62.561 22.349 1.00 22.42 184 ARG B C 1
ATOM 3100 O O . ARG B 1 196 ? 56.261 61.445 22.528 1.00 24.44 184 ARG B O 1
ATOM 3108 N N . ALA B 1 197 ? 57.974 62.810 22.363 1.00 16.81 185 ALA B N 1
ATOM 3109 C CA . ALA B 1 197 ? 58.928 61.788 22.637 1.00 18.54 185 ALA B CA 1
ATOM 3110 C C . ALA B 1 197 ? 58.745 61.199 23.985 1.00 24.65 185 ALA B C 1
ATOM 3111 O O . ALA B 1 197 ? 58.817 59.961 24.156 1.00 21.51 185 ALA B O 1
ATOM 3113 N N . GLU B 1 198 ? 58.498 62.040 24.985 1.00 18.39 186 GLU B N 1
ATOM 3114 C CA . GLU B 1 198 ? 58.300 61.509 26.321 1.00 20.05 186 GLU B CA 1
ATOM 3115 C C . GLU B 1 198 ? 57.054 60.583 26.234 1.00 22.27 186 GLU B C 1
ATOM 3116 O O . GLU B 1 198 ? 57.006 59.529 26.897 1.00 18.89 186 GLU B O 1
ATOM 3122 N N . ARG B 1 199 ? 56.075 60.937 25.414 1.00 23.12 187 ARG B N 1
ATOM 3123 C CA . ARG B 1 199 ? 54.909 60.061 25.335 1.00 28.39 187 ARG B CA 1
ATOM 3124 C C . ARG B 1 199 ? 55.214 58.757 24.558 1.00 25.90 187 ARG B C 1
ATOM 3125 O O . ARG B 1 199 ? 54.425 57.834 24.623 1.00 26.43 187 ARG B O 1
ATOM 3133 N N . LEU B 1 200 ? 56.302 58.695 23.790 1.00 20.10 188 LEU B N 1
ATOM 3134 C CA . LEU B 1 200 ? 56.631 57.433 23.105 1.00 23.61 188 LEU B CA 1
ATOM 3135 C C . LEU B 1 200 ? 57.418 56.532 24.069 1.00 18.99 188 LEU B C 1
ATOM 3136 O O . LEU B 1 200 ? 57.805 55.385 23.729 1.00 24.56 188 LEU B O 1
ATOM 3141 N N . ARG B 1 201 ? 57.719 57.011 25.259 1.00 19.94 189 ARG B N 1
ATOM 3142 C CA . ARG B 1 201 ? 58.516 56.164 26.173 1.00 17.20 189 ARG B CA 1
ATOM 3143 C C . ARG B 1 201 ? 57.684 54.927 26.557 1.00 19.41 189 ARG B C 1
ATOM 3144 O O . ARG B 1 201 ? 56.457 54.976 26.660 1.00 19.61 189 ARG B O 1
ATOM 3160 N N . SER B 1 203 ? 57.099 53.227 29.371 1.00 22.25 191 SER B N 1
ATOM 3161 C CA . SER B 1 203 ? 56.148 53.130 30.473 1.00 30.18 191 SER B CA 1
ATOM 3162 C C . SER B 1 203 ? 54.791 53.746 30.103 1.00 28.46 191 SER B C 1
ATOM 3163 O O . SER B 1 203 ? 53.740 53.285 30.544 1.00 28.81 191 SER B O 1
ATOM 3166 N N . ARG B 1 204 ? 54.783 54.723 29.228 1.00 24.94 192 ARG B N 1
ATOM 3167 C CA . ARG B 1 204 ? 53.479 55.310 28.855 1.00 28.08 192 ARG B CA 1
ATOM 3168 C C . ARG B 1 204 ? 52.854 54.544 27.701 1.00 23.72 192 ARG B C 1
ATOM 3169 O O . ARG B 1 204 ? 51.642 54.324 27.699 1.00 24.43 192 ARG B O 1
ATOM 3177 N N . GLN B 1 205 ? 53.676 54.152 26.738 1.00 17.45 193 GLN B N 1
ATOM 3178 C CA . GLN B 1 205 ? 53.170 53.450 25.602 1.00 19.10 193 GLN B CA 1
ATOM 3179 C C . GLN B 1 205 ? 52.595 52.053 25.958 1.00 23.68 193 GLN B C 1
ATOM 3180 O O . GLN B 1 205 ? 51.608 51.648 25.383 1.00 21.06 193 GLN B O 1
ATOM 3186 N N . LYS B 1 206 ? 53.147 51.346 26.945 1.00 22.35 194 LYS B N 1
ATOM 3187 C CA . LYS B 1 206 ? 52.647 50.020 27.189 1.00 27.26 194 LYS B CA 1
ATOM 3188 C C . LYS B 1 206 ? 51.315 50.140 27.900 1.00 30.31 194 LYS B C 1
ATOM 3189 O O . LYS B 1 206 ? 50.475 49.236 27.835 1.00 23.82 194 LYS B O 1
ATOM 3195 N N . GLN B 1 207 ? 51.061 51.294 28.496 1.00 24.47 195 GLN B N 1
ATOM 3196 C CA . GLN B 1 207 ? 49.798 51.475 29.177 1.00 28.93 195 GLN B CA 1
ATOM 3197 C C . GLN B 1 207 ? 48.769 51.926 28.132 1.00 28.08 195 GLN B C 1
ATOM 3198 O O . GLN B 1 207 ? 47.645 51.439 28.061 1.00 29.68 195 GLN B O 1
ATOM 3204 N N . ARG B 1 208 ? 49.156 52.898 27.342 1.00 23.56 196 ARG B N 1
ATOM 3205 C CA . ARG B 1 208 ? 48.302 53.407 26.279 1.00 23.80 196 ARG B CA 1
ATOM 3206 C C . ARG B 1 208 ? 47.896 52.292 25.257 1.00 32.32 196 ARG B C 1
ATOM 3207 O O . ARG B 1 208 ? 46.774 52.275 24.709 1.00 27.62 196 ARG B O 1
ATOM 3215 N N . HIS B 1 209 ? 48.846 51.404 24.942 1.00 21.83 197 HIS B N 1
ATOM 3216 C CA . HIS B 1 209 ? 48.578 50.346 23.951 1.00 20.33 197 HIS B CA 1
ATOM 3217 C C . HIS B 1 209 ? 48.358 49.011 24.603 1.00 22.82 197 HIS B C 1
ATOM 3218 O O . HIS B 1 209 ? 48.539 47.988 23.980 1.00 20.68 197 HIS B O 1
ATOM 3225 N N . ASP B 1 210 ? 47.952 49.036 25.867 1.00 25.05 198 ASP B N 1
ATOM 3226 C CA . ASP B 1 210 ? 47.723 47.806 26.583 1.00 21.26 198 ASP B CA 1
ATOM 3227 C C . ASP B 1 210 ? 46.832 46.809 25.835 1.00 27.95 198 ASP B C 1
ATOM 3228 O O . ASP B 1 210 ? 47.200 45.650 25.684 1.00 22.07 198 ASP B O 1
ATOM 3233 N N . ALA B 1 211 ? 45.650 47.250 25.390 1.00 21.85 199 ALA B N 1
ATOM 3234 C CA . ALA B 1 211 ? 44.757 46.350 24.699 1.00 25.46 199 ALA B CA 1
ATOM 3235 C C . ALA B 1 211 ? 45.340 45.857 23.392 1.00 21.82 199 ALA B C 1
ATOM 3236 O O . ALA B 1 211 ? 45.281 44.647 23.044 1.00 22.71 199 ALA B O 1
ATOM 3238 N N . LEU B 1 212 ? 45.920 46.754 22.641 1.00 21.10 200 LEU B N 1
ATOM 3239 C CA . LEU B 1 212 ? 46.478 46.362 21.341 1.00 20.51 200 LEU B CA 1
ATOM 3240 C C . LEU B 1 212 ? 47.595 45.359 21.507 1.00 28.65 200 LEU B C 1
ATOM 3241 O O . LEU B 1 212 ? 47.685 44.415 20.748 1.00 19.12 200 LEU B O 1
ATOM 3246 N N . ILE B 1 213 ? 48.486 45.605 22.454 1.00 20.67 201 ILE B N 1
ATOM 3247 C CA . ILE B 1 213 ? 49.637 44.676 22.612 1.00 23.30 201 ILE B CA 1
ATOM 3248 C C . ILE B 1 213 ? 49.094 43.276 23.020 1.00 22.70 201 ILE B C 1
ATOM 3249 O O . ILE B 1 213 ? 49.514 42.200 22.509 1.00 22.79 201 ILE B O 1
ATOM 3254 N N . SER B 1 214 ? 48.121 43.291 23.900 1.00 21.25 202 SER B N 1
ATOM 3255 C CA . SER B 1 214 ? 47.553 41.999 24.303 1.00 27.49 202 SER B CA 1
ATOM 3256 C C . SER B 1 214 ? 46.964 41.265 23.079 1.00 33.01 202 SER B C 1
ATOM 3257 O O . SER B 1 214 ? 47.068 40.026 22.932 1.00 25.16 202 SER B O 1
ATOM 3260 N N . LYS B 1 215 ? 46.348 42.019 22.182 1.00 25.98 203 LYS B N 1
ATOM 3261 C CA . LYS B 1 215 ? 45.763 41.411 20.987 1.00 22.71 203 LYS B CA 1
ATOM 3262 C C . LYS B 1 215 ? 46.828 40.933 20.077 1.00 26.20 203 LYS B C 1
ATOM 3263 O O . LYS B 1 215 ? 46.657 39.878 19.445 1.00 27.17 203 LYS B O 1
ATOM 3269 N N . LEU B 1 216 ? 47.915 41.689 19.966 1.00 21.93 204 LEU B N 1
ATOM 3270 C CA . LEU B 1 216 ? 49.003 41.285 19.054 1.00 19.38 204 LEU B CA 1
ATOM 3271 C C . LEU B 1 216 ? 49.664 40.019 19.518 1.00 22.55 204 LEU B C 1
ATOM 3272 O O . LEU B 1 216 ? 50.148 39.246 18.721 1.00 24.65 204 LEU B O 1
ATOM 3277 N N . LEU B 1 217 ? 49.723 39.824 20.822 1.00 19.59 205 LEU B N 1
ATOM 3278 C CA . LEU B 1 217 ? 50.433 38.651 21.308 1.00 26.06 205 LEU B CA 1
ATOM 3279 C C . LEU B 1 217 ? 49.592 37.412 21.518 1.00 29.72 205 LEU B C 1
ATOM 3280 O O . LEU B 1 217 ? 50.140 36.383 21.831 1.00 37.21 205 LEU B O 1
ATOM 3285 N N . ALA B 1 218 ? 48.268 37.541 21.406 1.00 28.52 206 ALA B N 1
ATOM 3286 C CA . ALA B 1 218 ? 47.309 36.465 21.636 1.00 33.57 206 ALA B CA 1
ATOM 3287 C C . ALA B 1 218 ? 47.168 35.662 20.357 1.00 39.90 206 ALA B C 1
ATOM 3288 O O . ALA B 1 218 ? 47.066 34.415 20.407 1.00 53.32 206 ALA B O 1
#

Organism: Escherichia coli (strain K12) (NCBI:txid83333)

B-factor: mean 35.79, std 14.57, range [14.03, 94.97]

Nearest PDB structures (foldseek):
  2an9-assembly1_A  TM=8.983E-01  e=7.693E-37  Escherichia coli
  2f3t-assembly1_C  TM=9.443E-01  e=1.418E-34  Escherichia coli
  8egl-assembly2_H  TM=8.237E-01  e=2.255E-25  Pseudomonas aeruginosa PAO1
  7s5e-assembly3_E  TM=7.957E-01  e=1.918E-23  Stenotrophomonas maltophilia K279a
  3tr0-assembly1_A  TM=8.044E-01  e=9.598E-23  Coxiella burnetii

CATH classification: 3.40.50.300 (+1 more: 3.30.63.10)

Foldseek 3Di:
DAAEEEEEAQPLQCPVVLVVVVPVPDDQLAEDAAAKEKCPDADVPDDQPPNHPHDHPVVVVVVCVVQFLFWDQDDHMIITGGPVSVVVSVVSNYYYYYYDQVVSVVSNCVCPRHAYEYTAEQDPVSSLVVLCPVVPDDPVVSVVSVRNVVSVCRVVGDYYAYPHDPVVSSVVVVVVNVVVCVDVNVCVVCVVVVVVVVPD/DAAEEEEEAQQLLCRVVLVVVVVVPDDQLAEEEFAKEKQDDDDPPDDAVHNHPHDHVVVVVVVVVVQFLFWDADPNMIITGGPVSVVVSVVSVYYYYYYDQPVSVVSNCVCPRHAYEYGAEADPVSSLVSLCPPVPDDPVVSVVSCRNVVSVNRVVHDYYFHPHDPVVRSVVVVVVVVVVCVPVNVCVVCVVVVVVVVD

Solvent-accessible surface area: 20736 Å² total

Secondary structure (DSSP, 8-state):
---EEEEE--TTS-HHHHHHHHHHHS-TTTEEE---EE-S---TT--BTTTBEE--HHHHH--TT--EEEEEEETTEEEEEEHHHHHHHHTTT-EEEEE--HHHHHHHHH----EEEEEE-SSHHHHHHHHHTTS-S-HHHHHH--HHHH---GGGSSEEEE-SSHHHHHHHHHHHHHHHHT---HHHHTHHHHHHHH--/---EEEEE--TTS-HHHHHHHHHHHS-TTTEEE---EE-SPP-TT--BTTTBEE--HHHHH--TT--EEEEEE-SS-EEEEEHHHHHHHHTTT-EEEEE--HHHHHHHHH----EEEEEE-SSHHHHHHHHHTTS-S-HHHHHH--HHHH---GGGSSEEEE-SSHHHHHHHHHHHHHHHHT---HHHHTHHHHHHHH-